Protein AF-A0AAN9PJZ1-F1 (afdb_monomer_lite)

Foldseek 3Di:
DDWFDFDPDIPVWQEEEEAQQLLQQVLLGLVRHVAALSYEYEHLADPVVSVVAAVRSVVNVVVNVVRNYHYYYNDQLLAQCVDPVLPPAATQEYEYEADAQADPDDCQDPVRLVSRLVSLLSNLLNNQNRYDQNHKYKYKWACDPPGVVNVSQVSNVVSQKHWPDKAWDDQVSRPRDAAFDQADAFDFDQDPNDTDGHGRGNPGDDRHTMIITIIHHDHPDDQPQPDPPDDDDPDAEDEDDDDDEAHADDDADDQDQHAEYEDDDDYAAPYAYDDYPYPYDEYEYEDEYDEDPDDEHEYEDEEQYEYEYDYDDYDEDEYEYEYEYLHYDYDYDDDDDPYAAYHYHYDYHPDDRDDYEYEDDDADHPDPPPDPVVPDDDDHYDYDDD

pLDDT: mean 71.34, std 25.26, range [28.75, 98.88]

Organism: Clitoria ternatea (NCBI:txid43366)

Sequence (386 aa):
MEKKSIMHYNNHQKILLVGDGDFSFSLSLAKAFGSASNMVATSLDSKVTLTSNYSKASANLQELEKLGCTLLHEMDAHFLHRHPLLQNKVFDRIVYNFPHAGFFYPEADHWQIRLHQNLVLGFMQSARKIVSQDGEIHVTHKTCNPYCKWDVVKLAEEAELLLVEEVAFKRWDYPGYVNKRGSGSARFLKRRGKLRLRSNWDRTFKVGSCSTFKFSKPPEMQILELKLEASSCEMEQIELELEVPLLETGLEAPLCETQQIELELEAPLEQKLEMPSCEMQQIELDLEVPSCETQQIEMELEAPLQLKLEALPCETQQIELELEAPLLEMELEVPSGEMQQIEIGMKAPSGETQQVELEMKAPSCETDMECLNSLFCHDSLHFSLP

InterPro domains:
  IPR019446 25S rRNA (uridine-N(3))-methyltransferase BMT5-like [PF10354] (16-181)

Radius of gyration: 29.26 Å; chains: 1; bounding box: 54×35×96 Å

Secondary structure (DSSP, 8-state):
----EETTEETTS-EEEE--TTSHHHHHHHHHHT--TTEEEE-SS-HHHHHHH-TTHHHHHHHHHHTT-EEE-S--GGGGGG-TTTTT--EEEEEEES-----SS-TTSHHHHHHHHHHHHHHH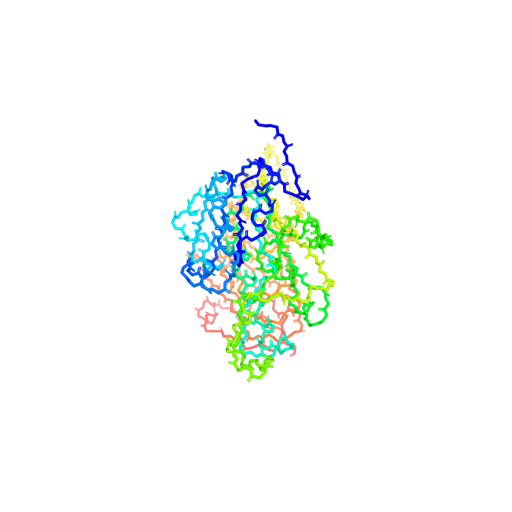HHHHTTEEEEEEEEEEEE-STTGGGG-HHHHHHTTT-EEEEEEE--GGGSTT----------EEEEETTEEEEE-STT------SEEEEEEEPPP------------S---S-EEEEEE-SS---B----SS----EEEEEE--S----B------S-EEEEEEE--------EEEE-S-EEEEEEEPP-S--EEEEEE--SEEEEEEE--SS---EEEEEE---SS---EEEEEEE-SS-----TTGGGT--SS-------

Structure (mmCIF, N/CA/C/O backbone):
data_AF-A0AAN9PJZ1-F1
#
_entry.id   AF-A0AAN9PJZ1-F1
#
loop_
_atom_site.group_PDB
_atom_site.id
_atom_site.type_symbol
_atom_site.label_atom_id
_atom_site.label_alt_id
_atom_site.label_comp_id
_atom_site.label_asym_id
_atom_site.label_entity_id
_atom_site.label_seq_id
_atom_site.pdbx_PDB_ins_code
_atom_site.Cartn_x
_atom_site.Cartn_y
_atom_site.Cartn_z
_atom_site.occupancy
_atom_site.B_iso_or_equiv
_atom_site.auth_seq_id
_atom_site.auth_comp_id
_atom_site.auth_asym_id
_atom_site.auth_atom_id
_atom_site.pdbx_PDB_model_num
ATOM 1 N N . MET A 1 1 ? -27.122 2.947 -4.581 1.00 70.75 1 MET A N 1
ATOM 2 C CA . MET A 1 1 ? -26.420 2.180 -5.638 1.00 70.75 1 MET A CA 1
ATOM 3 C C . MET A 1 1 ? -26.366 0.719 -5.215 1.00 70.75 1 MET A C 1
ATOM 5 O O . MET A 1 1 ? -26.158 0.474 -4.033 1.00 70.75 1 MET A O 1
ATOM 9 N N . GLU A 1 2 ? -26.578 -0.219 -6.143 1.00 91.06 2 GLU A N 1
ATOM 10 C CA . GLU A 1 2 ? -26.418 -1.667 -5.909 1.00 91.06 2 GLU A CA 1
ATOM 11 C C . GLU A 1 2 ? -24.963 -2.007 -5.537 1.00 91.06 2 GLU A C 1
ATOM 13 O O . GLU A 1 2 ? -24.036 -1.373 -6.057 1.00 91.06 2 GLU A O 1
ATOM 18 N N . LYS A 1 3 ? -24.760 -2.981 -4.635 1.00 95.12 3 LYS A N 1
ATOM 19 C CA . LYS A 1 3 ? -23.423 -3.432 -4.220 1.00 95.12 3 LYS A CA 1
ATOM 20 C C . LYS A 1 3 ? -22.761 -4.195 -5.363 1.00 95.12 3 LYS A C 1
ATOM 22 O O . LYS A 1 3 ? -23.261 -5.227 -5.796 1.00 95.12 3 LYS A O 1
ATOM 27 N N . LYS A 1 4 ? -21.612 -3.707 -5.815 1.00 97.81 4 LYS A N 1
ATOM 28 C CA . LYS A 1 4 ? -20.748 -4.372 -6.794 1.00 97.81 4 LYS A CA 1
ATOM 29 C C . LYS A 1 4 ? -19.400 -4.631 -6.152 1.00 97.81 4 LYS A C 1
ATOM 31 O O . LYS A 1 4 ? -18.833 -3.732 -5.533 1.00 97.81 4 LYS A O 1
ATOM 36 N N . SER A 1 5 ? -18.894 -5.847 -6.300 1.00 96.94 5 SER A N 1
ATOM 37 C CA . SER A 1 5 ? -17.668 -6.297 -5.647 1.00 96.94 5 SER A CA 1
ATOM 38 C C . SER A 1 5 ? -16.727 -7.002 -6.611 1.00 96.94 5 SER A C 1
ATOM 40 O O . SER A 1 5 ? -17.158 -7.639 -7.570 1.00 96.94 5 SER A O 1
ATOM 42 N N . ILE A 1 6 ? -15.438 -6.928 -6.307 1.00 97.75 6 ILE A N 1
ATOM 43 C CA . ILE A 1 6 ? -14.386 -7.728 -6.921 1.00 97.75 6 ILE A CA 1
ATOM 44 C C . ILE A 1 6 ? -13.426 -8.153 -5.815 1.00 97.75 6 ILE A C 1
ATOM 46 O O . ILE A 1 6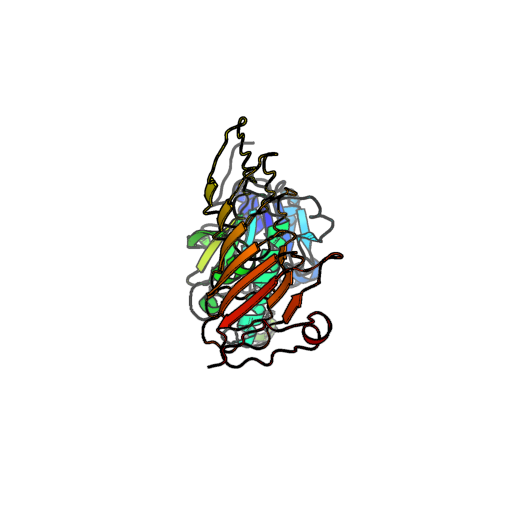 ? -12.850 -7.315 -5.119 1.00 97.75 6 ILE A O 1
ATOM 50 N N . MET A 1 7 ? -13.288 -9.465 -5.628 1.00 96.81 7 MET A N 1
ATOM 51 C CA . MET A 1 7 ? -12.524 -10.046 -4.525 1.00 96.81 7 MET A CA 1
ATOM 52 C C . MET A 1 7 ? -12.944 -9.446 -3.173 1.00 96.81 7 MET A C 1
ATOM 54 O O . MET A 1 7 ? -14.089 -9.606 -2.759 1.00 96.81 7 MET A O 1
ATOM 58 N N . HIS A 1 8 ? -12.036 -8.745 -2.499 1.00 95.62 8 HIS A N 1
ATOM 59 C CA . HIS A 1 8 ? -12.229 -8.190 -1.157 1.00 95.62 8 HIS A CA 1
ATOM 60 C C . HIS A 1 8 ? -12.701 -6.724 -1.178 1.00 95.62 8 HIS A C 1
ATOM 62 O O . HIS A 1 8 ? -12.816 -6.104 -0.124 1.00 95.62 8 HIS A O 1
ATOM 68 N N . TYR A 1 9 ? -12.950 -6.157 -2.364 1.00 98.38 9 TYR A N 1
ATOM 69 C CA . TYR A 1 9 ? -13.272 -4.743 -2.546 1.00 98.38 9 TYR A CA 1
ATOM 70 C C . TYR A 1 9 ? -14.687 -4.554 -3.089 1.00 98.38 9 TYR A C 1
ATOM 72 O O . TYR A 1 9 ? -15.161 -5.346 -3.907 1.00 98.38 9 TYR A O 1
ATOM 80 N N . ASN A 1 10 ? -15.365 -3.484 -2.677 1.00 98.00 10 ASN A N 1
ATOM 81 C CA . ASN A 1 10 ? -16.691 -3.133 -3.178 1.00 98.00 10 ASN A CA 1
ATOM 82 C C . ASN A 1 10 ? -16.908 -1.617 -3.305 1.00 98.00 10 ASN A C 1
ATOM 84 O O . ASN A 1 10 ? -16.178 -0.809 -2.739 1.00 98.00 10 ASN A O 1
ATOM 88 N N . ASN A 1 11 ? -17.944 -1.239 -4.051 1.00 97.56 11 ASN A N 1
ATOM 89 C CA . ASN A 1 11 ? -18.259 0.152 -4.382 1.00 97.56 11 ASN A CA 1
ATOM 90 C C . ASN A 1 11 ? -18.843 0.999 -3.232 1.00 97.56 11 ASN A C 1
ATOM 92 O O . ASN A 1 11 ? -19.135 2.174 -3.454 1.00 97.56 11 ASN A O 1
ATOM 96 N N . HIS A 1 12 ? -19.026 0.444 -2.029 1.00 97.38 12 HIS A N 1
ATOM 97 C CA . HIS A 1 12 ? -19.407 1.203 -0.829 1.00 97.38 12 HIS A CA 1
ATOM 98 C C . HIS A 1 12 ? -18.207 1.612 0.031 1.00 97.38 12 HIS A C 1
ATOM 100 O O . HIS A 1 12 ? -18.355 2.492 0.870 1.00 97.38 12 HIS A O 1
ATOM 106 N N . GLN A 1 13 ? -17.032 1.019 -0.194 1.00 98.38 13 GLN A N 1
ATOM 107 C CA . GLN A 1 13 ? -15.805 1.335 0.542 1.00 98.38 13 GLN A CA 1
ATOM 108 C C . GLN A 1 13 ? -15.122 2.583 -0.028 1.00 98.38 13 GLN A C 1
ATOM 110 O O . GLN A 1 13 ? -15.001 2.721 -1.241 1.00 98.38 13 GLN A O 1
ATOM 115 N N . LYS A 1 14 ? -14.598 3.469 0.812 1.00 98.56 14 LYS A N 1
ATOM 116 C CA . LYS A 1 14 ? -13.624 4.500 0.436 1.00 98.56 14 LYS A CA 1
ATOM 117 C C . LYS A 1 14 ? -12.254 3.847 0.300 1.00 98.56 14 LYS A C 1
ATOM 119 O O . LYS A 1 14 ? -11.728 3.314 1.276 1.00 98.56 14 LYS A O 1
ATOM 124 N N . ILE A 1 15 ? -11.677 3.891 -0.900 1.00 98.88 15 ILE A N 1
ATOM 125 C CA . ILE A 1 15 ? -10.450 3.150 -1.222 1.00 98.88 15 ILE A CA 1
ATOM 126 C C . ILE A 1 15 ? -9.324 4.112 -1.601 1.00 98.88 15 ILE A C 1
ATOM 128 O O . ILE A 1 15 ? -9.470 4.904 -2.532 1.00 98.88 15 ILE A O 1
ATOM 132 N N . LEU A 1 16 ? -8.187 3.998 -0.916 1.00 98.88 16 LEU A N 1
ATOM 133 C CA . LEU A 1 16 ? -6.923 4.624 -1.294 1.00 98.88 16 LEU A CA 1
ATOM 134 C C . LEU A 1 16 ? -6.006 3.572 -1.927 1.00 98.88 16 LEU A C 1
ATOM 136 O O . LEU A 1 16 ? -5.695 2.562 -1.303 1.00 98.88 16 LEU A O 1
ATOM 140 N N . LEU A 1 17 ? -5.561 3.804 -3.159 1.00 98.81 17 LEU A N 1
ATOM 141 C CA . LEU A 1 17 ? -4.604 2.950 -3.861 1.00 98.81 17 LEU A CA 1
ATOM 142 C C . LEU A 1 17 ? -3.261 3.660 -3.933 1.00 98.81 17 LEU A C 1
ATOM 144 O O . LEU A 1 17 ? -3.164 4.732 -4.525 1.00 98.81 17 LEU A O 1
ATOM 148 N N . VAL A 1 18 ? -2.242 3.061 -3.327 1.00 98.62 18 VAL A N 1
ATOM 149 C CA . VAL A 1 18 ? -0.922 3.661 -3.153 1.00 98.62 18 VAL A CA 1
ATOM 150 C C . VAL A 1 18 ? 0.062 3.077 -4.155 1.00 98.62 18 VAL A C 1
ATOM 152 O O . VAL A 1 18 ? 0.168 1.859 -4.300 1.00 98.62 18 VAL A O 1
ATOM 155 N N . GLY A 1 19 ? 0.786 3.953 -4.856 1.00 96.12 19 GLY A N 1
ATOM 156 C CA . GLY A 1 19 ? 1.873 3.552 -5.752 1.00 96.12 19 GLY A CA 1
ATOM 157 C C . GLY A 1 19 ? 1.428 2.700 -6.947 1.00 96.12 19 GLY A C 1
ATOM 158 O O . GLY A 1 19 ? 2.168 1.813 -7.376 1.00 96.12 19 GLY A O 1
ATOM 159 N N . ASP A 1 20 ? 0.237 2.941 -7.502 1.00 95.38 20 ASP A N 1
ATOM 160 C CA . ASP A 1 20 ? -0.320 2.135 -8.596 1.00 95.38 20 ASP A CA 1
ATOM 161 C C . ASP A 1 20 ? 0.304 2.507 -9.950 1.00 95.38 20 ASP A C 1
ATOM 163 O O . ASP A 1 20 ? -0.315 3.167 -10.777 1.00 95.38 20 ASP A O 1
ATOM 167 N N . GLY A 1 21 ? 1.554 2.085 -10.164 1.00 87.62 21 GLY A N 1
ATOM 168 C CA . GLY A 1 21 ? 2.424 2.431 -11.296 1.00 87.62 21 GLY A CA 1
ATOM 169 C C . GLY A 1 21 ? 1.728 2.877 -12.591 1.00 87.62 21 GLY A C 1
ATOM 170 O O . GLY A 1 21 ? 1.717 4.064 -12.903 1.00 87.62 21 GLY A O 1
ATOM 171 N N . ASP A 1 22 ? 1.167 1.947 -13.376 1.00 94.69 22 ASP A N 1
ATOM 172 C CA . ASP A 1 22 ? 0.454 2.287 -14.622 1.00 94.69 22 ASP A CA 1
ATOM 173 C C . ASP A 1 22 ? -1.062 2.481 -14.447 1.00 94.69 22 ASP A C 1
ATOM 175 O O . ASP A 1 22 ? -1.777 2.591 -15.447 1.00 94.69 22 ASP A O 1
ATOM 179 N N . PHE A 1 23 ? -1.548 2.519 -13.204 1.00 98.06 23 PHE A N 1
ATOM 180 C CA . PHE A 1 23 ? -2.948 2.672 -12.801 1.00 98.06 23 PHE A CA 1
ATOM 181 C C . PHE A 1 23 ? -3.885 1.539 -13.257 1.00 98.06 23 PHE A C 1
ATOM 183 O O . P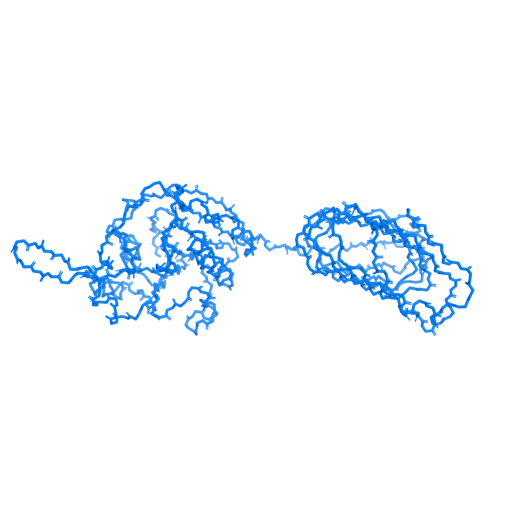HE A 1 23 ? -5.114 1.666 -13.213 1.00 98.06 23 PHE A O 1
ATOM 190 N N . SER A 1 24 ? -3.339 0.413 -13.733 1.00 98.31 24 SER A N 1
ATOM 191 C CA . SER A 1 24 ? -4.160 -0.691 -14.241 1.00 98.31 24 SER A CA 1
ATOM 192 C C . SER A 1 24 ? -4.908 -1.448 -13.143 1.00 98.31 24 SER A C 1
ATOM 194 O O . SER A 1 24 ? -5.971 -2.005 -13.428 1.00 98.31 24 SER A O 1
ATOM 196 N N . PHE A 1 25 ? -4.403 -1.466 -11.904 1.00 98.56 25 PHE A N 1
ATOM 197 C CA . PHE A 1 25 ? -5.099 -2.109 -10.789 1.00 98.56 25 PHE A CA 1
ATOM 198 C C . PHE A 1 25 ? -6.318 -1.285 -10.367 1.00 98.56 25 PHE A C 1
ATOM 200 O O . PHE A 1 25 ? -7.434 -1.804 -10.342 1.00 98.56 25 PHE A O 1
ATOM 207 N N . SER A 1 26 ? -6.127 0.019 -10.156 1.00 98.69 26 SER A N 1
ATOM 208 C CA . SER A 1 26 ? -7.200 0.977 -9.875 1.00 98.69 26 SER A CA 1
ATOM 209 C C . SER A 1 26 ? -8.276 0.916 -10.952 1.00 98.69 26 SER A C 1
ATOM 211 O O . SER A 1 26 ? -9.461 0.810 -10.645 1.00 98.69 26 SER A O 1
ATOM 213 N N . LEU A 1 27 ? -7.884 0.897 -12.232 1.00 98.81 27 LEU A N 1
ATOM 214 C CA . LEU A 1 27 ? -8.853 0.811 -13.322 1.00 98.81 27 LEU A CA 1
ATOM 215 C C . LEU A 1 27 ? -9.630 -0.515 -13.326 1.00 98.81 27 LEU A C 1
ATOM 217 O O . LEU A 1 27 ? -10.811 -0.523 -13.675 1.00 98.81 27 LEU A O 1
ATOM 221 N N . SER A 1 28 ? -9.001 -1.629 -12.936 1.00 98.75 28 SER A N 1
ATOM 222 C CA . SER A 1 28 ? -9.690 -2.917 -12.797 1.00 98.75 28 SER A CA 1
ATOM 223 C C . SER A 1 28 ? -10.807 -2.842 -11.753 1.00 98.75 28 SER A C 1
ATOM 225 O O . SER A 1 28 ? -11.912 -3.316 -12.021 1.00 98.75 28 SER A O 1
ATOM 227 N N . LEU A 1 29 ? -10.546 -2.234 -10.589 1.00 98.69 29 LEU A N 1
ATOM 228 C CA . LEU A 1 29 ? -11.561 -2.058 -9.544 1.00 98.69 29 LEU A CA 1
ATOM 229 C C . LEU A 1 29 ? -12.674 -1.110 -10.009 1.00 98.69 29 LEU A C 1
ATOM 231 O O . LEU A 1 29 ? -13.849 -1.467 -9.967 1.00 98.69 29 LEU A O 1
ATOM 235 N N . ALA A 1 30 ? -12.299 0.052 -10.549 1.00 98.62 30 ALA A N 1
ATOM 236 C CA . ALA A 1 30 ? -13.231 1.060 -11.048 1.00 98.62 30 ALA A CA 1
ATOM 237 C C . ALA A 1 30 ? -14.214 0.494 -12.085 1.00 98.62 30 ALA A C 1
ATOM 239 O O . ALA A 1 30 ? -15.415 0.766 -12.041 1.00 98.62 30 ALA A O 1
ATOM 240 N N . LYS A 1 31 ? -13.726 -0.346 -13.008 1.00 98.44 31 LYS A N 1
ATOM 241 C CA . LYS A 1 31 ? -14.569 -1.013 -14.011 1.00 98.44 31 LYS A CA 1
ATOM 242 C C . LYS A 1 31 ? -15.515 -2.042 -13.403 1.00 98.44 31 LYS A C 1
ATOM 244 O O . LYS A 1 31 ? -16.664 -2.110 -13.831 1.00 98.44 31 LYS A O 1
ATOM 249 N N . ALA A 1 32 ? -15.065 -2.813 -12.414 1.00 98.31 32 ALA A N 1
ATOM 250 C CA . ALA A 1 32 ? -15.925 -3.763 -11.709 1.00 98.31 32 ALA A CA 1
ATOM 251 C C . ALA A 1 32 ? -17.045 -3.047 -10.933 1.00 98.31 32 ALA A C 1
ATOM 253 O O . ALA A 1 32 ? -18.192 -3.494 -10.923 1.00 98.31 32 ALA A O 1
ATOM 254 N N . PHE A 1 33 ? -16.738 -1.892 -10.341 1.00 98.25 33 PHE A N 1
ATOM 255 C CA . PHE A 1 33 ? -17.710 -1.054 -9.638 1.00 98.25 33 PHE A CA 1
ATOM 256 C C . PHE A 1 33 ? -18.611 -0.255 -10.593 1.00 98.25 33 PHE A C 1
ATOM 258 O O . PHE A 1 33 ? -19.735 0.107 -10.242 1.00 98.25 33 PHE A O 1
ATOM 265 N N . GLY A 1 34 ? -18.147 0.011 -11.816 1.00 97.69 34 GLY A N 1
ATOM 266 C CA . GLY A 1 34 ? -18.798 0.912 -12.770 1.00 97.69 34 GLY A CA 1
ATOM 267 C C . GLY A 1 34 ? -18.737 2.391 -12.363 1.00 97.69 34 GLY A C 1
ATOM 268 O O . GLY A 1 34 ? -19.456 3.202 -12.935 1.00 97.69 34 GLY A O 1
ATOM 269 N N . SER A 1 35 ? -17.924 2.724 -11.360 1.00 97.62 35 SER A N 1
ATOM 270 C CA . SER A 1 35 ? -17.643 4.068 -10.851 1.00 97.62 35 SER A CA 1
ATOM 271 C C . SER A 1 35 ? -16.335 4.018 -10.058 1.00 97.62 35 SER A C 1
ATOM 273 O O . SER A 1 35 ? -15.963 2.965 -9.543 1.00 97.62 35 SER A O 1
ATOM 275 N N . ALA A 1 36 ? -15.659 5.154 -9.940 1.00 98.19 36 ALA A N 1
ATOM 276 C CA . ALA A 1 36 ? -14.483 5.346 -9.101 1.00 98.19 36 ALA A CA 1
ATOM 277 C C . ALA A 1 36 ? -14.613 6.571 -8.180 1.00 98.19 36 ALA A C 1
ATOM 279 O O . ALA A 1 36 ? -13.620 7.037 -7.631 1.00 98.19 36 ALA A O 1
ATOM 280 N N . SER A 1 37 ? -15.828 7.096 -7.984 1.00 97.50 37 SER A N 1
ATOM 281 C CA . SER A 1 37 ? -16.089 8.288 -7.157 1.00 97.50 37 SER A CA 1
ATOM 282 C C . SER A 1 37 ? -15.663 8.147 -5.688 1.00 97.50 37 SER A C 1
ATOM 284 O O . SER A 1 37 ? -15.456 9.136 -4.994 1.00 97.50 37 SER A O 1
ATOM 286 N N . ASN A 1 38 ? -15.560 6.911 -5.206 1.00 97.69 38 ASN A N 1
ATOM 287 C CA . ASN A 1 38 ? -15.119 6.515 -3.869 1.00 97.69 38 ASN A CA 1
ATOM 288 C C . ASN A 1 38 ? -13.625 6.133 -3.817 1.00 97.69 38 ASN A C 1
ATOM 290 O O . ASN A 1 38 ? -13.165 5.615 -2.800 1.00 97.69 38 ASN A O 1
ATOM 294 N N . MET A 1 39 ? -12.875 6.344 -4.903 1.00 98.69 39 MET A N 1
ATOM 295 C CA . MET A 1 39 ? -11.489 5.903 -5.037 1.00 98.69 39 MET A CA 1
ATOM 296 C C . MET A 1 39 ? -10.531 7.083 -5.194 1.00 98.69 39 MET A C 1
ATOM 298 O O . MET A 1 39 ? -10.748 7.981 -6.015 1.00 98.69 39 MET A O 1
ATOM 302 N N . VAL A 1 40 ? -9.420 7.019 -4.464 1.00 98.75 40 VAL A N 1
ATOM 303 C CA . VAL A 1 40 ? -8.242 7.860 -4.671 1.00 98.75 40 VAL A CA 1
ATOM 304 C C . VAL A 1 40 ? -7.097 6.958 -5.115 1.00 98.75 40 VAL A C 1
ATOM 306 O O . VAL A 1 40 ? -6.721 6.052 -4.380 1.00 98.75 40 VAL A O 1
ATOM 309 N N . ALA A 1 41 ? -6.543 7.184 -6.303 1.00 98.69 41 ALA A N 1
ATOM 310 C CA . ALA A 1 41 ? -5.406 6.421 -6.810 1.00 98.69 41 ALA 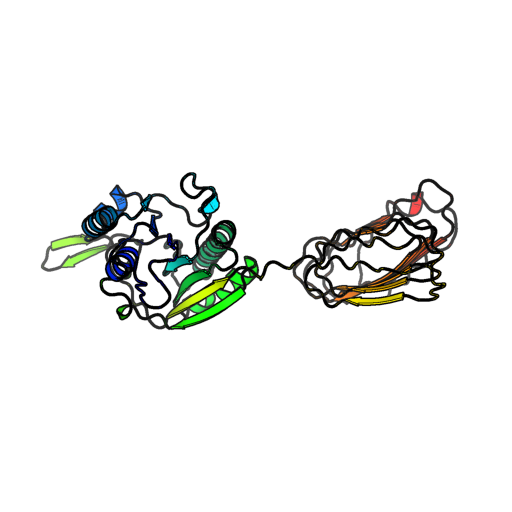A CA 1
ATOM 311 C C . ALA A 1 41 ? -4.166 7.310 -6.894 1.00 98.69 41 ALA A C 1
ATOM 313 O O . ALA A 1 41 ? -4.237 8.434 -7.401 1.00 98.69 41 ALA A O 1
ATOM 314 N N . THR A 1 42 ? -3.038 6.812 -6.388 1.00 98.44 42 THR A N 1
ATOM 315 C CA . THR A 1 42 ? -1.813 7.594 -6.238 1.00 98.44 42 THR A CA 1
ATOM 316 C C . THR A 1 42 ? -0.599 6.960 -6.902 1.00 98.44 42 THR A C 1
ATOM 318 O O . THR A 1 42 ? -0.515 5.744 -7.085 1.00 98.44 42 THR A O 1
ATOM 321 N N . SER A 1 43 ? 0.377 7.801 -7.235 1.00 96.38 43 SER A N 1
ATOM 322 C CA . SER A 1 43 ? 1.697 7.388 -7.707 1.00 96.38 43 SER A CA 1
ATOM 323 C C . SER A 1 43 ? 2.805 8.226 -7.086 1.00 96.38 43 SER A C 1
ATOM 325 O O . SER A 1 43 ? 2.614 9.417 -6.850 1.00 96.38 43 SER A O 1
ATOM 327 N N . LEU A 1 44 ? 3.986 7.627 -6.914 1.00 94.19 44 LEU A N 1
ATOM 328 C CA . LEU A 1 44 ? 5.200 8.357 -6.535 1.00 94.19 44 LEU A CA 1
ATOM 329 C C . LEU A 1 44 ? 5.721 9.231 -7.685 1.00 94.19 44 LEU A C 1
ATOM 331 O O . LEU A 1 44 ? 6.200 10.333 -7.469 1.00 94.19 44 LEU A O 1
ATOM 335 N N . ASP A 1 45 ? 5.616 8.758 -8.924 1.00 92.56 45 ASP A N 1
ATOM 336 C CA . ASP A 1 45 ? 6.050 9.521 -10.093 1.00 92.56 45 ASP A CA 1
ATOM 337 C C . ASP A 1 45 ? 5.023 10.588 -10.497 1.00 92.56 45 ASP A C 1
ATOM 339 O O . ASP A 1 45 ? 3.809 10.413 -10.326 1.00 92.56 45 ASP A O 1
ATOM 343 N N . SER A 1 46 ? 5.507 11.658 -11.133 1.00 94.88 46 SER A N 1
ATOM 344 C CA . SER A 1 46 ? 4.661 12.676 -11.760 1.00 94.88 46 SER A CA 1
ATOM 345 C C . SER A 1 46 ? 3.882 12.121 -12.961 1.00 94.88 46 SER A C 1
ATOM 347 O O . SER A 1 46 ? 4.325 11.197 -13.657 1.00 94.88 46 SER A O 1
ATOM 349 N N . LYS A 1 47 ? 2.739 12.743 -13.288 1.00 95.25 47 LYS A N 1
ATOM 350 C CA . LYS A 1 47 ? 1.916 12.383 -14.463 1.00 95.25 47 LYS A CA 1
ATOM 351 C C . LYS A 1 47 ? 2.734 12.343 -15.759 1.00 95.25 47 LYS A C 1
ATOM 353 O O . LYS A 1 47 ? 2.540 11.459 -16.597 1.00 95.25 47 LYS A O 1
ATOM 358 N N . VAL A 1 48 ? 3.664 13.286 -15.925 1.00 93.75 48 VAL A N 1
ATOM 359 C CA . VAL A 1 48 ? 4.529 13.390 -17.112 1.00 93.75 48 VAL A CA 1
ATOM 360 C C . VAL A 1 48 ? 5.488 12.201 -17.192 1.00 93.75 48 VAL A C 1
ATOM 362 O O . VAL A 1 48 ? 5.591 11.559 -18.242 1.00 93.75 48 VAL A O 1
ATOM 365 N N . THR A 1 49 ? 6.147 11.862 -16.083 1.00 90.94 49 THR A N 1
ATOM 366 C CA . THR A 1 49 ? 7.063 10.716 -16.008 1.00 90.94 49 THR A CA 1
ATOM 367 C C . THR A 1 49 ? 6.327 9.409 -16.287 1.00 90.94 49 THR A C 1
ATOM 369 O O . THR A 1 49 ? 6.781 8.610 -17.109 1.00 90.94 49 THR A O 1
ATOM 372 N N . LEU A 1 50 ? 5.160 9.204 -15.675 1.00 90.69 50 LEU A N 1
ATOM 373 C CA . LEU A 1 50 ? 4.358 7.995 -15.860 1.00 90.69 50 LEU A CA 1
ATOM 374 C C . LEU A 1 50 ? 3.898 7.803 -17.301 1.00 90.69 50 LEU A C 1
ATOM 376 O O . LEU A 1 50 ? 4.089 6.735 -17.879 1.00 90.69 50 LEU A O 1
ATOM 380 N N . THR A 1 51 ? 3.303 8.835 -17.896 1.00 92.50 51 THR A N 1
ATOM 381 C CA . THR A 1 51 ? 2.771 8.762 -19.266 1.00 92.50 51 THR A CA 1
ATOM 382 C C . THR A 1 51 ? 3.867 8.576 -20.312 1.00 92.50 51 THR A C 1
ATOM 384 O O . THR A 1 51 ? 3.620 7.969 -21.353 1.00 92.50 51 THR A O 1
ATOM 387 N N . SER A 1 52 ? 5.089 9.020 -20.013 1.00 90.00 52 SER A N 1
ATOM 388 C CA . SER A 1 52 ? 6.264 8.790 -20.858 1.00 90.00 52 SER A CA 1
ATOM 389 C C . SER A 1 52 ? 6.829 7.372 -20.717 1.00 90.00 52 SER A C 1
ATOM 391 O O . SER A 1 52 ? 7.337 6.808 -21.688 1.00 90.00 52 SER A O 1
ATOM 393 N N . ASN A 1 53 ? 6.757 6.783 -19.519 1.00 87.62 53 ASN A N 1
ATOM 394 C CA . ASN A 1 53 ? 7.395 5.501 -19.219 1.00 87.62 53 ASN A CA 1
ATOM 395 C C . ASN A 1 53 ? 6.475 4.285 -19.357 1.00 87.62 53 ASN A C 1
ATOM 397 O O . ASN A 1 53 ? 6.972 3.206 -19.677 1.00 87.62 53 ASN A O 1
ATOM 401 N N . TYR A 1 54 ? 5.165 4.438 -19.156 1.00 90.44 54 TYR A N 1
ATOM 402 C CA . TYR A 1 54 ? 4.174 3.367 -19.255 1.00 90.44 54 TYR A CA 1
ATOM 403 C C . TYR A 1 54 ? 3.279 3.574 -20.467 1.00 90.44 54 TYR A C 1
ATOM 405 O O . TYR A 1 54 ? 2.484 4.512 -20.517 1.00 90.44 54 TYR A O 1
ATOM 413 N N . SER A 1 55 ? 3.329 2.643 -21.422 1.00 92.44 55 SER A N 1
ATOM 414 C CA . SER A 1 55 ? 2.577 2.776 -22.677 1.00 92.44 55 SER A CA 1
ATOM 415 C C . SER A 1 55 ? 1.059 2.877 -22.492 1.00 92.44 55 SER A C 1
ATOM 417 O O . SER A 1 55 ? 0.381 3.420 -23.361 1.00 92.44 55 SER A O 1
ATOM 419 N N . LYS A 1 56 ? 0.519 2.368 -21.376 1.00 95.44 56 LYS A N 1
ATOM 420 C CA . LYS A 1 56 ? -0.918 2.395 -21.064 1.00 95.44 56 LYS A CA 1
ATOM 421 C C . LYS A 1 56 ? -1.334 3.441 -20.032 1.00 95.44 56 LYS A C 1
ATOM 423 O O . LYS A 1 56 ? -2.535 3.659 -19.899 1.00 95.44 56 LYS A O 1
ATOM 428 N N . ALA A 1 57 ? -0.399 4.109 -19.349 1.00 95.31 57 ALA A N 1
ATOM 429 C CA . ALA A 1 57 ? -0.752 5.018 -18.255 1.00 95.31 57 ALA A CA 1
ATOM 430 C C . ALA A 1 57 ? -1.696 6.132 -18.720 1.00 95.31 57 ALA A C 1
ATOM 432 O O . ALA A 1 57 ? -2.711 6.369 -18.083 1.00 95.31 57 ALA A O 1
ATOM 433 N N . SER A 1 58 ? -1.436 6.756 -19.876 1.00 97.38 58 SER A N 1
ATOM 434 C CA . SER A 1 58 ? -2.303 7.828 -20.387 1.00 97.38 58 SER A CA 1
ATOM 435 C C . SER A 1 58 ? -3.754 7.371 -20.597 1.00 97.38 58 SER A C 1
ATOM 437 O O . SER A 1 58 ? -4.674 8.051 -20.152 1.00 97.38 58 SER A O 1
ATOM 439 N N . ALA A 1 59 ? -3.961 6.200 -21.208 1.00 98.25 59 ALA A N 1
ATOM 440 C CA . ALA A 1 59 ? -5.299 5.655 -21.427 1.00 98.25 59 ALA A CA 1
ATOM 441 C C . ALA A 1 59 ? -5.978 5.240 -20.111 1.00 98.25 59 ALA A C 1
ATOM 443 O O . ALA A 1 59 ? -7.174 5.468 -19.943 1.00 98.25 59 ALA A O 1
ATOM 444 N N . ASN A 1 60 ? -5.220 4.658 -19.173 1.00 98.56 60 ASN A N 1
ATOM 445 C CA . ASN A 1 60 ? -5.757 4.238 -17.881 1.00 98.56 60 ASN A CA 1
ATOM 446 C C . ASN A 1 60 ? -6.193 5.439 -17.030 1.00 98.56 60 ASN A C 1
ATOM 448 O O . ASN A 1 60 ? -7.298 5.430 -16.495 1.00 98.56 60 ASN A O 1
ATOM 452 N N . LEU A 1 61 ? -5.362 6.486 -16.963 1.00 98.50 61 LEU A N 1
ATOM 453 C CA . LEU A 1 61 ? -5.656 7.726 -16.239 1.00 98.50 61 LEU A CA 1
ATOM 454 C C . LEU A 1 61 ? -6.904 8.416 -16.802 1.00 98.50 61 LEU A C 1
ATOM 456 O O . LEU A 1 61 ? -7.798 8.761 -16.040 1.00 98.50 61 LEU A O 1
ATOM 460 N N . GLN A 1 62 ? -7.010 8.552 -18.130 1.00 98.56 62 GLN A N 1
ATOM 461 C CA . GLN A 1 62 ? -8.186 9.161 -18.766 1.00 98.56 62 GLN A CA 1
ATOM 462 C C . GLN A 1 62 ? -9.481 8.409 -18.450 1.00 98.56 62 GLN A C 1
ATOM 464 O O . GLN A 1 62 ? -10.525 9.023 -18.251 1.00 98.56 62 GLN A O 1
ATOM 469 N N . GLU A 1 63 ? -9.439 7.077 -18.431 1.00 98.75 63 GLU A N 1
ATOM 470 C CA . GLU A 1 63 ? -10.618 6.277 -18.110 1.00 98.75 63 GLU A CA 1
ATOM 471 C C . GLU A 1 63 ? -10.980 6.360 -16.621 1.00 98.75 63 GLU A C 1
ATOM 473 O O . GLU A 1 63 ? -12.157 6.458 -16.283 1.00 98.75 63 GLU A O 1
ATOM 478 N N . LEU A 1 64 ? -9.988 6.392 -15.729 1.00 98.75 64 LEU A N 1
ATOM 479 C CA . LEU A 1 64 ? -10.211 6.617 -14.299 1.00 98.75 64 LEU A CA 1
ATOM 480 C C . LEU A 1 64 ? -10.821 7.994 -14.016 1.00 98.75 64 LEU A C 1
ATOM 482 O O . LEU A 1 64 ? -11.778 8.075 -13.248 1.00 98.75 64 LEU A O 1
ATOM 486 N N . GLU A 1 65 ? -10.327 9.052 -14.667 1.00 98.44 65 GLU A N 1
ATOM 487 C CA . GLU A 1 65 ? -10.899 10.405 -14.574 1.00 98.44 65 GLU A CA 1
ATOM 488 C C . GLU A 1 65 ? -12.370 10.401 -15.021 1.00 98.44 65 GLU A C 1
ATOM 490 O O . GLU A 1 65 ? -13.230 10.932 -14.321 1.00 98.44 65 GLU A O 1
ATOM 495 N N . LYS A 1 66 ? -12.696 9.730 -16.138 1.00 98.62 66 LYS A N 1
ATOM 496 C CA . LYS A 1 66 ? -14.086 9.588 -16.619 1.00 98.62 66 LYS A CA 1
ATOM 497 C C . LYS A 1 66 ? -14.990 8.838 -15.646 1.00 98.62 66 LYS A C 1
ATOM 499 O O . LYS A 1 66 ? -16.172 9.154 -15.555 1.00 98.62 66 LYS A O 1
ATOM 504 N N . LEU A 1 67 ? -14.451 7.845 -14.940 1.00 98.56 67 LEU A N 1
ATOM 505 C CA . LEU A 1 67 ? -15.172 7.092 -13.911 1.00 98.56 67 LEU A CA 1
ATOM 506 C C . LEU A 1 67 ? -15.262 7.854 -12.575 1.00 98.56 67 LEU A C 1
ATOM 508 O O . LEU A 1 67 ? -15.898 7.361 -11.646 1.00 98.56 67 LEU A O 1
ATOM 512 N N . GLY A 1 68 ? -14.669 9.048 -12.472 1.00 98.56 68 GLY A N 1
ATOM 513 C CA . GLY A 1 68 ? -14.749 9.915 -11.295 1.00 98.56 68 GLY A CA 1
ATOM 514 C C . GLY A 1 68 ? -13.681 9.653 -10.233 1.00 98.56 68 GLY A C 1
ATOM 515 O O . GLY A 1 68 ? -13.860 10.067 -9.091 1.00 98.56 68 GLY A O 1
ATOM 516 N N . CYS A 1 69 ? -12.588 8.965 -10.575 1.00 98.56 69 CYS A N 1
ATOM 517 C CA . CYS A 1 69 ? -11.489 8.719 -9.643 1.00 98.56 69 CYS A CA 1
ATOM 518 C C . CYS A 1 69 ? -10.740 10.013 -9.314 1.00 98.56 69 CYS A C 1
ATOM 520 O O . CYS A 1 69 ? -10.453 10.817 -10.202 1.00 98.56 69 CYS A O 1
ATOM 522 N N . THR A 1 70 ? -10.349 10.180 -8.051 1.00 98.31 70 THR A N 1
ATOM 523 C CA . THR A 1 70 ? -9.374 11.211 -7.677 1.00 98.31 70 THR A CA 1
ATOM 524 C C . THR A 1 70 ? -7.967 10.685 -7.934 1.00 98.31 70 THR A C 1
ATOM 526 O O . THR A 1 70 ? -7.564 9.683 -7.349 1.00 98.31 70 THR A O 1
ATOM 529 N N . LEU A 1 71 ? -7.210 11.362 -8.795 1.00 98.38 71 LEU A N 1
ATOM 530 C CA . LEU A 1 71 ? -5.841 10.980 -9.140 1.00 98.38 71 LEU A CA 1
ATOM 531 C C . LEU A 1 71 ? -4.847 11.929 -8.481 1.00 98.38 71 LEU A C 1
ATOM 533 O O . LEU A 1 71 ? -4.916 13.137 -8.705 1.00 98.38 71 LEU A O 1
ATOM 537 N N . LEU A 1 72 ? -3.918 11.378 -7.701 1.00 97.81 72 LEU A N 1
ATOM 538 C CA . LEU A 1 72 ? -2.827 12.123 -7.073 1.00 97.81 72 LEU A CA 1
ATOM 539 C C . LEU A 1 72 ? -1.480 11.593 -7.571 1.00 97.81 72 LEU A C 1
ATOM 541 O O . LEU A 1 72 ? -1.297 10.394 -7.762 1.00 97.81 72 LEU A O 1
ATOM 545 N N . HIS A 1 73 ? -0.526 12.486 -7.777 1.00 96.88 73 HIS A N 1
ATOM 546 C CA . HIS A 1 73 ? 0.819 12.146 -8.234 1.00 96.88 73 HIS A CA 1
ATOM 547 C C . HIS A 1 73 ? 1.842 12.720 -7.260 1.00 96.88 73 HIS A C 1
ATOM 549 O O . HIS A 1 73 ? 1.496 13.598 -6.475 1.00 96.88 73 HIS A O 1
ATOM 555 N N . GLU A 1 74 ? 3.082 12.237 -7.330 1.00 94.62 74 GLU A N 1
ATOM 556 C CA . GLU A 1 74 ? 4.166 12.687 -6.443 1.00 94.62 74 GLU A CA 1
ATOM 557 C C . GLU A 1 74 ? 3.854 12.430 -4.961 1.00 94.62 74 GLU A C 1
ATOM 559 O O . GLU A 1 74 ? 4.202 13.202 -4.073 1.00 94.62 74 GLU A O 1
ATOM 564 N N . MET A 1 75 ? 3.182 11.304 -4.708 1.00 95.00 75 MET A N 1
ATOM 565 C CA . MET A 1 75 ? 2.764 10.866 -3.384 1.00 95.00 75 MET A CA 1
ATOM 566 C C . MET A 1 75 ? 3.784 9.900 -2.790 1.00 95.00 75 MET A C 1
ATOM 568 O O . MET A 1 75 ? 3.929 8.770 -3.262 1.00 95.00 75 MET A O 1
ATOM 572 N N . ASP A 1 76 ? 4.438 10.337 -1.719 1.00 93.00 76 ASP A N 1
ATOM 573 C CA . ASP A 1 76 ? 5.284 9.487 -0.890 1.00 93.00 76 ASP A CA 1
ATOM 574 C C . ASP A 1 76 ? 4.424 8.665 0.088 1.00 93.00 76 ASP A C 1
ATOM 576 O O . ASP A 1 76 ? 3.566 9.200 0.800 1.00 93.00 76 ASP A O 1
ATOM 580 N N . ALA A 1 77 ? 4.658 7.353 0.115 1.00 96.81 77 ALA A N 1
ATOM 581 C CA . ALA A 1 77 ? 3.929 6.413 0.956 1.00 96.81 77 ALA A CA 1
ATOM 582 C C . ALA A 1 77 ? 4.185 6.641 2.457 1.00 96.81 77 ALA A C 1
ATOM 584 O O . ALA A 1 77 ? 3.308 6.342 3.263 1.00 96.81 77 ALA A O 1
ATOM 585 N N . HIS A 1 78 ? 5.321 7.234 2.841 1.00 94.44 78 HIS A N 1
ATOM 586 C CA . HIS A 1 78 ? 5.619 7.582 4.237 1.00 94.44 78 HIS A CA 1
ATOM 587 C C . HIS A 1 78 ? 4.776 8.756 4.743 1.00 94.44 78 HIS A C 1
ATOM 589 O O . HIS A 1 78 ? 4.536 8.898 5.944 1.00 94.44 78 HIS A O 1
ATOM 595 N N . PHE A 1 79 ? 4.241 9.586 3.845 1.00 94.12 79 PHE A N 1
ATOM 596 C CA . PHE A 1 79 ? 3.603 10.858 4.202 1.00 94.12 79 PHE A CA 1
ATOM 597 C C . PHE A 1 79 ? 2.167 11.005 3.680 1.00 94.12 79 PHE A C 1
ATOM 599 O O . PHE A 1 79 ? 1.676 12.126 3.547 1.00 94.12 79 PHE A O 1
ATOM 606 N N . LEU A 1 80 ? 1.456 9.894 3.451 1.00 95.81 80 LEU A N 1
ATOM 607 C CA . LEU A 1 80 ? 0.051 9.885 3.015 1.00 95.81 80 LEU A CA 1
ATOM 608 C C . LEU A 1 80 ? -0.837 10.776 3.898 1.00 95.81 80 LEU A C 1
ATOM 610 O O . LEU A 1 80 ? -1.550 11.637 3.386 1.00 95.81 80 LEU A O 1
ATOM 614 N N . HIS A 1 81 ? -0.737 10.620 5.222 1.00 92.88 81 HIS A N 1
ATOM 615 C CA . HIS A 1 81 ? -1.517 11.378 6.210 1.00 92.88 81 HIS A CA 1
ATOM 616 C C . HIS A 1 81 ? -1.247 12.891 6.207 1.00 92.88 81 HIS A C 1
ATOM 618 O O . HIS A 1 81 ? -2.074 13.663 6.687 1.00 92.88 81 HIS A O 1
ATOM 624 N N . ARG A 1 82 ? -0.103 13.330 5.666 1.00 91.81 82 ARG A N 1
ATOM 625 C CA . ARG A 1 82 ? 0.289 14.748 5.607 1.00 91.81 82 ARG A CA 1
ATOM 626 C C . ARG A 1 82 ? -0.169 15.434 4.326 1.00 91.81 82 ARG A C 1
ATOM 628 O O . ARG A 1 82 ? -0.075 16.655 4.226 1.00 91.81 82 ARG A O 1
ATOM 635 N N . HIS A 1 83 ? -0.629 14.678 3.330 1.00 92.81 83 HIS A N 1
ATOM 636 C CA . HIS A 1 83 ? -1.010 15.266 2.058 1.00 92.81 83 HIS A CA 1
ATOM 637 C C . HIS A 1 83 ? -2.304 16.092 2.207 1.00 92.81 83 HIS A C 1
ATOM 639 O O . HIS A 1 83 ? -3.317 15.538 2.639 1.00 92.81 83 HIS A O 1
ATOM 645 N N . PRO A 1 84 ? -2.346 17.371 1.784 1.00 91.12 84 PRO A N 1
ATOM 646 C CA . PRO A 1 84 ? -3.494 18.254 2.031 1.00 91.12 84 PRO A CA 1
ATOM 647 C C . PRO A 1 84 ? -4.834 17.729 1.499 1.00 91.12 84 PRO A C 1
ATOM 649 O O . PRO A 1 84 ? -5.877 17.953 2.099 1.00 91.12 84 PRO A O 1
ATOM 652 N N . LEU A 1 85 ? -4.823 16.990 0.381 1.00 91.94 85 LEU A N 1
ATOM 653 C CA . LEU A 1 85 ? -6.045 16.397 -0.187 1.00 91.94 85 LEU A CA 1
ATOM 654 C C . LEU A 1 85 ? -6.495 15.108 0.517 1.00 91.94 85 LEU A C 1
ATOM 656 O O . LEU A 1 85 ? -7.608 14.645 0.267 1.00 91.94 85 LEU A O 1
ATOM 660 N N . LEU A 1 86 ? -5.639 14.516 1.353 1.00 93.12 86 LEU A N 1
ATOM 661 C CA . LEU A 1 86 ? -5.957 13.356 2.192 1.00 93.12 86 LEU A CA 1
ATOM 662 C C . LEU A 1 86 ? -6.204 13.747 3.652 1.00 93.12 86 LEU A C 1
ATOM 664 O O . LEU A 1 86 ? -6.780 12.960 4.397 1.00 93.12 86 LEU A O 1
ATOM 668 N N . GLN A 1 87 ? -5.827 14.966 4.042 1.00 80.69 87 GLN A N 1
ATOM 669 C CA . GLN A 1 87 ? -6.092 15.514 5.364 1.00 80.69 87 GLN A CA 1
ATOM 670 C C . GLN A 1 87 ? -7.594 15.427 5.683 1.00 80.69 87 GLN A C 1
ATOM 672 O O . GLN A 1 87 ? -8.442 15.761 4.852 1.00 80.69 87 GLN A O 1
ATOM 677 N N . ASN A 1 88 ? -7.924 14.939 6.881 1.00 83.25 88 ASN A N 1
ATOM 678 C CA . ASN A 1 88 ? -9.293 14.699 7.363 1.00 83.25 88 ASN A CA 1
ATOM 679 C C . ASN A 1 88 ? -10.098 13.644 6.577 1.00 83.25 88 ASN A C 1
ATOM 681 O O . ASN A 1 88 ? -11.308 13.518 6.775 1.00 83.25 88 ASN A O 1
ATOM 685 N N . LYS A 1 89 ? -9.468 12.880 5.676 1.00 92.50 89 LYS A N 1
ATOM 686 C CA . LYS A 1 89 ? -10.095 11.703 5.068 1.00 92.50 89 LYS A CA 1
ATOM 687 C C . LYS A 1 89 ? -9.724 10.459 5.863 1.00 92.50 89 LYS A C 1
ATOM 689 O O . LYS A 1 89 ? -8.575 10.273 6.243 1.00 92.50 89 LYS A O 1
ATOM 694 N N . VAL A 1 90 ? -10.711 9.588 6.022 1.00 96.12 90 VAL A N 1
ATOM 695 C CA . VAL A 1 90 ? -10.538 8.219 6.506 1.00 96.12 90 VAL A CA 1
ATOM 696 C C . VAL A 1 90 ? -10.965 7.246 5.415 1.00 96.12 90 VAL A C 1
ATOM 698 O O . VAL A 1 90 ? -11.921 7.516 4.673 1.00 96.12 90 VAL A O 1
ATOM 701 N N . PHE A 1 91 ? -10.235 6.142 5.295 1.00 98.56 91 PHE A N 1
ATOM 702 C CA . PHE A 1 91 ? -10.430 5.137 4.256 1.00 98.56 91 PHE A CA 1
ATOM 703 C C . PHE A 1 91 ? -10.799 3.789 4.858 1.00 98.56 91 PHE A C 1
ATOM 705 O O . PHE A 1 91 ? -10.166 3.342 5.809 1.00 98.56 91 PHE A O 1
ATOM 712 N N . ASP A 1 92 ? -11.768 3.117 4.238 1.00 98.62 92 ASP A N 1
ATOM 713 C CA . ASP A 1 92 ? -12.136 1.751 4.604 1.00 98.62 92 ASP A CA 1
ATOM 714 C C . ASP A 1 92 ? -11.077 0.763 4.109 1.00 98.62 92 ASP A C 1
ATOM 716 O O . ASP A 1 92 ? -10.875 -0.286 4.712 1.00 98.62 92 ASP A O 1
ATOM 720 N N . ARG A 1 93 ? -10.419 1.065 2.980 1.00 98.81 93 ARG A N 1
ATOM 721 C CA . ARG A 1 93 ? -9.358 0.234 2.401 1.00 98.81 93 ARG A CA 1
ATOM 722 C C . ARG A 1 93 ? -8.185 1.087 1.931 1.00 98.81 93 ARG A C 1
ATOM 724 O O . ARG A 1 93 ? -8.373 2.000 1.128 1.00 98.81 93 ARG A O 1
ATOM 731 N N . ILE A 1 94 ? -6.974 0.749 2.366 1.00 98.88 94 ILE A N 1
ATOM 732 C CA . ILE A 1 94 ? -5.725 1.338 1.860 1.00 98.88 94 ILE A CA 1
ATOM 733 C C . ILE A 1 94 ? -4.888 0.220 1.248 1.00 98.88 94 ILE A C 1
ATOM 735 O O . ILE A 1 94 ? -4.544 -0.731 1.933 1.00 98.88 94 ILE A O 1
ATOM 739 N N . VAL A 1 95 ? -4.579 0.298 -0.044 1.00 98.88 95 VAL A N 1
ATOM 740 C CA . VAL A 1 95 ? -3.993 -0.817 -0.800 1.00 98.88 95 VAL A CA 1
ATOM 741 C C . VAL A 1 95 ? -2.630 -0.435 -1.358 1.00 98.88 95 VAL A C 1
ATOM 743 O O . VAL A 1 95 ? -2.538 0.529 -2.115 1.00 98.88 95 VAL A O 1
ATOM 746 N N . TYR A 1 96 ? -1.598 -1.230 -1.067 1.00 98.75 96 TYR A N 1
ATOM 747 C CA . TYR A 1 96 ? -0.270 -1.090 -1.662 1.00 98.75 96 TYR A CA 1
ATOM 748 C C . TYR A 1 96 ? 0.212 -2.423 -2.252 1.00 98.75 96 TYR A C 1
ATOM 750 O O . TYR A 1 96 ? 0.544 -3.380 -1.549 1.00 98.75 96 TYR A O 1
ATOM 758 N N . ASN A 1 97 ? 0.221 -2.509 -3.584 1.00 98.12 97 ASN A N 1
ATOM 759 C CA . ASN A 1 97 ? 0.562 -3.738 -4.298 1.00 98.12 97 ASN A CA 1
ATOM 760 C C . ASN A 1 97 ? 2.029 -3.753 -4.728 1.00 98.12 97 ASN A C 1
ATOM 762 O O . ASN A 1 97 ? 2.440 -2.940 -5.552 1.00 98.12 97 ASN A O 1
ATOM 766 N N . PHE A 1 98 ? 2.772 -4.756 -4.261 1.00 96.44 98 PHE A N 1
ATOM 767 C CA . PHE A 1 98 ? 4.190 -4.972 -4.551 1.00 96.44 98 PHE A CA 1
ATOM 768 C C . PHE A 1 98 ? 5.051 -3.724 -4.279 1.00 96.44 98 PHE A C 1
ATOM 770 O O . PHE A 1 98 ? 5.719 -3.248 -5.205 1.00 96.44 98 PHE A O 1
ATOM 777 N N . PRO A 1 99 ? 5.033 -3.191 -3.038 1.00 95.88 99 PRO A N 1
ATOM 778 C CA . PRO A 1 99 ? 5.866 -2.052 -2.656 1.00 95.88 99 PRO A CA 1
ATOM 779 C C . PRO A 1 99 ? 7.336 -2.308 -3.007 1.00 95.88 99 PRO A C 1
ATOM 781 O O . PRO A 1 99 ? 7.826 -3.428 -2.875 1.00 95.88 99 PRO A O 1
ATOM 784 N N . HIS A 1 100 ? 8.046 -1.285 -3.487 1.00 92.75 100 HIS A N 1
ATOM 785 C CA . HIS A 1 100 ? 9.451 -1.420 -3.873 1.00 92.75 100 HIS A CA 1
ATOM 786 C C . HIS A 1 100 ? 10.200 -0.093 -3.753 1.00 92.75 100 HIS A C 1
ATOM 788 O O . HIS A 1 100 ? 9.806 0.912 -4.337 1.00 92.75 100 HIS A O 1
ATOM 794 N N . ALA A 1 101 ? 11.350 -0.109 -3.085 1.00 90.62 101 ALA A N 1
ATOM 795 C CA . ALA A 1 101 ? 12.170 1.074 -2.800 1.00 90.62 101 ALA A CA 1
ATOM 796 C C . ALA A 1 101 ? 13.114 1.451 -3.962 1.00 90.62 101 ALA A C 1
ATOM 798 O O . ALA A 1 101 ? 14.145 2.076 -3.762 1.00 90.62 101 ALA A O 1
ATOM 799 N N . GLY A 1 102 ? 12.814 1.023 -5.193 1.00 85.75 102 GLY A N 1
ATOM 800 C CA . GLY A 1 102 ? 13.791 1.035 -6.294 1.00 85.75 102 GLY A CA 1
ATOM 801 C C . GLY A 1 102 ? 14.974 0.067 -6.091 1.00 85.75 102 GLY A C 1
ATOM 802 O O . GLY A 1 102 ? 14.949 -0.769 -5.193 1.00 85.75 102 GLY A O 1
ATOM 803 N N . PHE A 1 103 ? 15.981 0.146 -6.968 1.00 81.62 103 PHE A N 1
ATOM 804 C CA . PHE A 1 103 ? 17.157 -0.737 -6.970 1.00 81.62 103 PHE A CA 1
ATOM 805 C C . PHE A 1 103 ? 18.430 0.060 -6.687 1.00 81.62 103 PHE A C 1
ATOM 807 O O . PHE A 1 103 ? 18.899 0.791 -7.562 1.00 81.62 103 PHE A O 1
ATOM 814 N N . PHE A 1 104 ? 19.003 -0.137 -5.504 1.00 82.38 104 PHE A N 1
ATOM 815 C CA . PHE A 1 104 ? 20.318 0.381 -5.117 1.00 82.38 104 PHE A CA 1
ATOM 816 C C . PHE A 1 104 ? 21.359 -0.746 -5.045 1.00 82.38 104 PHE A C 1
ATOM 818 O O . PHE A 1 104 ? 22.505 -0.549 -5.445 1.00 82.38 104 PHE A O 1
ATOM 825 N N . TYR A 1 105 ? 20.931 -1.948 -4.647 1.00 86.50 105 TYR A N 1
ATOM 826 C CA . TYR A 1 105 ? 21.720 -3.182 -4.608 1.00 86.50 105 TYR A CA 1
ATOM 827 C C . TYR A 1 105 ? 20.925 -4.345 -5.250 1.00 86.50 105 TYR A C 1
ATOM 829 O O . TYR A 1 105 ? 19.781 -4.156 -5.681 1.00 86.50 105 TYR A O 1
ATOM 837 N N . PRO A 1 106 ? 21.505 -5.553 -5.407 1.00 86.44 106 PRO A N 1
ATOM 838 C CA . PRO A 1 106 ? 20.756 -6.724 -5.867 1.00 86.44 106 PRO A CA 1
ATOM 839 C C . PRO A 1 106 ? 19.554 -7.051 -4.968 1.00 86.44 106 PRO A C 1
ATOM 841 O O . PRO A 1 106 ? 19.624 -6.898 -3.760 1.00 86.44 106 PRO A O 1
ATOM 844 N N . GLU A 1 107 ? 18.478 -7.594 -5.542 1.00 89.12 107 GLU A N 1
ATOM 845 C CA . GLU A 1 107 ? 17.212 -7.873 -4.829 1.00 89.12 107 GLU A CA 1
ATOM 846 C C . GLU A 1 107 ? 17.359 -8.713 -3.546 1.00 89.12 107 GLU A C 1
ATOM 848 O O . GLU A 1 107 ? 16.597 -8.562 -2.598 1.00 89.12 107 GLU A O 1
ATOM 853 N N . ALA A 1 108 ? 18.305 -9.654 -3.543 1.00 88.81 108 ALA A N 1
ATOM 854 C CA . ALA A 1 108 ? 18.544 -10.560 -2.421 1.00 88.81 108 ALA A CA 1
ATOM 855 C C . ALA A 1 108 ? 19.579 -10.024 -1.417 1.00 88.81 108 ALA A C 1
ATOM 857 O O . ALA A 1 108 ? 19.900 -10.725 -0.459 1.00 88.81 108 ALA A O 1
ATOM 858 N N . ASP A 1 109 ? 20.135 -8.837 -1.671 1.00 91.50 109 ASP A N 1
ATOM 859 C CA . ASP A 1 109 ? 21.106 -8.185 -0.802 1.00 91.50 109 ASP A CA 1
ATOM 860 C C . ASP A 1 109 ? 20.432 -7.692 0.482 1.00 91.50 109 ASP A C 1
ATOM 862 O O . ASP A 1 109 ? 19.323 -7.157 0.452 1.00 91.50 109 ASP A O 1
ATOM 866 N N . HIS A 1 110 ? 21.112 -7.864 1.615 1.00 89.62 110 HIS A N 1
ATOM 867 C CA . HIS A 1 110 ? 20.587 -7.490 2.928 1.00 89.62 110 HIS A CA 1
ATOM 868 C C . HIS A 1 110 ? 20.267 -5.993 3.034 1.00 89.62 110 HIS A C 1
ATOM 870 O O . HIS A 1 110 ? 19.238 -5.621 3.592 1.00 89.62 110 HIS A O 1
ATOM 876 N N . TRP A 1 111 ? 21.091 -5.125 2.440 1.00 87.12 111 TRP A N 1
ATOM 877 C CA . TRP A 1 111 ? 20.844 -3.681 2.440 1.00 87.12 111 TRP A CA 1
ATOM 878 C C . TRP A 1 111 ? 19.647 -3.312 1.568 1.00 87.12 111 TRP A C 1
ATOM 880 O O . TRP A 1 111 ? 18.851 -2.455 1.946 1.00 87.12 111 TRP A O 1
ATOM 890 N N . GLN A 1 112 ? 19.473 -3.991 0.429 1.00 90.00 112 GLN A N 1
ATOM 891 C CA . GLN A 1 112 ? 18.292 -3.804 -0.414 1.00 90.00 112 GLN A CA 1
ATOM 892 C C . GLN A 1 112 ? 17.015 -4.228 0.316 1.00 90.00 112 GLN A C 1
ATOM 894 O O . GLN A 1 112 ? 16.021 -3.508 0.270 1.00 90.00 112 GLN A O 1
ATOM 899 N N . ILE A 1 113 ? 17.054 -5.365 1.017 1.00 89.06 113 ILE A N 1
ATOM 900 C CA . ILE A 1 113 ? 15.935 -5.853 1.831 1.00 89.06 113 ILE A CA 1
ATOM 901 C C . ILE A 1 113 ? 15.589 -4.835 2.923 1.00 89.06 113 ILE A C 1
ATOM 903 O O . ILE A 1 113 ? 14.426 -4.462 3.025 1.00 89.06 113 ILE A O 1
ATOM 907 N N . ARG A 1 114 ? 16.571 -4.283 3.650 1.00 91.25 114 ARG A N 1
ATOM 908 C CA . ARG A 1 114 ? 16.316 -3.232 4.655 1.00 91.25 114 ARG A CA 1
ATOM 909 C C . ARG A 1 114 ? 15.647 -1.984 4.073 1.00 91.25 114 ARG A C 1
ATOM 911 O O . ARG A 1 114 ? 14.711 -1.459 4.665 1.00 91.25 114 ARG A O 1
ATOM 918 N N . LEU A 1 115 ? 16.064 -1.523 2.890 1.00 88.56 115 LEU A N 1
ATOM 919 C CA . LEU A 1 115 ? 15.402 -0.394 2.216 1.00 88.56 115 LEU A CA 1
ATOM 920 C C . LEU A 1 115 ? 13.936 -0.699 1.886 1.00 88.56 115 LEU A C 1
ATOM 922 O O . LEU A 1 115 ? 13.080 0.182 1.951 1.00 88.56 115 LEU A O 1
ATOM 926 N N . HIS A 1 116 ? 13.641 -1.945 1.528 1.00 94.88 116 HIS A N 1
ATOM 927 C CA . HIS A 1 116 ? 12.277 -2.392 1.294 1.00 94.88 116 HIS A CA 1
ATOM 928 C C . HIS A 1 116 ? 11.447 -2.471 2.571 1.00 94.88 116 HIS A C 1
ATOM 930 O O . HIS A 1 116 ? 10.302 -2.023 2.563 1.00 94.88 116 HIS A O 1
ATOM 936 N N . GLN A 1 117 ? 12.029 -2.975 3.656 1.00 95.81 117 GLN A N 1
ATOM 937 C CA . GLN A 1 117 ? 11.384 -3.025 4.966 1.00 95.81 117 GLN A CA 1
ATOM 938 C C . GLN A 1 117 ? 11.039 -1.617 5.459 1.00 95.81 117 GLN A C 1
ATOM 940 O O . GLN A 1 117 ? 9.878 -1.346 5.747 1.00 95.81 117 GLN A O 1
ATOM 945 N N . ASN A 1 118 ? 11.988 -0.677 5.392 1.00 95.44 118 ASN A N 1
ATOM 946 C CA . ASN A 1 118 ? 11.763 0.727 5.757 1.00 95.44 118 ASN A CA 1
ATOM 947 C C . ASN A 1 118 ? 10.655 1.394 4.926 1.00 95.44 118 ASN A C 1
ATOM 949 O O . ASN A 1 118 ? 9.948 2.275 5.418 1.00 95.44 118 ASN A O 1
ATOM 953 N N . LEU A 1 119 ? 10.497 1.000 3.656 1.00 96.31 119 LEU A N 1
ATOM 954 C CA . LEU A 1 119 ? 9.395 1.477 2.823 1.00 96.31 119 LEU A CA 1
ATOM 955 C C . LEU A 1 119 ? 8.043 0.952 3.305 1.00 96.31 119 LEU A C 1
ATOM 957 O O . LEU A 1 119 ? 7.077 1.710 3.353 1.00 96.31 119 LEU A O 1
ATOM 961 N N . VAL A 1 120 ? 7.966 -0.339 3.618 1.00 98.56 120 VAL A N 1
ATOM 962 C CA . VAL A 1 120 ? 6.720 -0.979 4.047 1.00 98.56 120 VAL A CA 1
ATOM 963 C C . VAL A 1 120 ? 6.317 -0.504 5.443 1.00 98.56 120 VAL A C 1
ATOM 965 O O . VAL A 1 120 ? 5.171 -0.093 5.605 1.00 98.56 120 VAL A O 1
ATOM 968 N N . LEU A 1 121 ? 7.254 -0.457 6.395 1.00 97.81 121 LEU A N 1
ATOM 969 C CA . LEU A 1 121 ? 7.028 0.055 7.750 1.00 97.81 121 LEU A CA 1
ATOM 970 C C . LEU A 1 121 ? 6.529 1.505 7.721 1.00 97.81 121 LEU A C 1
ATOM 972 O O . LEU A 1 121 ? 5.466 1.818 8.252 1.00 97.81 121 LEU A O 1
ATOM 976 N N . GLY A 1 122 ? 7.237 2.386 7.008 1.00 95.94 122 GLY A N 1
ATOM 977 C CA . GLY A 1 122 ? 6.838 3.789 6.904 1.00 95.94 122 GLY A CA 1
ATOM 978 C C . GLY A 1 122 ? 5.492 3.988 6.201 1.00 95.94 122 GLY A C 1
ATOM 979 O O . GLY A 1 122 ? 4.709 4.855 6.593 1.00 95.94 122 GLY A O 1
ATOM 980 N N . PHE A 1 123 ? 5.172 3.154 5.205 1.00 98.75 123 PHE A N 1
ATOM 981 C CA . PHE A 1 123 ? 3.831 3.109 4.620 1.00 98.75 123 PHE A CA 1
ATOM 982 C C . PHE A 1 123 ? 2.771 2.704 5.650 1.00 98.75 123 PHE A C 1
ATOM 984 O O . PHE A 1 123 ? 1.746 3.375 5.741 1.00 98.75 123 PHE A O 1
ATOM 991 N N . MET A 1 124 ? 3.000 1.635 6.415 1.00 98.56 124 MET A N 1
ATOM 992 C CA . MET A 1 124 ? 2.052 1.129 7.410 1.00 98.56 124 MET A CA 1
ATOM 993 C C . MET A 1 124 ? 1.777 2.168 8.499 1.00 98.56 124 MET A C 1
ATOM 995 O O . MET A 1 124 ? 0.615 2.492 8.743 1.00 98.56 124 MET A O 1
ATOM 999 N N . GLN A 1 125 ? 2.823 2.796 9.043 1.00 97.50 125 GLN A N 1
ATOM 1000 C CA . GLN A 1 125 ? 2.708 3.897 10.005 1.00 97.50 125 GLN A CA 1
ATOM 1001 C C . GLN A 1 125 ? 1.915 5.086 9.434 1.00 97.50 125 GLN A C 1
ATOM 1003 O O . GLN A 1 125 ? 1.102 5.705 10.122 1.00 97.50 125 GLN A O 1
ATOM 1008 N N . SER A 1 126 ? 2.123 5.419 8.157 1.00 97.69 126 SER A N 1
ATOM 1009 C CA . SER A 1 126 ? 1.390 6.500 7.491 1.00 97.69 126 SER A CA 1
ATOM 1010 C C . SER A 1 126 ? -0.075 6.149 7.236 1.00 97.69 126 SER A C 1
ATOM 1012 O O . SER A 1 126 ? -0.960 6.977 7.449 1.00 97.69 126 SER A O 1
ATOM 1014 N N . ALA A 1 127 ? -0.333 4.923 6.780 1.00 98.38 127 ALA A N 1
ATOM 1015 C CA . ALA A 1 127 ? -1.655 4.407 6.459 1.00 98.38 127 ALA A CA 1
ATOM 1016 C C . ALA A 1 127 ? -2.512 4.227 7.718 1.00 98.38 127 ALA A C 1
ATOM 1018 O O . ALA A 1 127 ? -3.685 4.600 7.701 1.00 98.38 127 ALA A O 1
ATOM 1019 N N . ARG A 1 128 ? -1.925 3.759 8.831 1.00 97.25 128 ARG A N 1
ATOM 1020 C CA . ARG A 1 128 ? -2.594 3.619 10.135 1.00 97.25 128 ARG A CA 1
ATOM 1021 C C . ARG A 1 128 ? -3.269 4.917 10.580 1.00 97.25 128 ARG A C 1
ATOM 1023 O O . ARG A 1 128 ? -4.380 4.895 11.098 1.00 97.25 128 ARG A O 1
ATOM 1030 N N . LYS A 1 129 ? -2.662 6.070 10.298 1.00 95.94 129 LYS A N 1
ATOM 1031 C CA . LYS A 1 129 ? -3.204 7.387 10.680 1.00 95.94 129 LYS A CA 1
ATOM 1032 C C . LYS A 1 129 ? -4.463 7.799 9.910 1.00 95.94 129 LYS A C 1
ATOM 1034 O O . LYS A 1 129 ? -5.169 8.695 10.356 1.00 95.94 129 LYS A O 1
ATOM 1039 N N . ILE A 1 130 ? -4.744 7.182 8.760 1.00 97.00 130 ILE A N 1
ATOM 1040 C CA . ILE A 1 130 ? -5.860 7.563 7.872 1.00 97.00 130 ILE A CA 1
ATOM 1041 C C . ILE A 1 130 ? -6.750 6.383 7.454 1.00 97.00 130 ILE A C 1
ATOM 1043 O O . ILE A 1 130 ? -7.664 6.552 6.644 1.00 97.00 130 ILE A O 1
ATOM 1047 N N . VAL A 1 131 ? -6.515 5.186 7.992 1.00 98.06 131 VAL A N 1
ATOM 1048 C CA . VAL A 1 131 ? -7.461 4.069 7.907 1.00 98.06 131 VAL A CA 1
ATOM 1049 C C . VAL A 1 131 ? -8.539 4.242 8.982 1.00 98.06 131 VAL A C 1
ATOM 1051 O O . VAL A 1 131 ? -8.250 4.683 10.101 1.00 98.06 131 VAL A O 1
ATOM 1054 N N . SER A 1 132 ? -9.793 3.942 8.639 1.00 96.81 132 SER A N 1
ATOM 1055 C CA . SER A 1 132 ? -10.887 3.896 9.616 1.00 96.81 132 SER A CA 1
ATOM 1056 C C . SER A 1 132 ? -10.642 2.812 10.666 1.00 96.81 132 SER A C 1
ATOM 1058 O O . SER A 1 132 ? -9.851 1.900 10.434 1.00 96.81 132 SER A O 1
ATOM 1060 N N . GLN A 1 133 ? -11.349 2.886 11.794 1.00 93.81 133 GLN A N 1
ATOM 1061 C CA . GLN A 1 133 ? -11.215 1.908 12.875 1.00 93.81 133 GLN A CA 1
ATOM 1062 C C . GLN A 1 133 ? -11.518 0.473 12.408 1.00 93.81 133 GLN A C 1
ATOM 1064 O O . GLN A 1 133 ? -10.695 -0.415 12.593 1.00 93.81 133 GLN A O 1
ATOM 1069 N N . ASP A 1 134 ? -12.606 0.285 11.652 1.00 93.75 134 ASP A N 1
ATOM 1070 C CA . ASP A 1 134 ? -12.966 -0.997 11.012 1.00 93.75 134 ASP A CA 1
ATOM 1071 C C . ASP A 1 134 ? -12.350 -1.178 9.606 1.00 93.75 134 ASP A C 1
ATOM 1073 O O . ASP A 1 134 ? -12.808 -1.979 8.780 1.00 93.75 134 ASP A O 1
ATOM 1077 N N . GLY A 1 135 ? -11.372 -0.338 9.259 1.00 97.75 135 GLY A N 1
ATOM 1078 C CA . GLY A 1 135 ? -10.738 -0.344 7.947 1.00 97.75 135 GLY A CA 1
ATOM 1079 C C . GLY A 1 135 ? -9.587 -1.341 7.860 1.00 97.75 135 GLY A C 1
ATOM 1080 O O . GLY A 1 135 ? -9.033 -1.777 8.865 1.00 97.75 135 GLY A O 1
ATOM 1081 N N . GLU A 1 136 ? -9.198 -1.677 6.631 1.00 98.69 136 GLU A N 1
ATOM 1082 C CA . GLU A 1 136 ? -8.098 -2.611 6.376 1.00 98.69 136 GLU A CA 1
ATOM 1083 C C . GLU A 1 136 ? -7.003 -1.963 5.515 1.00 98.69 136 GLU A C 1
ATOM 1085 O O . GLU A 1 136 ? -7.266 -1.309 4.496 1.00 98.69 136 GLU A O 1
ATOM 1090 N N . ILE A 1 137 ? -5.751 -2.211 5.888 1.00 98.88 137 ILE A N 1
ATOM 1091 C CA . ILE A 1 137 ? -4.551 -1.918 5.107 1.00 98.88 137 ILE A CA 1
ATOM 1092 C C . ILE A 1 137 ? -4.130 -3.210 4.406 1.00 98.88 137 ILE A C 1
ATOM 1094 O O . ILE A 1 137 ? -3.884 -4.227 5.041 1.00 98.88 137 ILE A O 1
ATOM 1098 N N . HIS A 1 138 ? -4.081 -3.196 3.079 1.00 98.88 138 HIS A N 1
ATOM 1099 C CA . HIS A 1 138 ? -3.768 -4.362 2.261 1.00 98.88 138 HIS A CA 1
ATOM 1100 C C . HIS A 1 138 ? -2.390 -4.199 1.635 1.00 98.88 138 HIS A C 1
ATOM 1102 O O . HIS A 1 138 ? -2.184 -3.298 0.816 1.00 98.88 138 HIS A O 1
ATOM 1108 N N . VAL A 1 139 ? -1.478 -5.121 1.934 1.00 98.81 139 VAL A N 1
ATOM 1109 C CA . VAL A 1 139 ? -0.172 -5.203 1.275 1.00 98.81 139 VAL A CA 1
ATOM 1110 C C . VAL A 1 139 ? -0.098 -6.492 0.477 1.00 98.81 139 VAL A C 1
ATOM 1112 O O . VAL A 1 139 ? -0.162 -7.586 1.029 1.00 98.81 139 VAL A O 1
ATOM 1115 N N . THR A 1 140 ? 0.051 -6.379 -0.842 1.00 98.50 140 THR A N 1
ATOM 1116 C CA . THR A 1 140 ? 0.285 -7.557 -1.690 1.00 98.50 140 THR A CA 1
ATOM 1117 C C . THR A 1 140 ? 1.774 -7.741 -1.904 1.00 98.50 140 THR A C 1
ATOM 1119 O O . THR A 1 140 ? 2.425 -6.868 -2.479 1.00 98.50 140 THR A O 1
ATOM 1122 N N . HIS A 1 141 ? 2.323 -8.884 -1.499 1.00 97.56 141 HIS A N 1
ATOM 1123 C CA . HIS A 1 141 ? 3.750 -9.149 -1.617 1.00 97.56 141 HIS A CA 1
ATOM 1124 C C . HIS A 1 141 ? 4.059 -10.604 -1.979 1.00 97.56 141 HIS A C 1
ATOM 1126 O O . HIS A 1 141 ? 3.238 -11.510 -1.836 1.00 97.56 141 HIS A O 1
ATOM 1132 N N . LYS A 1 142 ? 5.258 -10.827 -2.521 1.00 96.25 142 LYS A N 1
ATOM 1133 C CA . LYS A 1 142 ? 5.736 -12.169 -2.861 1.00 96.25 142 LYS A CA 1
ATOM 1134 C C . LYS A 1 142 ? 6.165 -12.896 -1.592 1.00 96.25 142 LYS A C 1
ATOM 1136 O O . LYS A 1 142 ? 6.761 -12.295 -0.708 1.00 96.25 142 LYS A O 1
ATOM 1141 N N . THR A 1 143 ? 5.919 -14.199 -1.547 1.00 95.44 143 THR A N 1
ATOM 1142 C CA . THR A 1 143 ? 6.123 -15.017 -0.340 1.00 95.44 143 THR A CA 1
ATOM 1143 C C . THR A 1 143 ? 7.294 -15.991 -0.449 1.00 95.44 143 THR A C 1
ATOM 1145 O O . THR A 1 143 ? 7.590 -16.713 0.492 1.00 95.44 143 THR A O 1
ATOM 1148 N N . CYS A 1 144 ? 8.001 -16.029 -1.583 1.00 93.56 144 CYS A N 1
ATOM 1149 C CA . CYS A 1 144 ? 9.190 -16.869 -1.755 1.00 93.56 144 CYS A CA 1
ATOM 1150 C C . CYS A 1 144 ? 10.495 -16.091 -1.534 1.00 93.56 144 CYS A C 1
ATOM 1152 O O . CYS A 1 144 ? 10.534 -14.873 -1.673 1.00 93.56 144 CYS A O 1
ATOM 1154 N N . ASN A 1 145 ? 11.599 -16.786 -1.251 1.00 90.56 145 ASN A N 1
ATOM 1155 C CA . ASN A 1 145 ? 12.917 -16.158 -1.108 1.00 90.56 145 ASN A CA 1
ATOM 1156 C C . ASN A 1 145 ? 13.330 -15.369 -2.381 1.00 90.56 145 ASN A C 1
ATOM 1158 O O . ASN A 1 145 ? 13.152 -15.881 -3.492 1.00 90.56 145 ASN A O 1
ATOM 1162 N N . PRO A 1 146 ? 13.923 -14.161 -2.258 1.00 92.62 146 PRO A N 1
ATOM 1163 C CA . PRO A 1 146 ? 14.296 -13.464 -1.018 1.00 92.62 146 PRO A CA 1
ATOM 1164 C C . PRO A 1 146 ? 13.167 -12.638 -0.381 1.00 92.62 146 PRO A C 1
ATOM 1166 O O . PRO A 1 146 ? 13.356 -12.092 0.696 1.00 92.62 146 PRO A O 1
ATOM 1169 N N . TYR A 1 147 ? 12.003 -12.553 -1.020 1.00 94.19 147 TYR A N 1
ATOM 1170 C CA . TYR A 1 147 ? 10.893 -11.680 -0.634 1.00 94.19 147 TYR A CA 1
ATOM 1171 C C . TYR A 1 147 ? 10.283 -12.005 0.730 1.00 94.19 147 TYR A C 1
ATOM 1173 O O . TYR A 1 147 ? 9.860 -11.098 1.436 1.00 94.19 147 TYR A O 1
ATOM 1181 N N . CYS A 1 148 ? 10.290 -13.277 1.136 1.00 91.44 148 CYS A N 1
ATOM 1182 C CA . CYS A 1 148 ? 9.854 -13.671 2.479 1.00 91.44 148 CYS A CA 1
ATOM 1183 C C . CYS A 1 148 ? 10.691 -13.032 3.598 1.00 91.44 148 CYS A C 1
ATOM 1185 O O . CYS A 1 148 ? 10.176 -12.838 4.687 1.00 91.44 148 CYS A O 1
ATOM 1187 N N . LYS A 1 149 ? 11.946 -12.643 3.326 1.00 92.88 149 LYS A N 1
ATOM 1188 C CA . LYS A 1 149 ? 12.823 -11.983 4.307 1.00 92.88 149 LYS A CA 1
ATOM 1189 C C . LYS A 1 149 ? 12.420 -10.546 4.624 1.00 92.88 149 LYS A C 1
ATOM 1191 O O . LYS A 1 149 ? 13.034 -9.934 5.483 1.00 92.88 149 LYS A O 1
ATOM 1196 N N . TRP A 1 150 ? 11.462 -9.985 3.886 1.00 94.62 150 TRP A N 1
ATOM 1197 C CA . TRP A 1 150 ? 10.941 -8.659 4.198 1.00 94.62 150 TRP A CA 1
ATOM 1198 C C . TRP A 1 150 ? 10.064 -8.695 5.447 1.00 94.62 150 TRP A C 1
ATOM 1200 O O . TRP A 1 150 ? 9.937 -7.666 6.090 1.00 94.62 150 TRP A O 1
ATOM 1210 N N . ASP A 1 151 ? 9.499 -9.863 5.769 1.00 94.06 151 ASP A N 1
ATOM 1211 C CA . ASP A 1 151 ? 8.685 -10.100 6.960 1.00 94.06 151 ASP A CA 1
ATOM 1212 C C . ASP A 1 151 ? 7.581 -9.051 7.166 1.00 94.06 151 ASP A C 1
ATOM 1214 O O . ASP A 1 151 ? 7.547 -8.290 8.126 1.00 94.06 151 ASP A O 1
ATOM 1218 N N . VAL A 1 152 ? 6.681 -8.969 6.181 1.00 98.00 152 VAL A N 1
ATOM 1219 C CA . VAL A 1 152 ? 5.628 -7.941 6.127 1.00 98.00 152 VAL A CA 1
ATOM 1220 C C . VAL A 1 152 ? 4.700 -7.999 7.345 1.00 98.00 152 VAL A C 1
ATOM 1222 O O . VAL A 1 152 ? 4.118 -6.979 7.689 1.00 98.00 152 VAL A O 1
ATOM 1225 N N . VAL A 1 153 ? 4.557 -9.164 7.983 1.00 97.56 153 VAL A N 1
ATOM 1226 C CA . VAL A 1 153 ? 3.744 -9.314 9.197 1.00 97.56 153 VAL A CA 1
ATOM 1227 C C . VAL A 1 153 ? 4.446 -8.656 10.381 1.00 97.56 153 VAL A C 1
ATOM 1229 O O . VAL A 1 153 ? 3.849 -7.771 10.982 1.00 97.56 153 VAL A O 1
ATOM 1232 N N . LYS A 1 154 ? 5.732 -8.961 10.616 1.00 94.31 154 LYS A N 1
ATOM 1233 C CA . LYS A 1 154 ? 6.523 -8.300 11.663 1.00 94.31 154 LYS A CA 1
ATOM 1234 C C . LYS A 1 154 ? 6.542 -6.773 11.507 1.00 94.31 154 LYS A C 1
ATOM 1236 O O . LYS A 1 154 ? 6.338 -6.045 12.467 1.00 94.31 154 LYS A O 1
ATOM 1241 N N . LEU A 1 155 ? 6.700 -6.267 10.280 1.00 97.06 155 LEU A N 1
ATOM 1242 C CA . LEU A 1 155 ? 6.660 -4.816 10.028 1.00 97.06 155 LEU A CA 1
ATOM 1243 C C . LEU A 1 155 ? 5.293 -4.180 10.324 1.00 97.06 155 LEU A C 1
ATOM 1245 O O . LEU A 1 155 ? 5.224 -2.981 10.586 1.00 97.06 155 LEU A O 1
ATOM 1249 N N . ALA A 1 156 ? 4.204 -4.945 10.216 1.00 96.56 156 ALA A N 1
ATOM 1250 C CA . ALA A 1 156 ? 2.875 -4.466 10.575 1.00 96.56 156 ALA A CA 1
ATOM 1251 C C . ALA A 1 156 ? 2.693 -4.423 12.093 1.00 96.56 156 ALA A C 1
ATOM 1253 O O . ALA A 1 156 ? 2.135 -3.451 12.594 1.00 96.56 156 ALA A O 1
ATOM 1254 N N . GLU A 1 157 ? 3.210 -5.423 12.806 1.00 92.19 157 GLU A N 1
ATOM 1255 C CA . GLU A 1 157 ? 3.245 -5.456 14.273 1.00 92.19 157 GLU A CA 1
ATOM 1256 C C . GLU A 1 157 ? 4.044 -4.263 14.822 1.00 92.19 157 GLU A C 1
ATOM 1258 O O . GLU A 1 157 ? 3.520 -3.507 15.635 1.00 92.19 157 GLU A O 1
ATOM 1263 N N . GLU A 1 158 ? 5.234 -3.992 14.269 1.00 91.62 158 GLU A N 1
ATOM 1264 C CA . GLU A 1 158 ? 6.046 -2.792 14.561 1.00 91.62 158 GLU A CA 1
ATOM 1265 C C . GLU A 1 158 ? 5.319 -1.467 14.244 1.00 91.62 158 GLU A C 1
ATOM 1267 O O . GLU A 1 158 ? 5.701 -0.400 14.725 1.00 91.62 158 GLU A O 1
ATOM 1272 N N . ALA A 1 159 ? 4.280 -1.503 13.406 1.00 91.00 159 ALA A N 1
ATOM 1273 C CA . ALA A 1 159 ? 3.436 -0.355 13.085 1.00 91.00 159 ALA A CA 1
ATOM 1274 C C . ALA A 1 159 ? 2.122 -0.321 13.889 1.00 91.00 159 ALA A C 1
ATOM 1276 O O . ALA A 1 159 ? 1.227 0.445 13.517 1.00 91.00 159 ALA A O 1
ATOM 1277 N N . GLU A 1 160 ? 1.990 -1.136 14.943 1.00 92.31 160 GLU A N 1
ATOM 1278 C CA . GLU A 1 160 ? 0.785 -1.292 15.773 1.00 92.31 160 GLU A CA 1
ATOM 1279 C C . GLU A 1 160 ? -0.456 -1.686 14.946 1.00 92.31 160 GLU A C 1
ATOM 1281 O O . GLU A 1 160 ? -1.539 -1.089 15.050 1.00 92.31 160 GLU A O 1
ATOM 1286 N N . LEU A 1 161 ? -0.287 -2.664 14.055 1.00 94.50 161 LEU A N 1
ATOM 1287 C CA . LEU A 1 161 ? -1.351 -3.239 13.237 1.00 94.50 161 LEU A CA 1
ATOM 1288 C C . LEU A 1 161 ? -1.433 -4.751 13.443 1.00 94.50 161 LEU A C 1
ATOM 1290 O O . LEU A 1 161 ? -0.423 -5.438 13.558 1.00 94.50 161 LEU A O 1
ATOM 1294 N N . LEU A 1 162 ? -2.653 -5.281 13.402 1.00 95.19 162 LEU A N 1
ATOM 1295 C CA . LEU A 1 162 ? -2.918 -6.709 13.554 1.00 95.19 162 LEU A CA 1
ATOM 1296 C C . LEU A 1 162 ? -3.154 -7.358 12.195 1.00 95.19 162 LEU A C 1
ATOM 1298 O O . LEU A 1 162 ? -3.897 -6.822 11.369 1.00 95.19 162 LEU A O 1
ATOM 1302 N N . LEU A 1 163 ? -2.564 -8.533 11.961 1.00 97.94 163 LEU A N 1
ATOM 1303 C CA . LEU A 1 163 ? -2.877 -9.350 10.790 1.00 97.94 163 LEU A CA 1
ATOM 1304 C C . LEU A 1 163 ? -4.286 -9.944 10.929 1.00 97.94 163 LEU A C 1
ATOM 1306 O O . LEU A 1 163 ? -4.544 -10.768 11.799 1.00 97.94 163 LEU A O 1
ATOM 1310 N N . VAL A 1 164 ? -5.182 -9.564 10.021 1.00 96.75 164 VAL A N 1
ATOM 1311 C CA . VAL A 1 164 ? -6.559 -10.076 9.954 1.00 96.75 164 VAL A CA 1
ATOM 1312 C C . VAL A 1 164 ? -6.629 -11.333 9.095 1.00 96.75 164 VAL A C 1
ATOM 1314 O O . VAL A 1 164 ? -7.288 -12.310 9.442 1.00 96.75 164 VAL A O 1
ATOM 1317 N N . GLU A 1 165 ? -5.985 -11.302 7.928 1.00 97.81 165 GLU A N 1
ATOM 1318 C CA . GLU A 1 165 ? -6.070 -12.388 6.955 1.00 97.81 165 GLU A CA 1
ATOM 1319 C C . GLU A 1 165 ? -4.886 -12.347 5.981 1.00 97.81 165 GLU A C 1
ATOM 1321 O O . GLU A 1 165 ? -4.498 -11.282 5.491 1.00 97.81 165 GLU A O 1
ATOM 1326 N N . GLU A 1 166 ? -4.361 -13.518 5.621 1.00 98.19 166 GLU A N 1
ATOM 1327 C CA . GLU A 1 166 ? -3.494 -13.698 4.456 1.00 98.19 166 GLU A CA 1
ATOM 1328 C C . GLU A 1 166 ? -4.261 -14.444 3.358 1.00 98.19 166 GLU A C 1
ATOM 1330 O O . GLU A 1 166 ? -4.704 -15.577 3.544 1.00 98.19 166 GLU A O 1
ATOM 1335 N N . VAL A 1 167 ? -4.387 -13.835 2.174 1.00 97.69 167 VAL A N 1
ATOM 1336 C CA . VAL A 1 167 ? -5.081 -14.448 1.032 1.00 97.69 167 VAL A CA 1
ATOM 1337 C C . VAL A 1 167 ? -4.154 -14.560 -0.166 1.00 97.69 167 VAL A C 1
ATOM 1339 O O . VAL A 1 167 ? -3.532 -13.584 -0.577 1.00 97.69 167 VAL A O 1
ATOM 1342 N N . ALA A 1 168 ? -4.104 -15.735 -0.796 1.00 97.75 168 ALA A N 1
ATOM 1343 C CA . ALA A 1 168 ? -3.315 -15.939 -2.007 1.00 97.75 168 ALA A CA 1
ATOM 1344 C C . ALA A 1 168 ? -3.727 -14.956 -3.121 1.00 97.75 168 ALA A C 1
ATOM 1346 O O . ALA A 1 168 ? -4.878 -14.938 -3.563 1.00 97.75 168 ALA A O 1
ATOM 1347 N N . PHE A 1 169 ? -2.768 -14.182 -3.631 1.00 97.75 169 PHE A N 1
ATOM 1348 C CA . PHE A 1 169 ? -3.017 -13.207 -4.686 1.00 97.75 169 PHE A CA 1
ATOM 1349 C C . PHE A 1 169 ? -2.870 -13.842 -6.066 1.00 97.75 169 PHE A C 1
ATOM 1351 O O . PHE A 1 169 ? -1.846 -14.445 -6.405 1.00 97.75 169 PHE A O 1
ATOM 1358 N N . LYS A 1 170 ? -3.869 -13.630 -6.922 1.00 95.88 170 LYS A N 1
ATOM 1359 C CA . LYS A 1 170 ? -3.836 -14.049 -8.322 1.00 95.88 170 LYS A CA 1
ATOM 1360 C C . LYS A 1 170 ? -4.108 -12.859 -9.229 1.00 95.88 170 LYS A C 1
ATOM 1362 O O . LYS A 1 170 ? -5.173 -12.257 -9.205 1.00 95.88 170 LYS A O 1
ATOM 1367 N N . ARG A 1 171 ? -3.163 -12.562 -10.127 1.00 95.00 171 ARG A N 1
ATOM 1368 C CA . ARG A 1 171 ? -3.286 -11.440 -11.079 1.00 95.00 171 ARG A CA 1
ATOM 1369 C C . ARG A 1 171 ? -4.566 -11.511 -11.927 1.00 95.00 171 ARG A C 1
ATOM 1371 O O . ARG A 1 171 ? -5.103 -10.478 -12.301 1.00 95.00 171 ARG A O 1
ATOM 1378 N N . TRP A 1 172 ? -5.014 -12.714 -12.288 1.00 95.31 172 TRP A N 1
ATOM 1379 C CA . TRP A 1 172 ? -6.199 -12.917 -13.132 1.00 95.31 172 TRP A CA 1
ATOM 1380 C C . TRP A 1 172 ? -7.528 -12.641 -12.427 1.00 95.31 172 TRP A C 1
ATOM 1382 O O . TRP A 1 172 ? -8.518 -12.455 -13.127 1.00 95.31 172 TRP A O 1
ATOM 1392 N N . ASP A 1 173 ? -7.536 -12.518 -11.099 1.00 97.12 173 ASP A N 1
ATOM 1393 C CA . ASP A 1 173 ? -8.724 -12.111 -10.342 1.00 97.12 173 ASP A CA 1
ATOM 1394 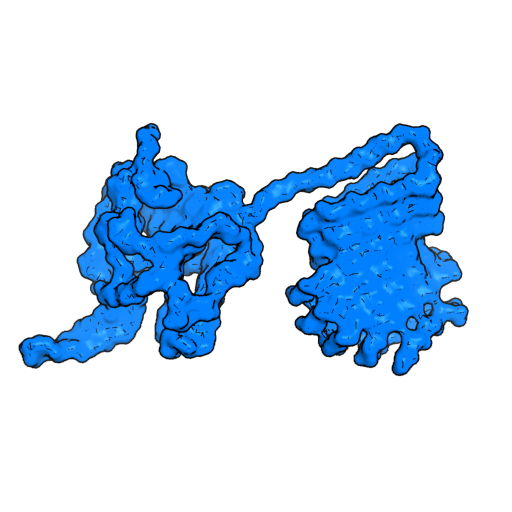C C . ASP A 1 173 ? -9.062 -10.623 -10.563 1.00 97.12 173 ASP A C 1
ATOM 1396 O O . ASP A 1 173 ? -10.158 -10.176 -10.237 1.00 97.12 173 ASP A O 1
ATOM 1400 N N . TYR A 1 174 ? -8.144 -9.866 -11.180 1.00 97.94 174 TYR A N 1
ATOM 1401 C CA . TYR A 1 174 ? -8.270 -8.442 -11.489 1.00 97.94 174 TYR A CA 1
ATOM 1402 C C . TYR A 1 174 ? -8.184 -8.211 -13.013 1.00 97.94 174 TYR A C 1
ATOM 1404 O O . TYR A 1 174 ? -7.091 -8.039 -13.571 1.00 97.94 174 TYR A O 1
ATOM 1412 N N . PRO A 1 175 ? -9.317 -8.248 -13.743 1.00 98.12 175 PRO A N 1
ATOM 1413 C CA . PRO A 1 175 ? -9.332 -8.114 -15.196 1.00 98.12 175 PRO A CA 1
ATOM 1414 C C . PRO A 1 175 ? -8.712 -6.802 -15.692 1.00 98.12 175 PRO A C 1
ATOM 1416 O O . PRO A 1 175 ? -9.173 -5.703 -15.405 1.00 98.12 175 PRO A O 1
ATOM 1419 N N . GLY A 1 176 ? -7.678 -6.923 -16.524 1.00 96.94 176 GLY A N 1
ATOM 1420 C CA . GLY A 1 176 ? -6.962 -5.776 -17.090 1.00 96.94 176 GLY A CA 1
ATOM 1421 C C . GLY A 1 176 ? -5.762 -5.305 -16.266 1.00 96.94 176 GLY A C 1
ATOM 1422 O O . GLY A 1 176 ? -4.930 -4.587 -16.821 1.00 96.94 176 GLY A O 1
ATOM 1423 N N . TYR A 1 177 ? -5.605 -5.772 -15.022 1.00 97.38 177 TYR A N 1
ATOM 1424 C CA . TYR A 1 177 ? -4.424 -5.488 -14.211 1.00 97.38 177 TYR A CA 1
ATOM 1425 C C . TYR A 1 177 ? -3.156 -6.125 -14.801 1.00 97.38 177 TYR A C 1
ATOM 1427 O O . TYR A 1 177 ? -3.108 -7.315 -15.164 1.00 97.38 177 TYR A O 1
ATOM 1435 N N . VAL A 1 178 ? -2.094 -5.320 -14.868 1.00 94.19 178 VAL A N 1
ATOM 1436 C CA . VAL A 1 178 ? -0.763 -5.737 -15.299 1.00 94.19 178 VAL A CA 1
ATOM 1437 C C . VAL A 1 178 ? 0.272 -5.198 -14.318 1.00 94.19 178 VAL A C 1
ATOM 1439 O O . VAL A 1 178 ? 0.486 -3.998 -14.235 1.00 94.19 178 VAL A O 1
ATOM 1442 N N . ASN A 1 179 ? 0.987 -6.087 -13.630 1.00 92.81 179 ASN A N 1
ATOM 1443 C CA . ASN A 1 179 ? 2.065 -5.684 -12.733 1.00 92.81 179 ASN A CA 1
ATOM 1444 C C . ASN A 1 179 ? 3.256 -5.105 -13.520 1.00 92.81 179 ASN A C 1
ATOM 1446 O O . ASN A 1 179 ? 3.695 -5.687 -14.518 1.00 92.81 179 ASN A O 1
ATOM 1450 N N . LYS A 1 180 ? 3.803 -3.979 -13.058 1.00 91.69 180 LYS A N 1
ATOM 1451 C CA . LYS A 1 180 ? 4.882 -3.234 -13.722 1.00 91.69 180 LYS A CA 1
ATOM 1452 C C . LYS A 1 180 ? 6.064 -3.016 -12.793 1.00 91.69 180 LYS A C 1
ATOM 1454 O O . LYS A 1 180 ? 5.903 -3.010 -11.584 1.00 91.69 180 LYS A O 1
ATOM 1459 N N . ARG A 1 181 ? 7.265 -2.869 -13.356 1.00 85.00 181 ARG A N 1
ATOM 1460 C CA . ARG A 1 181 ? 8.499 -2.813 -12.560 1.00 85.00 181 ARG A CA 1
ATOM 1461 C C . ARG A 1 181 ? 8.728 -1.512 -11.799 1.00 85.00 181 ARG A C 1
ATOM 1463 O O . ARG A 1 181 ? 9.563 -1.537 -10.905 1.00 85.00 181 ARG A O 1
ATOM 1470 N N . GLY A 1 182 ? 8.098 -0.392 -12.151 1.00 76.00 182 GLY A N 1
ATOM 1471 C CA . GLY A 1 182 ? 8.333 0.866 -11.425 1.00 76.00 182 GLY A CA 1
ATOM 1472 C C . GLY A 1 182 ? 9.645 1.564 -11.785 1.00 76.00 182 GLY A C 1
ATOM 1473 O O . GLY A 1 182 ? 9.704 2.778 -11.852 1.00 76.00 182 GLY A O 1
ATOM 1474 N N . SER A 1 183 ? 10.712 0.797 -12.020 1.00 69.25 183 SER A N 1
ATOM 1475 C CA . SER A 1 183 ? 12.082 1.304 -12.046 1.00 69.25 183 SER A CA 1
ATOM 1476 C C . SER A 1 183 ? 13.034 0.408 -12.861 1.00 69.25 183 SER A C 1
ATOM 1478 O O . SER A 1 183 ? 12.650 -0.618 -13.442 1.00 69.25 183 SER A O 1
ATOM 1480 N N . GLY A 1 184 ? 14.309 0.810 -12.924 1.00 60.47 184 GLY A N 1
ATOM 1481 C CA . GLY A 1 184 ? 15.415 0.027 -13.480 1.00 60.47 184 GLY A CA 1
ATOM 1482 C C . GLY A 1 184 ? 16.031 0.623 -14.748 1.00 60.47 184 GLY A C 1
ATOM 1483 O O . GLY A 1 184 ? 15.327 1.083 -15.654 1.00 60.47 184 GLY A O 1
ATOM 1484 N N . SER A 1 185 ? 17.364 0.559 -14.833 1.00 56.16 185 SER A N 1
ATOM 1485 C CA . SER A 1 185 ? 18.157 1.200 -15.886 1.00 56.16 185 SER A CA 1
ATOM 1486 C C . SER A 1 185 ? 17.723 0.775 -17.284 1.00 56.16 185 SER A C 1
ATOM 1488 O O . SER A 1 185 ? 17.501 -0.411 -17.576 1.00 56.16 185 SER A O 1
ATOM 1490 N N . ALA A 1 186 ? 17.615 1.760 -18.175 1.00 61.47 186 ALA A N 1
ATOM 1491 C CA . ALA A 1 186 ? 17.337 1.503 -19.573 1.00 61.47 186 ALA A CA 1
ATOM 1492 C C . ALA A 1 186 ? 18.475 0.666 -20.169 1.00 61.47 186 ALA A C 1
ATOM 1494 O O . ALA A 1 186 ? 19.652 0.976 -20.007 1.00 61.47 186 ALA A O 1
ATOM 1495 N N . ARG A 1 187 ? 18.122 -0.427 -20.849 1.00 54.41 187 ARG A N 1
ATOM 1496 C CA . ARG A 1 187 ? 19.107 -1.291 -21.503 1.00 54.41 187 ARG A CA 1
ATOM 1497 C C . ARG A 1 187 ? 19.041 -1.089 -23.002 1.00 54.41 187 ARG A C 1
ATOM 1499 O O . ARG A 1 187 ? 17.955 -1.052 -23.588 1.00 54.41 187 ARG A O 1
ATOM 1506 N N . PHE A 1 188 ? 20.209 -1.009 -23.626 1.00 58.94 188 PHE A N 1
ATOM 1507 C CA . PHE A 1 188 ? 20.313 -1.113 -25.069 1.00 58.94 188 PHE A CA 1
ATOM 1508 C C . PHE A 1 188 ? 19.992 -2.547 -25.486 1.00 58.94 188 PHE A C 1
ATOM 1510 O O . PHE A 1 188 ? 20.711 -3.488 -25.160 1.00 58.94 188 PHE A O 1
ATOM 1517 N N . LEU A 1 189 ? 18.881 -2.721 -26.200 1.00 56.06 189 LEU A N 1
ATOM 1518 C CA . LEU A 1 189 ? 18.499 -4.003 -26.773 1.00 56.06 189 LEU A CA 1
ATOM 1519 C C . LEU A 1 189 ? 18.734 -3.958 -28.282 1.00 56.06 189 LEU A C 1
ATOM 1521 O O . LEU A 1 189 ? 18.188 -3.098 -28.979 1.00 56.06 189 LEU A O 1
ATOM 1525 N N . LYS A 1 190 ? 19.526 -4.901 -28.799 1.00 49.72 190 LYS A N 1
ATOM 1526 C CA . LYS A 1 190 ? 19.715 -5.086 -30.241 1.00 49.72 190 LYS A CA 1
ATOM 1527 C C . LYS A 1 190 ? 18.652 -6.065 -30.735 1.00 49.72 190 LYS A C 1
ATOM 1529 O O . LYS A 1 190 ? 18.660 -7.235 -30.365 1.00 49.72 190 LYS A O 1
ATOM 1534 N N . ARG A 1 191 ? 17.698 -5.595 -31.542 1.00 58.97 191 ARG A N 1
ATOM 1535 C CA . ARG A 1 191 ? 16.646 -6.446 -32.124 1.00 58.97 191 ARG A CA 1
ATOM 1536 C C . ARG A 1 191 ? 16.485 -6.102 -33.601 1.00 58.97 191 ARG A C 1
ATOM 1538 O O . ARG A 1 191 ? 16.255 -4.944 -33.935 1.00 58.97 191 ARG A O 1
ATOM 1545 N N . ARG A 1 192 ? 16.613 -7.105 -34.483 1.00 72.38 192 ARG A N 1
ATOM 1546 C CA . ARG A 1 192 ? 16.627 -6.933 -35.955 1.00 72.38 192 ARG A CA 1
ATOM 1547 C C . ARG A 1 192 ? 17.669 -5.908 -36.436 1.00 72.38 192 ARG A C 1
ATOM 1549 O O . ARG A 1 192 ? 17.349 -4.995 -37.186 1.00 72.38 192 ARG A O 1
ATOM 1556 N N . GLY A 1 193 ? 18.898 -6.002 -35.929 1.00 66.25 193 GLY A N 1
ATOM 1557 C CA . GLY A 1 193 ? 20.006 -5.125 -36.334 1.00 66.25 193 GLY A CA 1
ATOM 1558 C C . GLY A 1 193 ? 19.943 -3.676 -35.825 1.00 66.25 193 GLY A C 1
ATOM 1559 O O . GLY A 1 193 ? 20.955 -2.989 -35.885 1.00 66.25 193 GLY A O 1
ATOM 1560 N N . LYS A 1 194 ? 18.818 -3.212 -35.259 1.00 55.75 194 LYS A N 1
ATOM 1561 C CA . LYS A 1 194 ? 18.691 -1.867 -34.672 1.00 55.75 194 LYS A CA 1
ATOM 1562 C C . LYS A 1 194 ? 18.907 -1.907 -33.160 1.00 55.75 194 LYS A C 1
ATOM 1564 O O . LYS A 1 194 ? 18.273 -2.698 -32.456 1.00 55.75 194 LYS A O 1
ATOM 1569 N N . LEU A 1 195 ? 19.798 -1.045 -32.672 1.00 54.88 195 LEU A N 1
ATOM 1570 C CA . LEU A 1 195 ? 20.008 -0.801 -31.250 1.00 54.88 195 LEU A CA 1
ATOM 1571 C C . LEU A 1 195 ? 18.933 0.177 -30.765 1.00 54.88 195 LEU A C 1
ATOM 1573 O O . LEU A 1 195 ? 18.773 1.251 -31.339 1.00 54.88 195 LEU A O 1
ATOM 1577 N N . ARG A 1 196 ? 18.157 -0.204 -29.750 1.00 57.91 196 ARG A N 1
ATOM 1578 C CA . ARG A 1 196 ? 17.158 0.678 -29.135 1.00 57.91 196 ARG A CA 1
ATOM 1579 C C . ARG A 1 196 ? 17.372 0.717 -27.633 1.00 57.91 196 ARG A C 1
ATOM 1581 O O . ARG A 1 196 ? 17.463 -0.338 -27.006 1.00 57.91 196 ARG A O 1
ATOM 1588 N N . LEU A 1 197 ? 17.416 1.918 -27.069 1.00 57.66 197 LEU A N 1
ATOM 1589 C CA . LEU A 1 197 ? 17.316 2.108 -25.631 1.00 57.66 197 LEU A CA 1
ATOM 1590 C C . LEU A 1 197 ? 15.863 1.827 -25.232 1.00 57.66 197 LEU A C 1
ATOM 1592 O O . LEU A 1 197 ? 14.941 2.434 -25.776 1.00 57.66 197 LEU A O 1
ATOM 1596 N N . ARG A 1 198 ? 15.637 0.850 -24.354 1.00 60.56 198 ARG A N 1
ATOM 1597 C CA . ARG A 1 198 ? 14.309 0.585 -23.788 1.00 60.56 198 ARG A CA 1
ATOM 1598 C C . ARG A 1 198 ? 14.382 0.692 -22.274 1.00 60.56 198 ARG A C 1
ATOM 1600 O O . ARG A 1 198 ? 15.169 -0.031 -21.658 1.00 60.56 198 ARG A O 1
ATOM 1607 N N . SER A 1 199 ? 13.538 1.549 -21.702 1.00 68.88 199 SER A N 1
ATOM 1608 C CA . SER A 1 199 ? 13.284 1.577 -20.263 1.00 68.88 199 SER A CA 1
ATOM 1609 C C . SER A 1 199 ? 12.727 0.219 -19.815 1.00 68.88 199 SER A C 1
ATOM 1611 O O . SER A 1 199 ? 12.056 -0.493 -20.575 1.00 68.88 199 SER A O 1
ATOM 1613 N N . ASN A 1 200 ? 13.068 -0.196 -18.594 1.00 77.19 200 ASN A N 1
ATOM 1614 C CA . ASN A 1 200 ? 12.513 -1.418 -18.004 1.00 77.19 200 ASN A CA 1
ATOM 1615 C C . ASN A 1 200 ? 11.184 -1.173 -17.277 1.00 77.19 200 ASN A C 1
ATOM 1617 O O . ASN A 1 200 ? 10.551 -2.148 -16.885 1.00 77.19 200 ASN A O 1
ATOM 1621 N N . TRP A 1 201 ? 10.756 0.086 -17.168 1.00 82.62 201 TRP A N 1
ATOM 1622 C CA . TRP A 1 201 ? 9.576 0.533 -16.432 1.00 82.62 201 TRP A CA 1
ATOM 1623 C C . TRP A 1 201 ? 8.313 -0.205 -16.885 1.00 82.62 201 TRP A C 1
ATOM 1625 O O . TRP A 1 201 ? 7.699 -0.931 -16.108 1.00 82.62 201 TRP A O 1
ATOM 1635 N N . ASP A 1 202 ? 8.000 -0.148 -18.183 1.00 86.38 202 ASP A N 1
ATOM 1636 C CA . ASP A 1 202 ? 6.783 -0.750 -18.745 1.00 86.38 202 ASP A CA 1
ATOM 1637 C C . ASP A 1 202 ? 6.798 -2.290 -18.827 1.00 86.38 202 ASP A C 1
ATOM 1639 O O . ASP A 1 202 ? 5.852 -2.920 -19.320 1.00 86.38 202 ASP A O 1
ATOM 1643 N N . ARG A 1 203 ? 7.887 -2.933 -18.387 1.00 88.75 203 ARG A N 1
ATOM 1644 C CA . ARG A 1 203 ? 7.982 -4.394 -18.378 1.00 88.75 203 ARG A CA 1
ATOM 1645 C C . ARG A 1 203 ? 7.309 -4.963 -17.141 1.00 88.75 203 ARG A C 1
ATOM 1647 O O . ARG A 1 203 ? 7.372 -4.400 -16.053 1.00 88.75 203 ARG A O 1
ATOM 1654 N N . THR A 1 204 ? 6.745 -6.150 -17.312 1.00 90.69 204 THR A N 1
ATOM 1655 C CA . THR A 1 204 ? 6.240 -6.942 -16.197 1.00 90.69 204 THR A CA 1
ATOM 1656 C C . THR A 1 204 ? 7.381 -7.637 -15.451 1.00 90.69 204 THR A C 1
ATOM 1658 O O . THR A 1 204 ? 8.501 -7.803 -15.960 1.00 90.69 204 THR A O 1
ATOM 1661 N N . PHE A 1 205 ? 7.104 -8.058 -14.222 1.00 87.94 205 PHE A N 1
ATOM 1662 C CA . PHE A 1 205 ? 7.954 -8.974 -13.465 1.00 87.94 205 PHE A CA 1
ATOM 1663 C C . PHE A 1 205 ? 7.219 -10.294 -13.214 1.00 87.94 205 PHE A C 1
ATOM 1665 O O . PHE A 1 205 ? 5.992 -10.361 -13.284 1.00 87.94 205 PHE A O 1
ATOM 1672 N N . LYS A 1 206 ? 7.966 -11.370 -12.946 1.00 88.81 206 LYS A N 1
ATOM 1673 C CA . LYS A 1 206 ? 7.351 -12.630 -12.520 1.00 88.81 206 LYS A CA 1
ATOM 1674 C C . LYS A 1 206 ? 6.830 -12.443 -11.102 1.00 88.81 206 LYS A C 1
ATOM 1676 O O . LYS A 1 206 ? 7.617 -12.130 -10.211 1.00 88.81 206 LYS A O 1
ATOM 1681 N N . VAL A 1 207 ? 5.521 -12.600 -10.937 1.00 88.00 207 VAL A N 1
ATOM 1682 C CA . VAL A 1 207 ? 4.863 -12.475 -9.637 1.00 88.00 207 VAL A CA 1
ATOM 1683 C C . VAL A 1 207 ? 5.244 -13.663 -8.745 1.00 88.00 207 VAL A C 1
ATOM 1685 O O . VAL A 1 207 ? 5.772 -13.440 -7.667 1.00 88.00 207 VAL A O 1
ATOM 1688 N N . GLY A 1 208 ? 5.139 -14.901 -9.246 1.00 91.38 208 GLY A N 1
ATOM 1689 C CA . GLY A 1 208 ? 5.443 -16.096 -8.445 1.00 91.38 208 GLY A CA 1
ATOM 1690 C C . GLY A 1 208 ? 4.370 -16.353 -7.383 1.00 91.38 208 GLY A C 1
ATOM 1691 O O . GLY A 1 208 ? 3.234 -15.922 -7.567 1.00 91.38 208 GLY A O 1
ATOM 1692 N N . SER A 1 209 ? 4.730 -17.058 -6.308 1.00 94.94 209 SER A N 1
ATOM 1693 C CA . SER A 1 209 ? 3.878 -17.180 -5.120 1.00 94.94 209 SER A CA 1
ATOM 1694 C C . SER A 1 209 ? 3.812 -15.836 -4.400 1.00 94.94 209 SER A C 1
ATOM 1696 O O . SER A 1 209 ? 4.847 -15.231 -4.106 1.00 94.94 209 SER A O 1
ATOM 1698 N N . CYS A 1 210 ? 2.599 -15.355 -4.158 1.00 96.38 210 CYS A N 1
ATOM 1699 C CA . CYS A 1 210 ? 2.344 -14.085 -3.499 1.00 96.38 210 CYS A CA 1
ATOM 1700 C C . CYS A 1 210 ? 0.981 -14.097 -2.815 1.00 96.38 210 CYS A C 1
ATOM 1702 O O . CYS A 1 210 ? 0.056 -14.770 -3.280 1.00 96.38 210 CYS A O 1
ATOM 1704 N N . SER A 1 211 ? 0.863 -13.273 -1.785 1.00 98.31 211 SER A N 1
ATOM 1705 C CA . SER A 1 211 ? -0.339 -13.115 -0.979 1.00 98.31 211 SER A CA 1
ATOM 1706 C C . SER A 1 211 ? -0.650 -11.635 -0.791 1.00 98.31 211 SER A C 1
ATOM 1708 O O . SER A 1 211 ? 0.239 -10.784 -0.875 1.00 98.31 211 SER A O 1
ATOM 1710 N N . THR A 1 212 ? -1.921 -11.334 -0.564 1.00 98.62 212 THR A N 1
ATOM 1711 C CA . THR A 1 212 ? -2.386 -10.073 -0.001 1.00 98.62 212 THR A CA 1
ATOM 1712 C C . THR A 1 212 ? -2.573 -10.283 1.494 1.00 98.62 212 THR A C 1
ATOM 1714 O O . THR A 1 212 ? -3.432 -11.062 1.904 1.00 98.62 212 THR A O 1
ATOM 1717 N N . PHE A 1 213 ? -1.760 -9.589 2.281 1.00 98.75 213 PHE A N 1
ATOM 1718 C CA . PHE A 1 213 ? -1.877 -9.501 3.730 1.00 98.75 213 PHE A CA 1
ATOM 1719 C C . PHE A 1 213 ? -2.813 -8.343 4.061 1.00 98.75 213 PHE A C 1
ATOM 1721 O O . PHE A 1 213 ? -2.656 -7.252 3.502 1.00 98.75 213 PHE A O 1
ATOM 1728 N N . LYS A 1 214 ? -3.803 -8.589 4.915 1.00 98.75 214 LYS A N 1
ATOM 1729 C CA . LYS A 1 214 ? -4.772 -7.591 5.363 1.00 98.75 214 LYS A CA 1
ATOM 1730 C C . LYS A 1 214 ? -4.536 -7.306 6.830 1.00 98.75 214 LYS A C 1
ATOM 1732 O O . LYS A 1 214 ? -4.551 -8.229 7.637 1.00 98.75 214 LYS A O 1
ATOM 1737 N N . PHE A 1 215 ? -4.357 -6.037 7.146 1.00 98.62 215 PHE A N 1
ATOM 1738 C CA . PHE A 1 215 ? -4.082 -5.569 8.491 1.00 98.62 215 PHE A CA 1
ATOM 1739 C C . PHE A 1 215 ? -5.168 -4.608 8.950 1.00 98.62 215 PHE A C 1
ATOM 1741 O O . PHE A 1 215 ? -5.663 -3.828 8.136 1.00 98.62 215 PHE A O 1
ATOM 1748 N N . SER A 1 216 ? -5.513 -4.623 10.228 1.00 97.25 216 SER A N 1
ATOM 1749 C CA . SER A 1 216 ? -6.407 -3.639 10.839 1.00 97.25 216 SER A CA 1
ATOM 1750 C C . SER A 1 216 ? -5.714 -2.950 12.002 1.00 97.25 216 SER A C 1
ATOM 1752 O O . SER A 1 216 ? -4.687 -3.412 12.503 1.00 97.25 216 SER A O 1
ATOM 1754 N N . LYS A 1 217 ? -6.301 -1.843 12.455 1.00 92.31 217 LYS A N 1
ATOM 1755 C CA . LYS A 1 217 ? -5.991 -1.346 13.792 1.00 92.31 217 LYS A CA 1
ATOM 1756 C C . LYS A 1 217 ? -6.389 -2.403 14.828 1.00 92.31 217 LYS A C 1
ATOM 1758 O O . LYS A 1 217 ? -7.322 -3.176 14.564 1.00 92.31 217 LYS A O 1
ATOM 1763 N N . PRO A 1 218 ? -5.722 -2.437 15.990 1.00 85.25 218 PRO A N 1
ATOM 1764 C CA . PRO A 1 218 ? -6.312 -3.086 17.146 1.00 85.25 218 PRO A CA 1
ATOM 1765 C C . PRO A 1 218 ? -7.688 -2.457 17.420 1.00 85.25 218 PRO A C 1
ATOM 1767 O O . PRO A 1 218 ? -7.878 -1.269 17.127 1.00 85.25 218 PRO A O 1
ATOM 1770 N N . PRO A 1 219 ? -8.665 -3.236 17.913 1.00 76.81 219 PRO A N 1
ATOM 1771 C CA . PRO A 1 219 ? -9.942 -2.678 18.339 1.00 76.81 219 PRO A CA 1
ATOM 1772 C C . PRO A 1 219 ? -9.695 -1.520 19.314 1.00 76.81 219 PRO A C 1
ATOM 1774 O O . PRO A 1 219 ? -8.789 -1.595 20.140 1.00 76.81 219 PRO A O 1
ATOM 1777 N N . GLU A 1 220 ? -10.470 -0.438 19.186 1.00 59.97 220 GLU A N 1
ATOM 1778 C CA . GLU A 1 220 ? -10.441 0.655 20.159 1.00 59.97 220 GLU A CA 1
ATOM 1779 C C . GLU A 1 220 ? -10.844 0.034 21.495 1.00 59.97 220 GLU A C 1
ATOM 1781 O O . GLU A 1 220 ? -11.982 -0.417 21.656 1.00 59.97 220 GLU A O 1
ATOM 1786 N N . MET A 1 221 ? -9.886 -0.065 22.417 1.00 47.06 221 MET A N 1
ATOM 1787 C CA . MET A 1 221 ? -10.189 -0.440 23.786 1.00 47.06 221 MET A CA 1
ATOM 1788 C C . MET A 1 221 ? -11.101 0.647 24.342 1.00 47.06 221 MET A C 1
ATOM 1790 O O . MET A 1 221 ? -10.750 1.826 24.362 1.00 47.06 221 MET A O 1
ATOM 1794 N N . GLN A 1 222 ? -12.312 0.264 24.739 1.00 38.31 222 GLN A N 1
ATOM 1795 C CA . GLN A 1 222 ? -13.081 1.108 25.639 1.00 38.31 222 GLN A CA 1
ATOM 1796 C C . GLN A 1 222 ? -12.312 1.089 26.952 1.00 38.31 222 GLN A C 1
ATOM 1798 O O . GLN A 1 222 ? -12.123 0.012 27.513 1.00 38.31 222 GLN A O 1
ATOM 1803 N N . ILE A 1 223 ? -11.852 2.255 27.407 1.00 36.94 223 ILE A N 1
ATOM 1804 C CA . ILE A 1 223 ? -11.385 2.421 28.781 1.00 36.94 223 ILE A CA 1
ATOM 1805 C C . ILE A 1 223 ? -12.509 1.881 29.670 1.00 36.94 223 ILE A C 1
ATOM 1807 O O . ILE A 1 223 ? -13.617 2.426 29.687 1.00 36.94 223 ILE A O 1
ATOM 1811 N N . LEU A 1 224 ? -12.259 0.756 30.336 1.00 35.22 224 LEU A N 1
ATOM 1812 C CA . LEU A 1 224 ? -13.121 0.285 31.405 1.00 35.22 224 LEU A CA 1
ATOM 1813 C C . LEU A 1 224 ? -12.791 1.171 32.605 1.00 35.22 224 LEU A C 1
ATOM 1815 O O . LEU A 1 224 ? -11.853 0.889 33.339 1.00 35.22 224 LEU A O 1
ATOM 1819 N N . GLU A 1 225 ? -13.531 2.269 32.786 1.00 35.25 225 GLU A N 1
ATOM 1820 C CA . GLU A 1 225 ? -13.561 2.950 34.084 1.00 35.25 225 GLU A CA 1
ATOM 1821 C C . GLU A 1 225 ? -14.082 1.934 35.112 1.00 35.25 225 GLU A C 1
ATOM 1823 O O . GLU A 1 225 ? -15.288 1.678 35.199 1.00 35.25 225 GLU A O 1
ATOM 1828 N N . LEU A 1 226 ? -13.177 1.320 35.875 1.00 35.31 226 LEU A N 1
ATOM 1829 C CA . LEU A 1 226 ? -13.538 0.505 37.027 1.00 35.31 226 LEU A CA 1
ATOM 1830 C C . LEU A 1 226 ? -13.999 1.440 38.145 1.00 35.31 226 LEU A C 1
ATOM 1832 O O . LEU A 1 226 ? -13.210 1.935 38.941 1.00 35.31 226 LEU A O 1
ATOM 1836 N N . LYS A 1 227 ? -15.307 1.697 38.203 1.00 32.28 227 LYS A N 1
ATOM 1837 C CA . LYS A 1 227 ? -15.926 2.366 39.351 1.00 32.28 227 LYS A CA 1
ATOM 1838 C C . LYS A 1 227 ? -16.166 1.348 40.456 1.00 32.28 227 LYS A C 1
ATOM 1840 O O . LYS A 1 227 ? -17.140 0.597 40.415 1.00 32.28 227 LYS A O 1
ATOM 1845 N N . LEU A 1 228 ? -15.285 1.341 41.452 1.00 35.47 228 LEU A N 1
ATOM 1846 C CA . LEU A 1 228 ? -15.513 0.653 42.720 1.00 35.47 228 LEU A CA 1
ATOM 1847 C C . LEU A 1 228 ? -16.537 1.446 43.543 1.00 35.47 228 LEU A C 1
ATOM 1849 O O . LEU A 1 228 ? -16.199 2.344 44.309 1.00 35.47 228 LEU A O 1
ATOM 1853 N N . GLU A 1 229 ? -17.822 1.125 43.386 1.00 30.50 229 GLU A N 1
ATOM 1854 C CA . GLU A 1 229 ? -18.867 1.629 44.282 1.00 30.50 229 GLU A CA 1
ATOM 1855 C C . GLU A 1 229 ? -18.834 0.855 45.612 1.00 30.50 229 GLU A C 1
ATOM 1857 O O . GLU A 1 229 ? -19.582 -0.099 45.821 1.00 30.50 229 GLU A O 1
ATOM 1862 N N . ALA A 1 230 ? -17.962 1.263 46.534 1.00 36.91 230 ALA A N 1
ATOM 1863 C CA . ALA A 1 230 ? -17.979 0.764 47.906 1.00 36.91 230 ALA A CA 1
ATOM 1864 C C . ALA A 1 230 ? -18.954 1.593 48.756 1.00 36.91 230 ALA A C 1
ATOM 1866 O O . ALA A 1 230 ? -18.679 2.732 49.139 1.00 36.91 230 ALA A O 1
ATOM 1867 N N . SER A 1 231 ? -20.121 1.037 49.081 1.00 28.75 231 SER A N 1
ATOM 1868 C CA . SER A 1 231 ? -21.006 1.633 50.083 1.00 28.75 231 SER A CA 1
ATOM 1869 C C . SER A 1 231 ? -20.417 1.395 51.472 1.00 28.75 231 SER A C 1
ATOM 1871 O O . SER A 1 231 ? -20.436 0.252 51.905 1.00 28.75 231 SER A O 1
ATOM 1873 N N . SER A 1 232 ? -19.903 2.445 52.129 1.00 32.62 232 SER A N 1
ATOM 1874 C CA . SER A 1 232 ? -19.447 2.494 53.536 1.00 32.62 232 SER A CA 1
ATOM 1875 C C . SER A 1 232 ? -19.385 1.125 54.236 1.00 32.62 232 SER A C 1
ATOM 1877 O O . SER A 1 232 ? -20.280 0.758 55.004 1.00 32.62 232 SER A O 1
ATOM 1879 N N . CYS A 1 233 ? -18.353 0.353 53.930 1.00 32.12 233 CYS A N 1
ATOM 1880 C CA . CYS A 1 233 ? -18.087 -0.916 54.581 1.00 32.12 233 CYS A CA 1
ATOM 1881 C C . CYS A 1 233 ? -16.671 -0.834 55.128 1.00 32.12 233 CYS A C 1
ATOM 1883 O O . CYS A 1 233 ? -15.759 -0.427 54.413 1.00 32.12 233 CYS A O 1
ATOM 1885 N N . GLU A 1 234 ? -16.513 -1.201 56.396 1.00 38.31 234 GLU A N 1
ATOM 1886 C CA . GLU A 1 234 ? -15.233 -1.627 56.952 1.00 38.31 234 GLU A CA 1
ATOM 1887 C C . GLU A 1 234 ? -14.785 -2.831 56.104 1.00 38.31 234 GLU A C 1
ATOM 1889 O O . GLU A 1 234 ? -15.238 -3.954 56.314 1.00 38.31 234 GLU A O 1
ATOM 1894 N N . MET A 1 235 ? -14.032 -2.569 55.036 1.00 40.28 235 MET A N 1
ATOM 1895 C CA . MET A 1 235 ? -13.422 -3.590 54.192 1.00 40.28 235 MET A CA 1
ATOM 1896 C C . MET A 1 235 ? -11.951 -3.631 54.576 1.00 40.28 235 MET A C 1
ATOM 1898 O O . MET A 1 235 ? -11.237 -2.649 54.394 1.00 40.28 235 MET A O 1
ATOM 1902 N N . GLU A 1 236 ? -11.541 -4.740 55.186 1.00 40.84 236 GLU A N 1
ATOM 1903 C CA . GLU A 1 236 ? -10.181 -4.925 55.699 1.00 40.84 236 GLU A CA 1
ATOM 1904 C C . GLU A 1 236 ? -9.172 -5.186 54.566 1.00 40.84 236 GLU A C 1
ATOM 1906 O O . GLU A 1 236 ? -8.010 -4.832 54.726 1.00 40.84 236 GLU A O 1
ATOM 1911 N N . GLN A 1 237 ? -9.604 -5.732 53.419 1.00 41.69 237 GLN A N 1
ATOM 1912 C CA . GLN A 1 237 ? -8.751 -6.050 52.263 1.00 41.69 237 GLN A CA 1
ATOM 1913 C C . GLN A 1 237 ? -9.522 -5.879 50.938 1.00 41.69 237 GLN A C 1
ATOM 1915 O O . GLN A 1 237 ? -10.715 -6.198 50.865 1.00 41.69 237 GLN A O 1
ATOM 1920 N N . ILE A 1 238 ? -8.848 -5.369 49.901 1.00 42.81 238 ILE A N 1
ATOM 1921 C CA . ILE A 1 238 ? -9.334 -5.295 48.514 1.00 42.81 238 ILE A CA 1
ATOM 1922 C C . ILE A 1 238 ? -8.294 -5.993 47.632 1.00 42.81 238 ILE A C 1
ATOM 1924 O O . ILE A 1 238 ? -7.179 -5.498 47.522 1.00 42.81 238 ILE A O 1
ATOM 1928 N N . GLU A 1 239 ? -8.687 -7.098 46.997 1.00 41.06 239 GLU A N 1
ATOM 1929 C CA . GLU A 1 239 ? -7.891 -7.823 45.996 1.00 41.06 239 GLU A CA 1
ATOM 1930 C C . GLU A 1 239 ? -8.487 -7.548 44.601 1.00 41.06 239 GLU A C 1
ATOM 1932 O O . GLU A 1 239 ? -9.697 -7.718 44.393 1.00 41.06 239 GLU A O 1
ATOM 1937 N N . LEU A 1 240 ? -7.670 -7.091 43.645 1.00 41.59 240 LEU A N 1
ATOM 1938 C CA . LEU A 1 240 ? -8.077 -6.835 42.256 1.00 41.59 240 LEU A CA 1
ATOM 1939 C C . LEU A 1 240 ? -7.084 -7.480 41.283 1.00 41.59 240 LEU A C 1
ATOM 1941 O O . LEU A 1 240 ? -5.982 -6.975 41.107 1.00 41.59 240 LEU A O 1
ATOM 1945 N N . GLU A 1 241 ? -7.515 -8.538 40.596 1.00 39.78 241 GLU A N 1
ATOM 1946 C CA . GLU A 1 241 ? -6.776 -9.148 39.484 1.00 39.78 241 GLU A CA 1
ATOM 1947 C C . GLU A 1 241 ? -7.242 -8.525 38.152 1.00 39.78 241 GLU A C 1
ATOM 1949 O O . GLU A 1 241 ? -8.424 -8.618 37.790 1.00 39.78 241 GLU A O 1
ATOM 1954 N N . LEU A 1 242 ? -6.339 -7.867 37.413 1.00 44.53 242 LEU A N 1
ATOM 1955 C CA . LEU A 1 242 ? -6.646 -7.210 36.136 1.00 44.53 242 LEU A CA 1
ATOM 1956 C C . LEU A 1 242 ? -5.735 -7.702 35.001 1.00 44.53 242 LEU A C 1
ATOM 1958 O O . LEU A 1 242 ? -4.627 -7.212 34.817 1.00 44.53 242 LEU A O 1
ATOM 1962 N N . GLU A 1 243 ? -6.257 -8.592 34.154 1.00 39.41 243 GLU A N 1
ATOM 1963 C CA . GLU A 1 243 ? -5.640 -8.927 32.863 1.00 39.41 243 GLU A CA 1
ATOM 1964 C C . GLU A 1 243 ? -6.019 -7.854 31.819 1.00 39.41 243 GLU A C 1
ATOM 1966 O O . GLU A 1 243 ? -7.099 -7.922 31.215 1.00 39.41 243 GLU A O 1
ATOM 1971 N N . VAL A 1 244 ? -5.182 -6.829 31.593 1.00 39.31 244 VAL A N 1
ATOM 1972 C CA . VAL A 1 244 ? -5.502 -5.762 30.618 1.00 39.31 244 VAL A CA 1
ATOM 1973 C C . VAL A 1 244 ? -4.298 -5.387 29.753 1.00 39.31 244 VAL A C 1
ATOM 1975 O O . VAL A 1 244 ? -3.272 -4.956 30.266 1.00 39.31 244 VAL A O 1
ATOM 1978 N N . PRO A 1 245 ? -4.417 -5.449 28.413 1.00 36.50 245 PRO A N 1
ATOM 1979 C CA . PRO A 1 245 ? -3.250 -5.335 27.559 1.00 36.50 245 PRO A CA 1
ATOM 1980 C C . PRO A 1 245 ? -2.690 -3.924 27.367 1.00 36.50 245 PRO A C 1
ATOM 1982 O O . PRO A 1 245 ? -1.685 -3.869 26.698 1.00 36.50 245 PRO A O 1
ATOM 1985 N N . LEU A 1 246 ? -3.262 -2.824 27.875 1.00 39.78 246 LEU A N 1
ATOM 1986 C CA . LEU A 1 246 ? -2.660 -1.470 27.972 1.00 39.78 246 LEU A CA 1
ATOM 1987 C C . LEU A 1 246 ? -3.646 -0.591 28.772 1.00 39.78 246 LEU A C 1
ATOM 1989 O O . LEU A 1 246 ? -4.782 -0.408 28.332 1.00 39.78 246 LEU A O 1
ATOM 1993 N N . LEU A 1 247 ? -3.243 -0.066 29.926 1.00 39.44 247 LEU A N 1
ATOM 1994 C CA . LEU A 1 247 ? -4.097 0.643 30.881 1.00 39.44 247 LEU A CA 1
ATOM 1995 C C . LEU A 1 247 ? -3.735 2.140 30.968 1.00 39.44 247 LEU A C 1
ATOM 1997 O O . LEU A 1 247 ? -2.577 2.514 31.061 1.00 39.44 247 LEU A O 1
ATOM 2001 N N . GLU A 1 248 ? -4.741 3.011 30.974 1.00 36.34 248 GLU A N 1
ATOM 2002 C CA . GLU A 1 248 ? -4.672 4.306 31.664 1.00 36.34 248 GLU A CA 1
ATOM 2003 C C . GLU A 1 248 ? -5.602 4.148 32.878 1.00 36.34 248 GLU A C 1
ATOM 2005 O O . GLU A 1 248 ? -6.816 4.326 32.764 1.00 36.34 248 GLU A O 1
ATOM 2010 N N . THR A 1 249 ? -5.081 3.681 34.017 1.00 38.31 249 THR A N 1
ATOM 2011 C CA . THR A 1 249 ? -5.858 3.549 35.263 1.00 38.31 249 THR A CA 1
ATOM 2012 C C . THR A 1 249 ? -5.794 4.853 36.043 1.00 38.31 249 THR A C 1
ATOM 2014 O O . THR A 1 249 ? -4.742 5.222 36.554 1.00 38.31 249 THR A O 1
ATOM 2017 N N . GLY A 1 250 ? -6.938 5.514 36.211 1.00 36.00 250 GLY A N 1
ATOM 2018 C CA . GLY A 1 250 ? -7.166 6.407 37.344 1.00 36.00 250 GLY A CA 1
ATOM 2019 C C . GLY A 1 250 ? -7.917 5.638 38.427 1.00 36.00 250 GLY A C 1
ATOM 2020 O O . GLY A 1 250 ? -9.064 5.244 38.209 1.00 36.00 250 GLY A O 1
ATOM 2021 N N . LEU A 1 251 ? -7.285 5.390 39.575 1.00 36.75 251 LEU A N 1
ATOM 2022 C CA . LEU A 1 251 ? -7.934 4.767 40.731 1.00 36.75 251 LEU A CA 1
ATOM 2023 C C . LEU A 1 251 ? -8.539 5.871 41.614 1.00 36.75 251 LEU A C 1
ATOM 2025 O O . LEU A 1 251 ? -7.872 6.438 42.475 1.00 36.75 251 LEU A O 1
ATOM 2029 N N . GLU A 1 252 ? -9.824 6.189 41.425 1.00 34.69 252 GLU A N 1
ATOM 2030 C CA . GLU A 1 252 ? -10.571 6.996 42.402 1.00 34.69 252 GLU A CA 1
ATOM 2031 C C . GLU A 1 252 ? -10.997 6.090 43.569 1.00 34.69 252 GLU A C 1
ATOM 2033 O O . GLU A 1 252 ? -12.075 5.493 43.560 1.00 34.69 252 GLU A O 1
ATOM 2038 N N . ALA A 1 253 ? -10.120 5.942 44.568 1.00 35.25 253 ALA A N 1
ATOM 2039 C CA . ALA A 1 253 ? -10.435 5.171 45.767 1.00 35.25 253 ALA A CA 1
ATOM 2040 C C . ALA A 1 253 ? -11.461 5.911 46.655 1.00 35.25 253 ALA A C 1
ATOM 2042 O O . ALA A 1 253 ? -11.431 7.143 46.764 1.00 35.25 253 ALA A O 1
ATOM 2043 N N . PRO A 1 254 ? -12.377 5.185 47.317 1.00 33.00 254 PRO A N 1
ATOM 2044 C CA . PRO A 1 254 ? -13.315 5.788 48.250 1.00 33.00 254 PRO A CA 1
ATOM 2045 C C . PRO A 1 254 ? -12.593 6.402 49.460 1.00 33.00 254 PRO A C 1
ATOM 2047 O O . PRO A 1 254 ? -11.553 5.923 49.903 1.00 33.00 254 PRO A O 1
ATOM 2050 N N . LEU A 1 255 ? -13.188 7.453 50.036 1.00 31.48 255 LEU A N 1
ATOM 2051 C CA . LEU A 1 255 ? -12.836 7.976 51.362 1.00 31.48 255 LEU A CA 1
ATOM 2052 C C . LEU A 1 255 ? -13.172 6.919 52.429 1.00 31.48 255 LEU A C 1
ATOM 2054 O O . LEU A 1 255 ? -14.228 6.974 53.061 1.00 31.48 255 LEU A O 1
ATOM 2058 N N . CYS A 1 256 ? -12.302 5.936 52.608 1.00 35.69 256 CYS A N 1
ATOM 2059 C CA . CYS A 1 256 ? -12.375 4.962 53.688 1.00 35.69 256 CYS A CA 1
ATOM 2060 C C . CYS A 1 256 ? -10.994 4.759 54.306 1.00 35.69 256 CYS A C 1
ATOM 2062 O O . CYS A 1 256 ? -9.978 4.850 53.624 1.00 35.69 256 CYS A O 1
ATOM 2064 N N . GLU A 1 257 ? -10.977 4.490 55.610 1.00 37.69 257 GLU A N 1
ATOM 2065 C CA . GLU A 1 257 ? -9.798 4.040 56.353 1.00 37.69 257 GLU A CA 1
ATOM 2066 C C . GLU A 1 257 ? -9.443 2.613 55.883 1.00 37.69 257 GLU A C 1
ATOM 2068 O O . GLU A 1 257 ? -9.766 1.632 56.547 1.00 37.69 257 GLU A O 1
ATOM 2073 N N . THR A 1 258 ? -8.874 2.470 54.684 1.00 38.03 258 THR A N 1
ATOM 2074 C CA . THR A 1 258 ? -8.407 1.178 54.159 1.00 38.03 258 THR A CA 1
ATOM 2075 C C . THR A 1 258 ? -7.038 0.867 54.741 1.00 38.03 258 THR A C 1
ATOM 2077 O O . THR A 1 258 ? -6.127 1.691 54.652 1.00 38.03 258 THR A O 1
ATOM 2080 N N . GLN A 1 259 ? -6.899 -0.306 55.362 1.00 40.94 259 GLN A N 1
ATOM 2081 C CA . GLN A 1 259 ? -5.663 -0.693 56.046 1.00 40.94 259 GLN A CA 1
ATOM 2082 C C . GLN A 1 259 ? -4.603 -1.238 55.077 1.00 40.94 259 GLN A C 1
ATOM 2084 O O . GLN A 1 259 ? -3.433 -0.934 55.286 1.00 40.94 259 GLN A O 1
ATOM 2089 N N . GLN A 1 260 ? -4.995 -1.960 54.016 1.00 42.00 260 GLN A N 1
ATOM 2090 C CA . GLN A 1 260 ? -4.096 -2.512 52.989 1.00 42.00 260 GLN A CA 1
ATOM 2091 C C . GLN A 1 260 ? -4.804 -2.592 51.620 1.00 42.00 260 GLN A C 1
ATOM 2093 O O . GLN A 1 260 ? -6.004 -2.877 51.556 1.00 42.00 260 GLN A O 1
ATOM 2098 N N . ILE A 1 261 ? -4.071 -2.320 50.536 1.00 43.81 261 ILE A N 1
ATOM 2099 C CA . ILE A 1 261 ? -4.496 -2.522 49.140 1.00 43.81 261 ILE A CA 1
ATOM 2100 C C . ILE A 1 261 ? -3.415 -3.368 48.465 1.00 43.81 261 ILE A C 1
ATOM 2102 O O . ILE A 1 261 ? -2.253 -2.962 48.483 1.00 43.81 261 ILE A O 1
ATOM 2106 N N . GLU A 1 262 ? -3.818 -4.489 47.866 1.00 44.47 262 GLU A N 1
ATOM 2107 C CA . GLU A 1 262 ? -2.961 -5.367 47.064 1.00 44.47 262 GLU A CA 1
ATOM 2108 C C . GLU A 1 262 ? -3.390 -5.247 45.590 1.00 44.47 262 GLU A C 1
ATOM 2110 O O . GLU A 1 262 ? -4.568 -5.421 45.254 1.00 44.47 262 GLU A O 1
ATOM 2115 N N . LEU A 1 263 ? -2.452 -4.877 44.711 1.00 46.00 263 LEU A N 1
ATOM 2116 C CA . LEU A 1 263 ? -2.682 -4.739 43.268 1.00 46.00 263 LEU A CA 1
ATOM 2117 C C . LEU A 1 263 ? -1.699 -5.618 42.494 1.00 46.00 263 LEU A C 1
ATOM 2119 O O . LEU A 1 263 ? -0.496 -5.365 42.528 1.00 46.00 263 LEU A O 1
ATOM 2123 N N . GLU A 1 264 ? -2.234 -6.574 41.735 1.00 45.28 264 GLU A N 1
ATOM 2124 C CA . GLU A 1 264 ? -1.484 -7.366 40.756 1.00 45.28 264 GLU A CA 1
ATOM 2125 C C . GLU A 1 264 ? -1.803 -6.842 39.344 1.00 45.28 264 GLU A C 1
ATOM 2127 O O . GLU A 1 264 ? -2.954 -6.883 38.890 1.00 45.28 264 GLU A O 1
ATOM 2132 N N . LEU A 1 265 ? -0.799 -6.296 38.646 1.00 49.00 265 LEU A N 1
ATOM 2133 C CA . LEU A 1 265 ? -0.959 -5.707 37.309 1.00 49.00 265 LEU A CA 1
ATOM 2134 C C . LEU A 1 265 ? -0.041 -6.383 36.282 1.00 49.00 265 LEU A C 1
ATOM 2136 O O . LEU A 1 265 ? 1.179 -6.249 36.345 1.00 49.00 265 LEU A O 1
ATOM 2140 N N . GLU A 1 266 ? -0.636 -6.999 35.257 1.00 46.28 266 GLU A N 1
ATOM 2141 C CA . GLU A 1 266 ? 0.070 -7.433 34.044 1.00 46.28 266 GLU A CA 1
ATOM 2142 C C . GLU A 1 266 ? -0.101 -6.376 32.932 1.00 46.28 266 GLU A C 1
ATOM 2144 O O . GLU A 1 266 ? -1.062 -6.409 32.159 1.00 46.28 266 GLU A O 1
ATOM 2149 N N . ALA A 1 267 ? 0.806 -5.395 32.846 1.00 43.66 267 ALA A N 1
ATOM 2150 C CA . ALA A 1 267 ? 0.658 -4.209 31.989 1.00 43.66 267 ALA A CA 1
ATOM 2151 C C . ALA A 1 267 ? 1.879 -3.953 31.072 1.00 43.66 267 ALA A C 1
ATOM 2153 O O . ALA A 1 267 ? 3.016 -4.083 31.524 1.00 43.66 267 ALA A O 1
ATOM 2154 N N . PRO A 1 268 ? 1.710 -3.510 29.802 1.00 39.34 268 PRO A N 1
ATOM 2155 C CA . PRO A 1 268 ? 2.829 -2.976 29.021 1.00 39.34 268 PRO A CA 1
ATOM 2156 C C . PRO A 1 268 ? 3.146 -1.515 29.378 1.00 39.34 268 PRO A C 1
ATOM 2158 O O . PRO A 1 268 ? 2.248 -0.703 29.622 1.00 39.34 268 PRO A O 1
ATOM 2161 N N . LEU A 1 269 ? 4.447 -1.214 29.374 1.00 47.59 269 LEU A N 1
ATOM 2162 C CA . LEU A 1 269 ? 5.118 -0.090 30.040 1.00 47.59 269 LEU A CA 1
ATOM 2163 C C . LEU A 1 269 ? 5.100 1.249 29.277 1.00 47.59 269 LEU A C 1
ATOM 2165 O O . LEU A 1 269 ? 6.137 1.723 28.830 1.00 47.59 269 LEU A O 1
ATOM 2169 N N . GLU A 1 270 ? 3.938 1.891 29.188 1.00 41.44 270 GLU A N 1
ATOM 2170 C CA . GLU A 1 270 ? 3.831 3.346 28.947 1.00 41.44 270 GLU A CA 1
ATOM 2171 C C . GLU A 1 270 ? 2.630 3.914 29.727 1.00 41.44 270 GLU A C 1
ATOM 2173 O O . GLU A 1 270 ? 1.706 4.483 29.146 1.00 41.44 270 GLU A O 1
ATOM 2178 N N . GLN A 1 271 ? 2.574 3.687 31.044 1.00 42.59 271 GLN A N 1
ATOM 2179 C CA . GLN A 1 271 ? 1.397 4.031 31.850 1.00 42.59 271 GLN A CA 1
ATOM 2180 C C . GLN A 1 271 ? 1.758 4.984 32.979 1.00 42.59 271 GLN A C 1
ATOM 2182 O O . GLN A 1 271 ? 2.633 4.701 33.792 1.00 42.59 271 GLN A O 1
ATOM 2187 N N . LYS A 1 272 ? 1.030 6.099 33.056 1.00 37.22 272 LYS A N 1
ATOM 2188 C CA . LYS A 1 272 ? 1.045 6.973 34.222 1.00 37.22 272 LYS A CA 1
ATOM 2189 C C . LYS A 1 272 ? 0.016 6.449 35.224 1.00 37.22 272 LYS A C 1
ATOM 2191 O O . LYS A 1 272 ? -1.183 6.549 34.978 1.00 37.22 272 LYS A O 1
ATOM 2196 N N . LEU A 1 273 ? 0.485 5.868 36.323 1.00 41.59 273 LEU A N 1
ATOM 2197 C CA . LEU A 1 273 ? -0.357 5.442 37.440 1.00 41.59 273 LEU A CA 1
ATOM 2198 C C . LEU A 1 273 ? -0.561 6.633 38.383 1.00 41.59 273 LEU A C 1
ATOM 2200 O O . LEU A 1 273 ? 0.369 7.046 39.065 1.00 41.59 273 LEU A O 1
ATOM 2204 N N . GLU A 1 274 ? -1.769 7.199 38.420 1.00 37.97 274 GLU A N 1
ATOM 2205 C CA . GLU A 1 274 ? -2.124 8.205 39.429 1.00 37.97 274 GLU A CA 1
ATOM 2206 C C . GLU A 1 274 ? -2.761 7.500 40.635 1.00 37.97 274 GLU A C 1
ATOM 2208 O O . GLU A 1 274 ? -3.852 6.931 40.546 1.00 37.97 274 GLU A O 1
ATOM 2213 N N . MET A 1 275 ? -2.040 7.505 41.758 1.00 40.69 275 MET A N 1
ATOM 2214 C CA . MET A 1 275 ? -2.470 6.874 43.007 1.00 40.69 275 MET A CA 1
ATOM 2215 C C . MET A 1 275 ? -3.509 7.735 43.745 1.00 40.69 275 MET A C 1
ATOM 2217 O O . MET A 1 275 ? -3.493 8.965 43.642 1.00 40.69 275 MET A O 1
ATOM 2221 N N . PRO A 1 276 ? -4.414 7.121 44.526 1.00 38.88 276 PRO A N 1
ATOM 2222 C CA . PRO A 1 276 ? -5.402 7.864 45.293 1.00 38.88 276 PRO A CA 1
ATOM 2223 C C . PRO A 1 276 ? -4.753 8.673 46.425 1.00 38.88 276 PRO A C 1
ATOM 2225 O O . PRO A 1 276 ? -3.908 8.181 47.171 1.00 38.88 276 PRO A O 1
ATOM 2228 N N . SER A 1 277 ? -5.211 9.913 46.614 1.00 35.44 277 SER A N 1
ATOM 2229 C CA . SER A 1 277 ? -4.819 10.754 47.747 1.00 35.44 277 SER A CA 1
ATOM 2230 C C . SER A 1 277 ? -5.600 10.361 49.012 1.00 35.44 277 SER A C 1
ATOM 2232 O O . SER A 1 277 ? -6.598 11.002 49.357 1.00 35.44 277 SER A O 1
ATOM 2234 N N . CYS A 1 278 ? -5.199 9.300 49.708 1.00 41.81 278 CYS A N 1
ATOM 2235 C CA . CYS A 1 278 ? -5.766 8.941 51.014 1.00 41.81 278 CYS A CA 1
ATOM 2236 C C . CYS A 1 278 ? -4.688 8.833 52.101 1.00 41.81 278 CYS A C 1
ATOM 2238 O O . CYS A 1 278 ? -3.535 8.505 51.836 1.00 41.81 278 CYS A O 1
ATOM 2240 N N . GLU A 1 279 ? -5.072 9.126 53.350 1.00 39.66 279 GLU A N 1
ATOM 2241 C CA . GLU A 1 279 ? -4.256 8.835 54.534 1.00 39.66 279 GLU A CA 1
ATOM 2242 C C . GLU A 1 279 ? -4.243 7.309 54.741 1.00 39.66 279 GLU A C 1
ATOM 2244 O O . GLU A 1 279 ? -5.126 6.756 55.392 1.00 39.66 279 GLU A O 1
ATOM 2249 N N . MET A 1 280 ? -3.289 6.620 54.112 1.00 44.66 280 MET A N 1
ATOM 2250 C CA . MET A 1 280 ? -3.147 5.157 54.144 1.00 44.66 280 MET A CA 1
ATOM 2251 C C . MET A 1 280 ? -1.961 4.719 55.009 1.00 44.66 280 MET A C 1
ATOM 2253 O O . MET A 1 280 ? -1.005 5.475 55.185 1.00 44.66 280 MET A O 1
ATOM 2257 N N . GLN A 1 281 ? -2.028 3.497 55.551 1.00 45.19 281 GLN A N 1
ATOM 2258 C CA . GLN A 1 281 ? -0.966 2.937 56.397 1.00 45.19 281 GLN A CA 1
ATOM 2259 C C . GLN A 1 281 ? 0.115 2.191 55.590 1.00 45.19 281 GLN A C 1
ATOM 2261 O O . GLN A 1 281 ? 1.281 2.323 55.951 1.00 45.19 281 GLN A O 1
ATOM 2266 N N . GLN A 1 282 ? -0.230 1.476 54.505 1.00 50.09 282 GLN A N 1
ATOM 2267 C CA . GLN A 1 282 ? 0.727 0.751 53.647 1.00 50.09 282 GLN A CA 1
ATOM 2268 C C . GLN A 1 282 ? 0.071 0.308 52.319 1.00 50.09 282 GLN A C 1
ATOM 2270 O O . GLN A 1 282 ? -1.097 -0.082 52.326 1.00 50.09 282 GLN A O 1
ATOM 2275 N N . ILE A 1 283 ? 0.796 0.364 51.196 1.00 50.81 283 ILE A N 1
ATOM 2276 C CA . ILE A 1 283 ? 0.371 -0.165 49.883 1.00 50.81 283 ILE A CA 1
ATOM 2277 C C . ILE A 1 283 ? 1.361 -1.246 49.454 1.00 50.81 283 ILE A C 1
ATOM 2279 O O . ILE A 1 283 ? 2.559 -0.979 49.484 1.00 50.81 283 ILE A O 1
ATOM 2283 N N . GLU A 1 284 ? 0.870 -2.409 49.027 1.00 52.94 284 GLU A N 1
ATOM 2284 C CA . GLU A 1 284 ? 1.679 -3.496 48.462 1.00 52.94 284 GLU A CA 1
ATOM 2285 C C . GLU A 1 284 ? 1.402 -3.581 46.954 1.00 52.94 284 GLU A C 1
ATOM 2287 O O . GLU A 1 284 ? 0.247 -3.663 46.523 1.00 52.94 284 GLU A O 1
ATOM 2292 N N . LEU A 1 285 ? 2.453 -3.457 46.140 1.00 53.69 285 LEU A N 1
ATOM 2293 C CA . LEU A 1 285 ? 2.343 -3.347 44.686 1.00 53.69 285 LEU A CA 1
ATOM 2294 C C . LEU A 1 285 ? 3.332 -4.312 44.024 1.00 53.69 285 LEU A C 1
ATOM 2296 O O . LEU A 1 285 ? 4.546 -4.097 44.085 1.00 53.69 285 LEU A O 1
ATOM 2300 N N . ASP A 1 286 ? 2.786 -5.343 43.378 1.00 52.31 286 ASP A N 1
ATOM 2301 C CA . ASP A 1 286 ? 3.542 -6.389 42.692 1.00 52.31 286 ASP A CA 1
ATOM 2302 C C . ASP A 1 286 ? 3.429 -6.182 41.174 1.00 52.31 286 ASP A C 1
ATOM 2304 O O . ASP A 1 286 ? 2.346 -6.255 40.585 1.00 52.31 286 ASP A O 1
ATOM 2308 N N . LEU A 1 287 ? 4.559 -5.875 40.529 1.00 53.06 287 LEU A N 1
ATOM 2309 C CA . LEU A 1 287 ? 4.628 -5.611 39.090 1.00 53.06 287 LEU A CA 1
ATOM 2310 C C . LEU A 1 287 ? 5.468 -6.670 38.373 1.00 53.06 287 LEU A C 1
ATOM 2312 O O . LEU A 1 287 ? 6.687 -6.745 38.558 1.00 53.06 287 LEU A O 1
ATOM 2316 N N . GLU A 1 288 ? 4.822 -7.421 37.479 1.00 51.09 288 GLU A N 1
ATOM 2317 C CA . GLU A 1 288 ? 5.497 -8.311 36.535 1.00 51.09 288 GLU A CA 1
ATOM 2318 C C . GLU A 1 288 ? 5.694 -7.609 35.186 1.00 51.09 288 GLU A C 1
ATOM 2320 O O . GLU A 1 288 ? 4.742 -7.274 34.477 1.00 51.09 288 GLU A O 1
ATOM 2325 N N . VAL A 1 289 ? 6.954 -7.393 34.799 1.00 49.94 289 VAL A N 1
ATOM 2326 C CA . VAL A 1 289 ? 7.283 -6.711 33.541 1.00 49.94 289 VAL A CA 1
ATOM 2327 C C . VAL A 1 289 ? 7.563 -7.728 32.424 1.00 49.94 289 VAL A C 1
ATOM 2329 O O . VAL A 1 289 ? 8.580 -8.435 32.473 1.00 49.94 289 VAL A O 1
ATOM 2332 N N . PRO A 1 290 ? 6.733 -7.788 31.359 1.00 42.38 290 PRO A N 1
ATOM 2333 C CA . PRO A 1 290 ? 6.960 -8.708 30.250 1.00 42.38 290 PRO A CA 1
ATOM 2334 C C . PRO A 1 290 ? 8.198 -8.321 29.424 1.00 42.38 290 PRO A C 1
ATOM 2336 O O . PRO A 1 290 ? 8.531 -7.150 29.262 1.00 42.38 290 PRO A O 1
ATOM 2339 N N . SER A 1 291 ? 8.880 -9.316 28.844 1.00 39.22 291 SER A N 1
ATOM 2340 C CA . SER A 1 291 ? 10.076 -9.110 28.017 1.00 39.22 291 SER A CA 1
ATOM 2341 C C . SER A 1 291 ? 9.759 -8.297 26.751 1.00 39.22 291 SER A C 1
ATOM 2343 O O . SER A 1 291 ? 9.215 -8.840 25.785 1.00 39.22 291 SER A O 1
ATOM 2345 N N . CYS A 1 292 ? 10.124 -7.019 26.715 1.00 39.53 292 CYS A N 1
ATOM 2346 C CA . CYS A 1 292 ? 9.980 -6.171 25.532 1.00 39.53 292 CYS A CA 1
ATOM 2347 C C . CYS A 1 292 ? 11.263 -5.381 25.229 1.00 39.53 292 CYS A C 1
ATOM 2349 O O . CYS A 1 292 ? 12.027 -5.029 26.124 1.00 39.53 292 CYS A O 1
ATOM 2351 N N . GLU A 1 293 ? 11.517 -5.135 23.938 1.00 39.59 293 GLU A N 1
ATOM 2352 C CA . GLU A 1 293 ? 12.565 -4.222 23.459 1.00 39.59 293 GLU A CA 1
ATOM 2353 C C . GLU A 1 293 ? 12.105 -2.774 23.728 1.00 39.59 293 GLU A C 1
ATOM 2355 O O . GLU A 1 293 ? 11.610 -2.100 22.827 1.00 39.59 293 GLU A O 1
ATOM 2360 N N . THR A 1 294 ? 12.182 -2.312 24.979 1.00 36.66 294 THR A N 1
ATOM 2361 C CA . THR A 1 294 ? 11.760 -0.959 25.386 1.00 36.66 294 THR A CA 1
ATOM 2362 C C . THR A 1 294 ? 12.929 -0.104 25.871 1.00 36.66 294 THR A C 1
ATOM 2364 O O . THR A 1 294 ? 13.938 -0.595 26.375 1.00 36.66 294 THR A O 1
ATOM 2367 N N . GLN A 1 295 ? 12.795 1.207 25.658 1.00 42.69 295 GLN A N 1
ATOM 2368 C CA . GLN A 1 295 ? 13.709 2.254 26.103 1.00 42.69 295 GLN A CA 1
ATOM 2369 C C . GLN A 1 295 ? 12.960 3.059 27.177 1.00 42.69 295 GLN A C 1
ATOM 2371 O O . GLN A 1 295 ? 11.975 3.696 26.833 1.00 42.69 295 GLN A O 1
ATOM 2376 N N . GLN A 1 296 ? 13.438 3.013 28.427 1.00 42.81 296 GLN A N 1
ATOM 2377 C CA . GLN A 1 296 ? 12.980 3.779 29.605 1.00 42.81 296 GLN A CA 1
ATOM 2378 C C . GLN A 1 296 ? 11.654 3.327 30.262 1.00 42.81 296 GLN A C 1
ATOM 2380 O O . GLN A 1 296 ? 10.651 3.079 29.601 1.00 42.81 296 GLN A O 1
ATOM 2385 N N . ILE A 1 297 ? 11.683 3.203 31.595 1.00 43.28 297 ILE A N 1
ATOM 2386 C CA . ILE A 1 297 ? 10.526 3.017 32.490 1.00 43.28 297 ILE A CA 1
ATOM 2387 C C . ILE A 1 297 ? 10.499 4.252 33.382 1.00 43.28 297 ILE A C 1
ATOM 2389 O O . ILE A 1 297 ? 11.509 4.488 34.037 1.00 43.28 297 ILE A O 1
ATOM 2393 N N . GLU A 1 298 ? 9.380 4.979 33.412 1.00 41.91 298 GLU A N 1
ATOM 2394 C CA . GLU A 1 298 ? 9.132 6.118 34.305 1.00 41.91 298 GLU A CA 1
ATOM 2395 C C . GLU A 1 298 ? 7.900 5.810 35.172 1.00 41.91 298 GLU A C 1
ATOM 2397 O O . GLU A 1 298 ? 6.841 5.451 34.655 1.00 41.91 298 GLU A O 1
ATOM 2402 N N . MET A 1 299 ? 8.032 5.934 36.492 1.00 43.66 299 MET A N 1
ATOM 2403 C CA . MET A 1 299 ? 6.936 5.781 37.455 1.00 43.66 299 MET A CA 1
ATOM 2404 C C . MET A 1 299 ? 7.013 6.921 38.471 1.00 43.66 299 MET A C 1
ATOM 2406 O O . MET A 1 299 ? 8.076 7.129 39.049 1.00 43.66 299 MET A O 1
ATOM 2410 N N . GLU A 1 300 ? 5.894 7.611 38.707 1.00 43.00 300 GLU A N 1
ATOM 2411 C CA . GLU A 1 300 ? 5.738 8.631 39.754 1.00 43.00 300 GLU A CA 1
ATOM 2412 C C . GLU A 1 300 ? 4.790 8.075 40.826 1.00 43.00 300 GLU A C 1
ATOM 2414 O O . GLU A 1 300 ? 3.632 7.772 40.537 1.00 43.00 300 GLU A O 1
ATOM 2419 N N . LEU A 1 301 ? 5.265 7.912 42.062 1.00 48.66 301 LEU A N 1
ATOM 2420 C CA . LEU A 1 301 ? 4.472 7.354 43.160 1.00 48.66 301 LEU A CA 1
ATOM 2421 C C . LEU A 1 301 ? 4.523 8.270 44.395 1.00 48.66 301 LEU A C 1
ATOM 2423 O O . LEU A 1 301 ? 5.606 8.552 44.909 1.00 48.66 301 LEU A O 1
ATOM 2427 N N . GLU A 1 302 ? 3.351 8.691 44.890 1.00 46.78 302 GLU A N 1
ATOM 2428 C CA . GLU A 1 302 ? 3.181 9.593 46.047 1.00 46.78 302 GLU A CA 1
ATOM 2429 C C . GLU A 1 302 ? 2.402 8.917 47.208 1.00 46.78 302 GLU A C 1
ATOM 2431 O O . GLU A 1 302 ? 1.316 9.358 47.585 1.00 46.78 302 GLU A O 1
ATOM 2436 N N . ALA A 1 303 ? 2.910 7.813 47.780 1.00 50.44 303 ALA A N 1
ATOM 2437 C CA . ALA A 1 303 ? 2.275 7.106 48.912 1.00 50.44 303 ALA A CA 1
ATOM 2438 C C . ALA A 1 303 ? 3.285 6.291 49.761 1.00 50.44 303 ALA A C 1
ATOM 2440 O O . ALA A 1 303 ? 4.388 6.037 49.285 1.00 50.44 303 ALA A O 1
ATOM 2441 N N . PRO A 1 304 ? 2.969 5.880 51.012 1.00 49.62 304 PRO A N 1
ATOM 2442 C CA . PRO A 1 304 ? 3.765 4.875 51.726 1.00 49.62 304 PRO A CA 1
ATOM 2443 C C . PRO A 1 304 ? 3.631 3.507 51.032 1.00 49.62 304 PRO A C 1
ATOM 2445 O O . PRO A 1 304 ? 2.530 2.957 50.967 1.00 49.62 304 PRO A O 1
ATOM 2448 N N . LEU A 1 305 ? 4.732 2.987 50.480 1.00 52.22 305 LEU A N 1
ATOM 2449 C CA . LEU A 1 305 ? 4.728 1.892 49.499 1.00 52.22 305 LEU A CA 1
ATOM 2450 C C . LEU A 1 305 ? 5.731 0.788 49.850 1.00 52.22 305 LEU A C 1
ATOM 2452 O O . LEU A 1 305 ? 6.898 1.067 50.132 1.00 52.22 305 LEU A O 1
ATOM 2456 N N . GLN A 1 306 ? 5.269 -0.454 49.743 1.00 57.53 306 GLN A N 1
ATOM 2457 C CA . GLN A 1 306 ? 6.077 -1.644 49.516 1.00 57.53 306 GLN A CA 1
ATOM 2458 C C . GLN A 1 306 ? 5.955 -2.011 48.033 1.00 57.53 306 GLN A C 1
ATOM 2460 O O . GLN A 1 306 ? 4.863 -2.310 47.549 1.00 57.53 306 GLN A O 1
ATOM 2465 N N . LEU A 1 307 ? 7.062 -1.929 47.299 1.00 55.72 307 LEU A N 1
ATOM 2466 C CA . LEU A 1 307 ? 7.103 -2.207 45.864 1.00 55.72 307 LEU A CA 1
ATOM 2467 C C . LEU A 1 307 ? 7.961 -3.442 45.605 1.00 55.72 307 LEU A C 1
ATOM 2469 O O . LEU A 1 307 ? 9.147 -3.452 45.949 1.00 55.72 307 LEU A O 1
ATOM 2473 N N . LYS A 1 308 ? 7.390 -4.429 44.916 1.00 57.19 308 LYS A N 1
ATOM 2474 C CA . LYS A 1 308 ? 8.133 -5.562 44.375 1.00 57.19 308 LYS A CA 1
ATOM 2475 C C . LYS A 1 308 ? 8.112 -5.502 42.854 1.00 57.19 308 LYS A C 1
ATOM 2477 O O . LYS A 1 308 ? 7.053 -5.489 42.228 1.00 57.19 308 LYS A O 1
ATOM 2482 N N . LEU A 1 309 ? 9.297 -5.450 42.250 1.00 54.84 309 LEU A N 1
ATOM 2483 C CA . LEU A 1 309 ? 9.441 -5.394 40.797 1.00 54.84 309 LEU A CA 1
ATOM 2484 C C . LEU A 1 309 ? 10.227 -6.605 40.293 1.00 54.84 309 LEU A C 1
ATOM 2486 O O . LEU A 1 309 ? 11.417 -6.753 40.592 1.00 54.84 309 LEU A O 1
ATOM 2490 N N . GLU A 1 310 ? 9.568 -7.432 39.480 1.00 55.16 310 GLU A N 1
ATOM 2491 C CA . GLU A 1 310 ? 10.173 -8.584 38.810 1.00 55.16 310 GLU A CA 1
ATOM 2492 C C . GLU A 1 310 ? 10.301 -8.299 37.305 1.00 55.16 310 GLU A C 1
ATOM 2494 O O . GLU A 1 310 ? 9.321 -8.250 36.557 1.00 55.16 310 GLU A O 1
ATOM 2499 N N . ALA A 1 311 ? 11.535 -8.087 36.837 1.00 54.19 311 ALA A N 1
ATOM 2500 C CA . ALA A 1 311 ? 11.817 -7.844 35.422 1.00 54.19 311 ALA A CA 1
ATOM 2501 C C . ALA A 1 311 ? 12.262 -9.133 34.709 1.00 54.19 311 ALA A C 1
ATOM 2503 O O . ALA A 1 311 ? 12.978 -9.948 35.280 1.00 54.19 311 ALA A O 1
ATOM 2504 N N . LEU A 1 312 ? 11.912 -9.318 33.431 1.00 45.19 312 LEU A N 1
ATOM 2505 C CA . LEU A 1 312 ? 12.436 -10.407 32.588 1.00 45.19 312 LEU A CA 1
ATOM 2506 C C . LEU A 1 312 ? 13.688 -9.966 31.792 1.00 45.19 312 LEU A C 1
ATOM 2508 O O . LEU A 1 312 ? 13.850 -8.781 31.501 1.00 45.19 312 LEU A O 1
ATOM 2512 N N . PRO A 1 313 ? 14.606 -10.884 31.414 1.00 46.09 313 PRO A N 1
ATOM 2513 C CA . PRO A 1 313 ? 15.870 -10.509 30.773 1.00 46.09 313 PRO A CA 1
ATOM 2514 C C . PRO A 1 313 ? 15.646 -9.925 29.368 1.00 46.09 313 PRO A C 1
ATOM 2516 O O . PRO A 1 313 ? 15.120 -10.611 28.490 1.00 46.09 313 PRO A O 1
ATOM 2519 N N . CYS A 1 314 ? 16.088 -8.684 29.131 1.00 45.84 314 CYS A N 1
ATOM 2520 C CA . CYS A 1 314 ? 16.019 -8.015 27.826 1.00 45.84 314 CYS A CA 1
ATOM 2521 C C . CYS A 1 314 ? 17.355 -7.350 27.431 1.00 45.84 314 CYS A C 1
ATOM 2523 O O . CYS A 1 314 ? 18.131 -6.901 28.274 1.00 45.84 314 CYS A O 1
ATOM 2525 N N . GLU A 1 315 ? 17.645 -7.310 26.125 1.00 42.38 315 GLU A N 1
ATOM 2526 C CA . GLU A 1 315 ? 18.826 -6.648 25.554 1.00 42.38 315 GLU A CA 1
ATOM 2527 C C . GLU A 1 315 ? 18.549 -5.145 25.357 1.00 42.38 315 GLU A C 1
ATOM 2529 O O . GLU A 1 315 ? 18.253 -4.742 24.242 1.00 42.38 315 GLU A O 1
ATOM 2534 N N . THR A 1 316 ? 18.600 -4.355 26.441 1.00 39.41 316 THR A N 1
ATOM 2535 C CA . THR A 1 316 ? 18.923 -2.902 26.560 1.00 39.41 316 THR A CA 1
ATOM 2536 C C . THR A 1 316 ? 18.174 -2.302 27.755 1.00 39.41 316 THR A C 1
ATOM 2538 O O . THR A 1 316 ? 16.955 -2.418 27.794 1.00 39.41 316 THR A O 1
ATOM 2541 N N . GLN A 1 317 ? 18.856 -1.640 28.707 1.00 50.09 317 GLN A N 1
ATOM 2542 C CA . GLN A 1 317 ? 18.200 -1.079 29.903 1.00 50.09 317 GLN A CA 1
ATOM 2543 C C . GLN A 1 317 ? 18.810 0.258 30.363 1.00 50.09 317 GLN A C 1
ATOM 2545 O O . GLN A 1 317 ? 20.010 0.331 30.642 1.00 50.09 317 GLN A O 1
ATOM 2550 N N . GLN A 1 318 ? 17.937 1.270 30.436 1.00 48.88 318 GLN A N 1
ATOM 2551 C CA . GLN A 1 318 ? 17.941 2.381 31.393 1.00 48.88 318 GLN A CA 1
ATOM 2552 C C . GLN A 1 318 ? 16.577 2.321 32.096 1.00 48.88 318 GLN A C 1
ATOM 2554 O O . GLN A 1 318 ? 15.546 2.312 31.423 1.00 48.88 318 GLN A O 1
ATOM 2559 N N . ILE A 1 319 ? 16.578 2.195 33.420 1.00 49.25 319 ILE A N 1
ATOM 2560 C CA . ILE A 1 319 ? 15.388 2.284 34.277 1.00 49.25 319 ILE A CA 1
ATOM 2561 C C . ILE A 1 319 ? 15.529 3.613 35.019 1.00 49.25 319 ILE A C 1
ATOM 2563 O O . ILE A 1 319 ? 16.596 3.813 35.597 1.00 49.25 319 ILE A O 1
ATOM 2567 N N . GLU A 1 320 ? 14.512 4.480 34.972 1.00 49.62 320 GLU A N 1
ATOM 2568 C CA . GLU A 1 320 ? 14.470 5.789 35.641 1.00 49.62 320 GLU A CA 1
ATOM 2569 C C . GLU A 1 320 ? 13.247 5.836 36.575 1.00 49.62 320 GLU A C 1
ATOM 2571 O O . GLU A 1 320 ? 12.130 6.135 36.170 1.00 49.62 320 GLU A O 1
ATOM 2576 N N . LEU A 1 321 ? 13.434 5.493 37.850 1.00 50.44 321 LEU A N 1
ATOM 2577 C CA . LEU A 1 321 ? 12.351 5.567 38.842 1.00 50.44 321 LEU A CA 1
ATOM 2578 C C . LEU A 1 321 ? 12.401 6.918 39.559 1.00 50.44 321 LEU A C 1
ATOM 2580 O O . LEU A 1 321 ? 13.439 7.229 40.139 1.00 50.44 321 LEU A O 1
ATOM 2584 N N . GLU A 1 322 ? 11.300 7.677 39.578 1.00 51.66 322 GLU A N 1
ATOM 2585 C CA . GLU A 1 322 ? 11.154 8.899 40.382 1.00 51.66 322 GLU A CA 1
ATOM 2586 C C . GLU A 1 322 ? 10.170 8.656 41.539 1.00 51.66 322 GLU A C 1
ATOM 2588 O O . GLU A 1 322 ? 8.951 8.718 41.391 1.00 51.66 322 GLU A O 1
ATOM 2593 N N . LEU A 1 323 ? 10.702 8.350 42.725 1.00 53.34 323 LEU A N 1
ATOM 2594 C CA . LEU A 1 323 ? 9.890 7.996 43.896 1.00 53.34 323 LEU A CA 1
ATOM 2595 C C . LEU A 1 323 ? 9.833 9.159 44.900 1.00 53.34 323 LEU A C 1
ATOM 2597 O O . LEU A 1 323 ? 10.873 9.615 45.392 1.00 53.34 323 LEU A O 1
ATOM 2601 N N . GLU A 1 324 ? 8.618 9.599 45.248 1.00 51.44 324 GLU A N 1
ATOM 2602 C CA . GLU A 1 324 ? 8.330 10.615 46.273 1.00 51.44 324 GLU A CA 1
ATOM 2603 C C . GLU A 1 324 ? 7.468 10.007 47.405 1.00 51.44 324 GLU A C 1
ATOM 2605 O O . GLU A 1 324 ? 6.291 10.321 47.561 1.00 51.44 324 GLU A O 1
ATOM 2610 N N . ALA A 1 325 ? 8.054 9.129 48.233 1.00 50.53 325 ALA A N 1
ATOM 2611 C CA . ALA A 1 325 ? 7.338 8.411 49.301 1.00 50.53 325 ALA A CA 1
ATOM 2612 C C . ALA A 1 325 ? 7.856 8.743 50.726 1.00 50.53 325 ALA A C 1
ATOM 2614 O O . ALA A 1 325 ? 9.069 8.844 50.930 1.00 50.53 325 ALA A O 1
ATOM 2615 N N . PRO A 1 326 ? 6.976 8.899 51.746 1.00 46.56 326 PRO A N 1
ATOM 2616 C CA . PRO A 1 326 ? 7.380 9.121 53.145 1.00 46.56 326 PRO A CA 1
ATOM 2617 C C . PRO A 1 326 ? 7.911 7.859 53.856 1.00 46.56 326 PRO A C 1
ATOM 2619 O O . PRO A 1 326 ? 8.678 7.986 54.815 1.00 46.56 326 PRO A O 1
ATOM 2622 N N . LEU A 1 327 ? 7.516 6.672 53.379 1.00 53.44 327 LEU A N 1
ATOM 2623 C CA . LEU A 1 327 ? 7.997 5.342 53.770 1.00 53.44 327 LEU A CA 1
ATOM 2624 C C . LEU A 1 327 ? 8.122 4.502 52.492 1.00 53.44 327 LEU A C 1
ATOM 2626 O O . LEU A 1 327 ? 7.142 4.395 51.753 1.00 53.44 327 LEU A O 1
ATOM 2630 N N . LEU A 1 328 ? 9.310 3.959 52.221 1.00 54.91 328 LEU A N 1
ATOM 2631 C CA . LEU A 1 328 ? 9.577 3.151 51.030 1.00 54.91 328 LEU A CA 1
ATOM 2632 C C . LEU A 1 328 ? 10.360 1.893 51.409 1.00 54.91 328 LEU A C 1
ATOM 2634 O O . LEU A 1 328 ? 11.483 1.997 51.911 1.00 54.91 328 LEU A O 1
ATOM 2638 N N . GLU A 1 329 ? 9.784 0.736 51.101 1.00 56.41 329 GLU A N 1
ATOM 2639 C CA . GLU A 1 329 ? 10.497 -0.539 51.026 1.00 56.41 329 GLU A CA 1
ATOM 2640 C C . GLU A 1 329 ? 10.416 -1.027 49.579 1.00 56.41 329 GLU A C 1
ATOM 2642 O O . GLU A 1 329 ? 9.334 -1.113 48.997 1.00 56.41 329 GLU A O 1
ATOM 2647 N N . MET A 1 330 ? 11.566 -1.288 48.965 1.00 55.25 330 MET A N 1
ATOM 2648 C CA . MET A 1 330 ? 11.630 -1.712 47.568 1.00 55.25 330 MET A CA 1
ATOM 2649 C C . MET A 1 330 ? 12.495 -2.958 47.435 1.00 55.25 330 MET A C 1
ATOM 2651 O O . MET A 1 330 ? 13.681 -2.935 47.782 1.00 55.25 330 MET A O 1
ATOM 2655 N N . GLU A 1 331 ? 11.908 -4.009 46.868 1.00 55.88 331 GLU A N 1
ATOM 2656 C CA . GLU A 1 331 ? 12.613 -5.209 46.433 1.00 55.88 331 GLU A CA 1
ATOM 2657 C C . GLU A 1 331 ? 12.688 -5.227 44.905 1.00 55.88 331 GLU A C 1
ATOM 2659 O O . GLU A 1 331 ? 11.676 -5.306 44.204 1.00 55.88 331 GLU A O 1
ATOM 2664 N N . LEU A 1 332 ? 13.911 -5.149 44.379 1.00 55.62 332 LEU A N 1
ATOM 2665 C CA . LEU A 1 332 ? 14.170 -5.206 42.944 1.00 55.62 332 LEU A CA 1
ATOM 2666 C C . LEU A 1 332 ? 14.930 -6.490 42.597 1.00 55.62 332 LEU A C 1
ATOM 2668 O O . LEU A 1 332 ? 16.115 -6.633 42.933 1.00 55.62 332 LEU A O 1
ATOM 2672 N N . GLU A 1 333 ? 14.276 -7.393 41.865 1.00 55.97 333 GLU A N 1
ATOM 2673 C CA . GLU A 1 333 ? 14.905 -8.595 41.317 1.00 55.97 333 GLU A CA 1
ATOM 2674 C C . GLU A 1 333 ? 15.125 -8.436 39.811 1.00 55.97 333 GLU A C 1
ATOM 2676 O O . GLU A 1 333 ? 14.186 -8.454 39.014 1.00 55.97 333 GLU A O 1
ATOM 2681 N N . VAL A 1 334 ? 16.393 -8.283 39.405 1.00 55.28 334 VAL A N 1
ATOM 2682 C CA . VAL A 1 334 ? 16.744 -8.134 37.986 1.00 55.28 334 VAL A CA 1
ATOM 2683 C C . VAL A 1 334 ? 17.535 -9.352 37.493 1.00 55.28 334 VAL A C 1
ATOM 2685 O O . VAL A 1 334 ? 18.601 -9.666 38.037 1.00 55.28 334 VAL A O 1
ATOM 2688 N N . PRO A 1 335 ? 17.070 -10.063 36.451 1.00 51.31 335 PRO A N 1
ATOM 2689 C CA . PRO A 1 335 ? 17.716 -11.274 35.964 1.00 51.31 335 PRO A CA 1
ATOM 2690 C C . PRO A 1 335 ? 19.053 -10.975 35.281 1.00 51.31 335 PRO A C 1
ATOM 2692 O O . PRO A 1 335 ? 19.279 -9.915 34.699 1.00 51.31 335 PRO A O 1
ATOM 2695 N N . SER A 1 336 ? 19.958 -11.958 35.315 1.00 47.19 336 SER A N 1
ATOM 2696 C CA . SER A 1 336 ? 21.294 -11.855 34.724 1.00 47.19 336 SER A CA 1
ATOM 2697 C C . SER A 1 336 ? 21.244 -11.653 33.200 1.00 47.19 336 SER A C 1
ATOM 2699 O O . SER A 1 336 ? 20.982 -12.605 32.461 1.00 47.19 336 SER A O 1
ATOM 2701 N N . GLY A 1 337 ? 21.547 -10.440 32.736 1.00 51.53 337 GLY A N 1
ATOM 2702 C CA . GLY A 1 337 ? 21.695 -10.058 31.326 1.00 51.53 337 GLY A CA 1
ATOM 2703 C C . GLY A 1 337 ? 22.740 -8.945 31.158 1.00 51.53 337 GLY A C 1
ATOM 2704 O O . GLY A 1 337 ? 23.231 -8.409 32.151 1.00 51.53 337 GLY A O 1
ATOM 2705 N N . GLU A 1 338 ? 23.123 -8.610 29.919 1.00 44.69 338 GLU A N 1
ATOM 2706 C CA . GLU A 1 338 ? 24.030 -7.481 29.636 1.00 44.69 338 GLU A CA 1
ATOM 2707 C C . GLU A 1 338 ? 23.305 -6.138 29.871 1.00 44.69 338 GLU A C 1
ATOM 2709 O O . GLU A 1 338 ? 22.809 -5.502 28.944 1.00 44.69 338 GLU A O 1
ATOM 2714 N N . MET A 1 339 ? 23.208 -5.724 31.136 1.00 48.62 339 MET A N 1
ATOM 2715 C CA . MET A 1 339 ? 22.662 -4.432 31.567 1.00 48.62 339 MET A CA 1
ATOM 2716 C C . MET A 1 339 ? 23.691 -3.309 31.400 1.00 48.62 339 MET A C 1
ATOM 2718 O O . MET A 1 339 ? 24.873 -3.516 31.674 1.00 48.62 339 MET A O 1
ATOM 2722 N N . GLN A 1 340 ? 23.248 -2.120 30.972 1.00 45.62 340 GLN A N 1
ATOM 2723 C CA . GLN A 1 340 ? 24.139 -0.970 30.759 1.00 45.62 340 GLN A CA 1
ATOM 2724 C C . GLN A 1 340 ? 24.048 0.089 31.869 1.00 45.62 340 GLN A C 1
ATOM 2726 O O . GLN A 1 340 ? 25.099 0.598 32.248 1.00 45.62 340 GLN A O 1
ATOM 2731 N N . GLN A 1 341 ? 22.864 0.404 32.423 1.00 49.72 341 GLN A N 1
ATOM 2732 C CA . GLN A 1 341 ? 22.736 1.390 33.511 1.00 49.72 341 GLN A CA 1
ATOM 2733 C C . GLN A 1 341 ? 21.369 1.301 34.228 1.00 49.72 341 GLN A C 1
ATOM 2735 O O . GLN A 1 341 ? 20.352 1.083 33.577 1.00 49.72 341 GLN A O 1
ATOM 2740 N N . ILE A 1 342 ? 21.330 1.498 35.550 1.00 50.12 342 ILE A N 1
ATOM 2741 C CA . ILE A 1 342 ? 20.096 1.707 36.336 1.00 50.12 342 ILE A CA 1
ATOM 2742 C C . ILE A 1 342 ? 20.230 3.074 37.020 1.00 50.12 342 ILE A C 1
ATOM 2744 O O . ILE A 1 342 ? 21.215 3.288 37.730 1.00 50.12 342 ILE A O 1
ATOM 2748 N N . GLU A 1 343 ? 19.269 3.980 36.826 1.00 47.81 343 GLU A N 1
ATOM 2749 C CA . GLU A 1 343 ? 19.206 5.277 37.510 1.00 47.81 343 GLU A CA 1
ATOM 2750 C C . GLU A 1 343 ? 17.951 5.324 38.397 1.00 47.81 343 GLU A C 1
ATOM 2752 O O . GLU A 1 343 ? 16.821 5.245 37.935 1.00 47.81 343 GLU A O 1
ATOM 2757 N N . ILE A 1 344 ? 18.130 5.425 39.713 1.00 52.28 344 ILE A N 1
ATOM 2758 C CA . ILE A 1 344 ? 17.008 5.549 40.652 1.00 52.28 344 ILE A CA 1
ATOM 2759 C C . ILE A 1 344 ? 17.046 6.965 41.223 1.00 52.28 344 ILE A C 1
ATOM 2761 O O . ILE A 1 344 ? 17.954 7.316 41.982 1.00 52.28 344 ILE A O 1
ATOM 2765 N N . GLY A 1 345 ? 16.066 7.782 40.848 1.00 47.06 345 GLY A N 1
ATOM 2766 C CA . GLY A 1 345 ? 15.832 9.113 41.385 1.00 47.06 345 GLY A CA 1
ATOM 2767 C C . GLY A 1 345 ? 14.933 9.043 42.615 1.00 47.06 345 GLY A C 1
ATOM 2768 O O . GLY A 1 345 ? 13.725 8.865 42.526 1.00 47.06 345 GLY A O 1
ATOM 2769 N N . MET A 1 346 ? 15.506 9.221 43.802 1.00 48.19 346 MET A N 1
ATOM 2770 C CA . MET A 1 346 ? 14.709 9.411 45.014 1.00 48.19 346 MET A CA 1
ATOM 2771 C C . MET A 1 346 ? 14.677 10.883 45.368 1.00 48.19 346 MET A C 1
ATOM 2773 O O . MET A 1 346 ? 15.727 11.505 45.556 1.00 48.19 346 MET A O 1
ATOM 2777 N N . LYS A 1 347 ? 13.482 11.438 45.534 1.00 47.09 347 LYS A N 1
ATOM 2778 C CA . LYS A 1 347 ? 13.334 12.796 46.039 1.00 47.09 347 LYS A CA 1
ATOM 2779 C C . LYS A 1 347 ? 12.649 12.727 47.393 1.00 47.09 347 LYS A C 1
ATOM 2781 O O . LYS A 1 347 ? 11.540 12.225 47.534 1.00 47.09 347 LYS A O 1
ATOM 2786 N N . ALA A 1 348 ? 13.351 13.203 48.418 1.00 43.28 348 ALA A N 1
ATOM 2787 C CA . ALA A 1 348 ? 12.800 13.203 49.763 1.00 43.28 348 ALA A CA 1
ATOM 2788 C C . ALA A 1 348 ? 11.576 14.137 49.822 1.00 43.28 348 ALA A C 1
ATOM 2790 O O . ALA A 1 348 ? 11.679 15.290 49.378 1.00 43.28 348 ALA A O 1
ATOM 2791 N N . PRO A 1 349 ? 10.439 13.686 50.384 1.00 47.47 349 PRO A N 1
ATOM 2792 C CA . PRO A 1 349 ? 9.297 14.557 50.611 1.00 47.47 349 PRO A CA 1
ATOM 2793 C C . PRO A 1 349 ? 9.700 15.715 51.530 1.00 47.47 349 PRO A C 1
ATOM 2795 O O . PRO A 1 349 ? 10.633 15.622 52.325 1.00 47.47 349 PRO A O 1
ATOM 2798 N N . SER A 1 350 ? 8.980 16.832 51.454 1.00 43.72 350 SER A N 1
ATOM 2799 C CA . SER A 1 350 ? 9.300 18.061 52.204 1.00 43.72 350 SER A CA 1
ATOM 2800 C C . SER A 1 350 ? 9.114 17.981 53.744 1.00 43.72 350 SER A C 1
ATOM 2802 O O . SER A 1 350 ? 9.064 19.021 54.405 1.00 43.72 350 SER A O 1
ATOM 2804 N N . GLY A 1 351 ? 9.040 16.774 54.328 1.00 50.88 351 GLY A N 1
ATOM 2805 C CA . GLY A 1 351 ? 8.810 16.480 55.753 1.00 50.88 351 GLY A CA 1
ATOM 2806 C C . GLY A 1 351 ? 9.793 15.456 56.356 1.00 50.88 351 GLY A C 1
ATOM 2807 O O . GLY A 1 351 ? 10.761 15.066 55.712 1.00 50.88 351 GLY A O 1
ATOM 2808 N N . GLU A 1 352 ? 9.576 15.045 57.614 1.00 43.50 352 GLU A N 1
ATOM 2809 C CA . GLU A 1 352 ? 10.412 14.042 58.304 1.00 43.50 352 GLU A CA 1
ATOM 2810 C C . GLU A 1 352 ? 10.271 12.658 57.639 1.00 43.50 352 GLU A C 1
ATOM 2812 O O . GLU A 1 352 ? 9.236 12.007 57.763 1.00 43.50 352 GLU A O 1
ATOM 2817 N N . THR A 1 353 ? 11.314 12.208 56.939 1.00 45.38 353 THR A N 1
ATOM 2818 C CA . THR A 1 353 ? 11.450 10.844 56.410 1.00 45.38 353 THR A CA 1
ATOM 2819 C C . THR A 1 353 ? 11.720 9.868 57.553 1.00 45.38 353 THR A C 1
ATOM 2821 O O . THR A 1 353 ? 12.649 10.0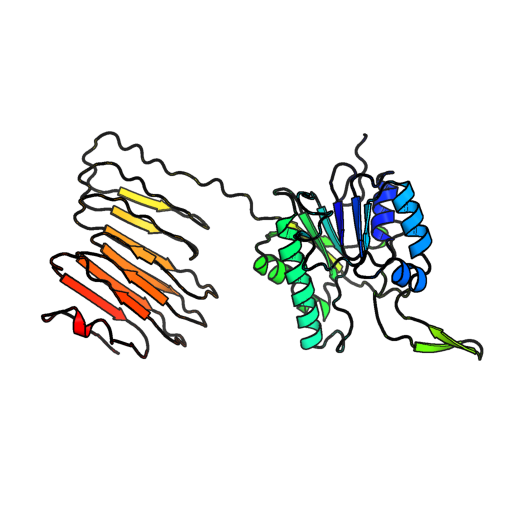69 58.336 1.00 45.38 353 THR A O 1
ATOM 2824 N N . GLN A 1 354 ? 10.890 8.829 57.683 1.00 47.69 354 GLN A N 1
ATOM 2825 C CA . GLN A 1 354 ? 10.939 7.927 58.840 1.00 47.69 354 GLN A CA 1
ATOM 2826 C C . GLN A 1 354 ? 11.809 6.687 58.606 1.00 47.69 354 GLN A C 1
ATOM 2828 O O . GLN A 1 354 ? 12.513 6.295 59.533 1.00 47.69 354 GLN A O 1
ATOM 2833 N N . GLN A 1 355 ? 11.812 6.112 57.398 1.00 53.81 355 GLN A N 1
ATOM 2834 C CA . GLN A 1 355 ? 12.624 4.945 57.028 1.00 53.81 355 GLN A CA 1
ATOM 2835 C C . GLN A 1 355 ? 12.604 4.736 55.504 1.00 53.81 355 GLN A C 1
ATOM 2837 O O . GLN A 1 355 ? 11.570 4.930 54.867 1.00 53.81 355 GLN A O 1
ATOM 2842 N N . VAL A 1 356 ? 13.751 4.366 54.931 1.00 50.78 356 VAL A N 1
ATOM 2843 C CA . VAL A 1 356 ? 13.901 3.946 53.530 1.00 50.78 356 VAL A CA 1
ATOM 2844 C C . VAL A 1 356 ? 14.795 2.713 53.528 1.00 50.78 356 VAL A C 1
ATOM 2846 O O . VAL A 1 356 ? 15.953 2.812 53.939 1.00 50.78 356 VAL A O 1
ATOM 2849 N N . GLU A 1 357 ? 14.272 1.581 53.066 1.00 53.31 357 GLU A N 1
ATOM 2850 C CA . GLU A 1 357 ? 15.037 0.349 52.861 1.00 53.31 357 GLU A CA 1
ATOM 2851 C C . GLU A 1 357 ? 15.015 -0.028 51.375 1.00 53.31 357 GLU A C 1
ATOM 2853 O O . GLU A 1 357 ? 13.975 -0.023 50.718 1.00 53.31 357 GLU A O 1
ATOM 2858 N N . LEU A 1 358 ? 16.198 -0.312 50.828 1.00 52.53 358 LEU A N 1
ATOM 2859 C CA . LEU A 1 358 ? 16.389 -0.670 49.425 1.00 52.53 358 LEU A CA 1
ATOM 2860 C C . LEU A 1 358 ? 17.157 -1.988 49.371 1.00 52.53 358 LEU A C 1
ATOM 2862 O O . LEU A 1 358 ? 18.333 -2.019 49.746 1.00 52.53 358 LEU A O 1
ATOM 2866 N N . GLU A 1 359 ? 16.528 -3.052 48.873 1.00 52.00 359 GLU A N 1
ATOM 2867 C CA . GLU A 1 359 ? 17.212 -4.308 48.572 1.00 52.00 359 GLU A CA 1
ATOM 2868 C C . GLU A 1 359 ? 17.271 -4.511 47.054 1.00 52.00 359 GLU A C 1
ATOM 2870 O O . GLU A 1 359 ? 16.265 -4.692 46.370 1.00 52.00 359 GLU A O 1
ATOM 2875 N N . MET A 1 360 ? 18.487 -4.470 46.507 1.00 50.84 360 MET A N 1
ATOM 2876 C CA . MET A 1 360 ? 18.736 -4.683 45.082 1.00 50.84 360 MET A CA 1
ATOM 2877 C C . MET A 1 360 ? 19.515 -5.977 44.876 1.00 50.84 360 MET A C 1
ATOM 2879 O O . MET A 1 360 ? 20.638 -6.114 45.366 1.00 50.84 360 MET A O 1
ATOM 2883 N N . LYS A 1 361 ? 18.965 -6.895 44.076 1.00 54.00 361 LYS A N 1
ATOM 2884 C CA . LYS A 1 361 ? 19.676 -8.084 43.588 1.00 54.00 361 LYS A CA 1
ATOM 2885 C C . LYS A 1 361 ? 19.935 -7.922 42.090 1.00 54.00 361 LYS A C 1
ATOM 2887 O O . LYS A 1 361 ? 19.110 -8.305 41.266 1.00 54.00 361 LYS A O 1
ATOM 2892 N N . ALA A 1 362 ? 21.085 -7.343 41.737 1.00 48.59 362 ALA A N 1
ATOM 2893 C CA . ALA A 1 362 ? 21.476 -7.076 40.348 1.00 48.59 362 ALA A CA 1
ATOM 2894 C C . ALA A 1 362 ? 22.873 -7.649 40.014 1.00 48.59 362 ALA A C 1
ATOM 2896 O O . ALA A 1 362 ? 23.749 -7.690 40.885 1.00 48.59 362 ALA A O 1
ATOM 2897 N N . PRO A 1 363 ? 23.130 -8.089 38.764 1.00 46.91 363 PRO A N 1
ATOM 2898 C CA . PRO A 1 363 ? 24.483 -8.396 38.301 1.00 46.91 363 PRO A CA 1
ATOM 2899 C C . PRO A 1 363 ? 25.295 -7.100 38.120 1.00 46.91 363 PRO A C 1
ATOM 2901 O O . PRO A 1 363 ? 24.745 -6.081 37.722 1.00 46.91 363 PRO A O 1
ATOM 2904 N N . SER A 1 364 ? 26.603 -7.162 38.401 1.00 45.75 364 SER A N 1
ATOM 2905 C CA . SER A 1 364 ? 27.600 -6.072 38.329 1.00 45.75 364 SER A CA 1
ATOM 2906 C C . SER A 1 364 ? 27.195 -4.842 37.492 1.00 45.75 364 SER A C 1
ATOM 2908 O O . SER A 1 364 ? 27.430 -4.810 36.283 1.00 45.75 364 SER A O 1
ATOM 2910 N N . CYS A 1 365 ? 26.638 -3.827 38.149 1.00 42.16 365 CYS A N 1
ATOM 2911 C CA . CYS A 1 365 ? 26.272 -2.541 37.562 1.00 42.16 365 CYS A CA 1
ATOM 2912 C C . CYS A 1 365 ? 27.128 -1.413 38.166 1.00 42.16 365 CYS A C 1
ATOM 2914 O O . CYS A 1 365 ? 27.466 -1.448 39.352 1.00 42.16 365 CYS A O 1
ATOM 2916 N N . GLU A 1 366 ? 27.477 -0.400 37.369 1.00 39.34 366 GLU A N 1
ATOM 2917 C CA . GLU A 1 366 ? 27.952 0.884 37.900 1.00 39.34 366 GLU A CA 1
ATOM 2918 C C . GLU A 1 366 ? 26.733 1.651 38.434 1.00 39.34 366 GLU A C 1
ATOM 2920 O O . GLU A 1 366 ? 25.937 2.180 37.666 1.00 39.34 366 GLU A O 1
ATOM 2925 N N . THR A 1 367 ? 26.543 1.666 39.754 1.00 42.59 367 THR A N 1
ATOM 2926 C CA . THR A 1 367 ? 25.568 2.547 40.416 1.00 42.59 367 THR A CA 1
ATOM 2927 C C . THR A 1 367 ? 26.172 3.938 40.590 1.00 42.59 367 THR A C 1
ATOM 2929 O O . THR A 1 367 ? 27.132 4.087 41.353 1.00 42.59 367 THR A O 1
ATOM 2932 N N . ASP A 1 368 ? 25.605 4.955 39.939 1.00 39.66 368 ASP A N 1
ATOM 2933 C CA . ASP A 1 368 ? 25.996 6.353 40.147 1.00 39.66 368 ASP A CA 1
ATOM 2934 C C . ASP A 1 368 ? 25.266 6.918 41.384 1.00 39.66 368 ASP A C 1
ATOM 2936 O O . ASP A 1 368 ? 24.123 7.365 41.333 1.00 39.66 368 ASP A O 1
ATOM 2940 N N . MET A 1 369 ? 25.897 6.805 42.559 1.00 46.03 369 MET A N 1
ATOM 2941 C CA . MET A 1 369 ? 25.315 7.170 43.864 1.00 46.03 369 MET A CA 1
ATOM 2942 C C . MET A 1 369 ? 25.616 8.622 44.289 1.00 46.03 369 MET A C 1
ATOM 2944 O O . MET A 1 369 ? 25.890 8.886 45.465 1.00 46.03 369 MET A O 1
ATOM 2948 N N . GLU A 1 370 ? 25.581 9.593 43.372 1.00 39.88 370 GLU A N 1
ATOM 2949 C CA . GLU A 1 370 ? 25.799 11.002 43.750 1.00 39.88 370 GLU A CA 1
ATOM 2950 C C . GLU A 1 370 ? 24.626 11.603 44.561 1.00 39.88 370 GLU A C 1
ATOM 2952 O O . GLU A 1 370 ? 24.848 12.532 45.340 1.00 39.88 370 GLU A O 1
ATOM 2957 N N . CYS A 1 371 ? 23.407 11.043 44.491 1.00 39.19 371 CYS A N 1
ATOM 2958 C CA . CYS A 1 371 ? 22.239 11.574 45.219 1.00 39.19 371 CYS A CA 1
ATOM 2959 C C . CYS A 1 371 ? 22.045 11.027 46.653 1.00 39.19 371 CYS A C 1
ATOM 2961 O O . CYS A 1 371 ? 21.735 11.802 47.563 1.00 39.19 371 CYS A O 1
ATOM 2963 N N . LEU A 1 372 ? 22.268 9.728 46.901 1.00 39.25 372 LEU A N 1
ATOM 2964 C CA . LEU A 1 372 ? 21.888 9.074 48.171 1.00 39.25 372 LEU A CA 1
ATOM 2965 C C . LEU A 1 372 ? 22.696 9.554 49.392 1.00 39.25 372 LEU A C 1
ATOM 2967 O O . LEU A 1 372 ? 22.144 9.731 50.477 1.00 39.25 372 LEU A O 1
ATOM 2971 N N . ASN A 1 373 ? 23.988 9.853 49.230 1.00 40.03 373 ASN A N 1
ATOM 2972 C CA . ASN A 1 373 ? 24.844 10.264 50.354 1.00 40.03 373 ASN A CA 1
ATOM 2973 C C . ASN A 1 373 ? 24.531 11.667 50.907 1.00 40.03 373 ASN A C 1
ATOM 2975 O O . ASN A 1 373 ? 25.016 12.021 51.981 1.00 40.03 373 ASN A O 1
ATOM 2979 N N . SER A 1 374 ? 23.756 12.480 50.183 1.00 40.50 374 SER A N 1
ATOM 2980 C CA . SER A 1 374 ? 23.415 13.846 50.602 1.00 40.50 374 SER A CA 1
ATOM 2981 C C . SER A 1 374 ? 22.092 13.955 51.370 1.00 40.50 374 SER A C 1
ATOM 2983 O O . SER A 1 374 ? 21.846 14.988 51.993 1.00 40.50 374 SER A O 1
ATOM 2985 N N . LEU A 1 375 ? 21.265 12.900 51.349 1.00 39.38 375 LEU A N 1
ATOM 2986 C CA . LEU A 1 375 ? 19.881 12.922 51.839 1.00 39.38 375 LEU A CA 1
ATOM 2987 C C . LEU A 1 375 ? 19.656 12.112 53.129 1.00 39.38 375 LEU A C 1
ATOM 2989 O O . LEU A 1 375 ? 18.715 12.417 53.858 1.00 39.38 375 LEU A O 1
ATOM 2993 N N . PHE A 1 376 ? 20.525 11.151 53.468 1.00 40.16 376 PHE A N 1
ATOM 2994 C CA . PHE A 1 376 ? 20.330 10.277 54.633 1.00 40.16 376 PHE A CA 1
ATOM 2995 C C . PHE A 1 376 ? 21.363 10.519 55.743 1.00 40.16 376 PHE A C 1
ATOM 2997 O O . PHE A 1 376 ? 22.552 10.234 55.603 1.00 40.16 376 PHE A O 1
ATOM 3004 N N . CYS A 1 377 ? 20.894 11.011 56.892 1.00 38.66 377 CYS A N 1
ATOM 3005 C CA . CYS A 1 377 ? 21.613 10.908 58.159 1.00 38.66 377 CYS A CA 1
ATOM 3006 C C . CYS A 1 377 ? 21.126 9.641 58.885 1.00 38.66 377 CYS A C 1
ATOM 3008 O O . CYS A 1 377 ? 19.978 9.608 59.307 1.00 38.66 377 CYS A O 1
ATOM 3010 N N . HIS A 1 378 ? 22.036 8.681 59.085 1.00 37.94 378 HIS A N 1
ATOM 3011 C CA . HIS A 1 378 ? 21.931 7.401 59.818 1.00 37.94 378 HIS A CA 1
ATOM 3012 C C . HIS A 1 378 ? 21.491 6.124 59.067 1.00 37.94 378 HIS A C 1
ATOM 3014 O O . HIS A 1 378 ? 20.353 5.965 58.650 1.00 37.94 378 HIS A O 1
ATOM 3020 N N . ASP A 1 379 ? 22.457 5.193 59.002 1.00 41.28 379 ASP A N 1
ATOM 3021 C CA . ASP A 1 379 ? 22.394 3.743 59.258 1.00 41.28 379 ASP A CA 1
ATOM 3022 C C . ASP A 1 379 ? 21.116 2.968 58.882 1.00 41.28 379 ASP A C 1
ATOM 3024 O O . ASP A 1 379 ? 20.458 2.483 59.794 1.00 41.28 379 ASP A O 1
ATOM 3028 N N . SER A 1 380 ? 20.793 2.756 57.596 1.00 42.97 380 SER A N 1
ATOM 3029 C CA . SER A 1 380 ? 19.962 1.608 57.126 1.00 42.97 380 SER A CA 1
ATOM 3030 C C . SER A 1 380 ? 20.055 1.347 55.604 1.00 42.97 380 SER A C 1
ATOM 3032 O O . SER A 1 380 ? 19.095 0.910 54.989 1.00 42.97 380 SER A O 1
ATOM 3034 N N . LEU A 1 381 ? 21.196 1.602 54.950 1.00 41.09 381 LEU A N 1
ATOM 3035 C CA . LEU A 1 381 ? 21.399 1.156 53.559 1.00 41.09 381 LEU A CA 1
ATOM 3036 C C . LEU A 1 381 ? 22.144 -0.186 53.559 1.00 41.09 381 LEU A C 1
ATOM 3038 O O . LEU A 1 381 ? 23.354 -0.226 53.802 1.00 41.09 381 LEU A O 1
ATOM 3042 N N . HIS A 1 382 ? 21.431 -1.286 53.308 1.00 40.97 382 HIS A N 1
ATOM 3043 C CA . HIS A 1 382 ? 22.010 -2.625 53.196 1.00 40.97 382 HIS A CA 1
ATOM 3044 C C . HIS A 1 382 ? 22.157 -3.039 51.728 1.00 40.97 382 HIS A C 1
ATOM 3046 O O . HIS A 1 382 ? 21.229 -3.527 51.100 1.00 40.97 382 HIS A O 1
ATOM 3052 N N . PHE A 1 383 ? 23.368 -2.893 51.188 1.00 40.19 383 PHE A N 1
ATOM 3053 C CA . PHE A 1 383 ? 23.710 -3.418 49.866 1.00 40.19 383 PHE A CA 1
ATOM 3054 C C . PHE A 1 383 ? 24.254 -4.845 49.985 1.00 40.19 383 PHE A C 1
ATOM 3056 O O . PHE A 1 383 ? 25.318 -5.059 50.574 1.00 40.19 383 PHE A O 1
ATOM 3063 N N . SER A 1 384 ? 23.562 -5.811 49.385 1.00 36.22 384 SER A N 1
ATOM 3064 C CA . SER A 1 384 ? 24.050 -7.183 49.220 1.00 36.22 384 SER A CA 1
ATOM 3065 C C . SER A 1 384 ? 24.515 -7.383 47.777 1.00 36.22 384 SER A C 1
ATOM 3067 O O . SER A 1 384 ? 23.743 -7.775 46.911 1.00 36.22 384 SER A O 1
ATOM 3069 N N . LEU A 1 385 ? 25.788 -7.086 47.508 1.00 32.66 385 LEU A N 1
ATOM 3070 C CA . LEU A 1 385 ? 26.428 -7.410 46.229 1.00 32.66 385 LEU A CA 1
ATOM 3071 C C . LEU A 1 385 ? 26.858 -8.894 46.225 1.00 32.66 385 LEU A C 1
ATOM 3073 O O . LEU A 1 385 ? 27.399 -9.342 47.243 1.00 32.66 385 LEU A O 1
ATOM 3077 N N . PRO A 1 386 ? 26.654 -9.656 45.133 1.00 37.06 386 PRO A N 1
ATOM 3078 C CA . PRO A 1 386 ? 27.206 -11.006 44.995 1.00 37.06 386 PRO A CA 1
ATOM 3079 C C . PRO A 1 386 ? 28.735 -11.040 44.840 1.00 37.06 386 PRO A C 1
ATOM 3081 O O . PRO A 1 386 ? 29.312 -10.114 44.219 1.00 37.06 386 PRO A O 1
#